Protein AF-A0A976MEJ3-F1 (afdb_monomer_lite)

InterPro domains:
  IPR007511 Protein of unknown function DUF501 [PF04417] (339-378)

Radius of gyration: 24.92 Å; chains: 1; bounding box: 60×86×72 Å

Secondary structure (DSSP, 8-state):
----------------HHHHHHHHHHHHHHHHHHHHHHHHHHHTT------HHHHHHHHHHHHHHT-S-PPPPHHHHHHHHHHHHH--HHHHHHHHHHHHHHHTTPPP--PPPPEEPPHHHHHHHHHHHSS--TTEEEEEEE-SHHHHS--SS---HHHHTTSHHHHTS-------GGGTT-S--EEEEEEE-SEEETTHHHHHHH-TTTTS------SS----HHHHHHHHHH-TTSSSTTHHHH---GGGS----HHHHHHHHHHHHHHHHHHHH--TT----HHHHHHHHHHHHHT--TT---GGGS---TT-SS-HHHHHHHHHHHHHHHHHHTTEEE-S--EEE--HHHHHHHHHHHHTTHHHHHHHHHHHHHHHHHHH-TT-TTHHHHHHHHHHHHHHHHHHHHTS-HHHHHHHHHHHHTSHHHHHHHHS-STTS-STTTS---TT--PPPPHHHHHHHHHHHHHGGGGT--GGG-S-TTS-S-HHHHHHHHHHT--HHHHHHHHT-

Foldseek 3Di:
DDDDDDDDDDDDPPQFLLNVLLLVLLCVLVLLVLLLLQLLCLLVLLFDDPAVLLVVLVLVLLCLLPVDDDPFDPVLLVLLNVLSQQAFPLLLLVLLVVVSCVVVVQPAWDFADWAWDDPVNQVLQCVQVVDRPQQFQTFGWADCVLLVPDDPDADPPVVCLVCQLPPLPDQCLVHDPVCPPPPPTDRFKTFGAQKGQQPVVVVLVVDCVLVPPPPDDPDDDDDCSSVVSSCVQRYPVDQAGRPVPLDDDPRSVNRDDSVSSNVSSVLSSVLSCSSQVSPNDDPDDSSNSSSSVSSCVSPPPDPDDPPVPPPDPPQAFADPRLLVVLCVVCVVVLVSLLSIDRDLFRMFGSDNVVVVLQVVCVVVVVLVVVLVSLVVLSVQCSVVRPPDPSPVVSNQLSSQQSVQLSVNVSRDDSVLSSSLSSSLSRTPLSSCPSPPSDDPPPDVSLVVDRPRDPDDDDPSNVSSSSSNNSSSLSSAAGFPRDNPSSRDPGLRRLLRSSNRTGGSSNSVVSNND

Organism: Theileria orientalis (NCBI:txid68886)

pLDDT: mean 79.25, std 16.53, range [22.94, 96.56]

Structure (mmCIF, N/CA/C/O backbone):
data_AF-A0A976MEJ3-F1
#
_entry.id   AF-A0A976MEJ3-F1
#
loop_
_atom_site.group_PDB
_atom_site.id
_atom_site.type_symbol
_atom_site.label_atom_id
_atom_site.label_alt_id
_atom_site.label_comp_id
_atom_site.label_asym_id
_atom_site.label_entity_id
_atom_site.label_seq_id
_atom_site.pdbx_PDB_ins_code
_atom_site.Cartn_x
_atom_site.Cartn_y
_atom_site.Cartn_z
_atom_site.occupancy
_atom_site.B_iso_or_equiv
_atom_site.auth_seq_id
_atom_site.auth_comp_id
_atom_site.auth_asym_id
_atom_site.auth_atom_id
_atom_site.pdbx_PDB_model_num
ATOM 1 N N . MET A 1 1 ? -11.949 45.938 -35.610 1.00 32.31 1 MET A N 1
ATOM 2 C CA . MET A 1 1 ? -12.388 46.147 -34.211 1.00 32.31 1 MET A CA 1
ATOM 3 C C . MET A 1 1 ? -13.722 45.447 -34.022 1.00 32.31 1 MET A C 1
ATOM 5 O O . MET A 1 1 ? -14.517 45.464 -34.950 1.00 32.31 1 MET A O 1
ATOM 9 N N . ASN A 1 2 ? -13.914 44.843 -32.849 1.00 25.98 2 ASN A N 1
ATOM 10 C CA . ASN A 1 2 ? -15.062 44.045 -32.385 1.00 25.98 2 ASN A CA 1
ATOM 11 C C . ASN A 1 2 ? -15.047 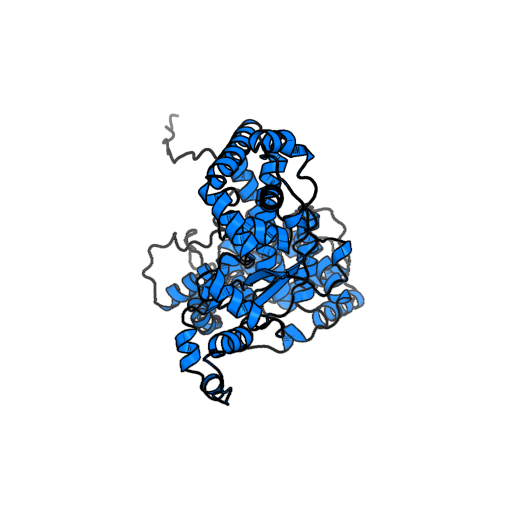42.551 -32.735 1.00 25.98 2 ASN A C 1
ATOM 13 O O . ASN A 1 2 ? -15.852 42.041 -33.507 1.00 25.98 2 ASN A O 1
ATOM 17 N N . SER A 1 3 ? -14.146 41.842 -32.055 1.00 22.94 3 SER A N 1
ATOM 18 C CA . SER A 1 3 ? -14.293 40.432 -31.699 1.00 22.94 3 SER A CA 1
ATOM 19 C C . SER A 1 3 ? -15.062 40.314 -30.376 1.00 22.94 3 SER A C 1
ATOM 21 O O . SER A 1 3 ? -14.566 40.733 -29.329 1.00 22.94 3 SER A O 1
ATOM 23 N N . HIS A 1 4 ? -16.255 39.723 -30.416 1.00 24.62 4 HIS A N 1
ATOM 24 C CA . HIS A 1 4 ? -16.921 39.172 -29.234 1.00 24.62 4 HIS A CA 1
ATOM 25 C C . HIS A 1 4 ? -16.150 37.939 -28.730 1.00 24.62 4 HIS A C 1
ATOM 27 O O . HIS A 1 4 ? -15.885 37.043 -29.534 1.00 24.62 4 HIS A O 1
ATOM 33 N N . PRO A 1 5 ? -15.836 37.815 -27.428 1.00 29.70 5 PRO A N 1
ATOM 34 C CA . PRO A 1 5 ? -15.411 36.544 -26.865 1.00 29.70 5 PRO A CA 1
ATOM 35 C C . PRO A 1 5 ? -16.643 35.693 -26.545 1.00 29.70 5 PRO A C 1
ATOM 37 O O . PRO A 1 5 ? -17.521 36.095 -25.779 1.00 29.70 5 PRO A O 1
ATOM 40 N N . LEU A 1 6 ? -16.687 34.496 -27.131 1.00 26.03 6 LEU A N 1
ATOM 41 C CA . LEU A 1 6 ? -17.592 33.424 -26.741 1.00 26.03 6 LEU A CA 1
ATOM 42 C C . LEU A 1 6 ? -17.323 33.015 -25.288 1.00 26.03 6 LEU A C 1
ATOM 44 O O . LEU A 1 6 ? -16.272 32.468 -24.956 1.00 26.03 6 LEU A O 1
ATOM 48 N N . ASN A 1 7 ? -18.326 33.238 -24.445 1.00 29.19 7 ASN A N 1
ATOM 49 C CA . ASN A 1 7 ? -18.478 32.598 -23.147 1.00 29.19 7 ASN A CA 1
ATOM 50 C C . ASN A 1 7 ? -18.557 31.074 -23.327 1.00 29.19 7 ASN A C 1
ATOM 52 O O . ASN A 1 7 ? -19.555 30.559 -23.830 1.00 29.19 7 ASN A O 1
ATOM 56 N N . ILE A 1 8 ? -17.539 30.348 -22.861 1.00 27.97 8 ILE A N 1
ATOM 57 C CA . ILE A 1 8 ? -17.645 28.915 -22.566 1.00 27.97 8 ILE A CA 1
ATOM 58 C C . ILE A 1 8 ? -17.641 28.763 -21.048 1.00 27.97 8 ILE A C 1
ATOM 60 O O . ILE A 1 8 ? -16.606 28.689 -20.390 1.00 27.97 8 ILE A O 1
ATOM 64 N N . THR A 1 9 ? -18.844 28.713 -20.493 1.00 36.59 9 THR A N 1
ATOM 65 C CA . THR A 1 9 ? -19.136 28.264 -19.138 1.00 36.59 9 THR A CA 1
ATOM 66 C C . THR A 1 9 ? -18.870 26.756 -19.027 1.00 36.59 9 THR A C 1
ATOM 68 O O . THR A 1 9 ? -19.589 25.936 -19.594 1.00 36.59 9 THR A O 1
ATOM 71 N N . LYS A 1 10 ? -17.843 26.360 -18.264 1.00 32.97 10 LYS A N 1
ATOM 72 C CA . LYS A 1 10 ? -17.679 24.988 -17.747 1.00 32.97 10 LYS A CA 1
ATOM 73 C C . LYS A 1 10 ? -17.350 25.031 -16.252 1.00 32.97 10 LYS A C 1
ATOM 75 O O . LYS A 1 10 ? -16.212 25.269 -15.875 1.00 32.97 10 LYS A O 1
ATOM 80 N N . SER A 1 11 ? -18.386 24.821 -15.437 1.00 32.69 11 SER A N 1
ATOM 81 C CA . SER A 1 11 ? -18.373 24.337 -14.043 1.00 32.69 11 SER A CA 1
ATOM 82 C C . SER A 1 11 ? -17.095 24.605 -13.222 1.00 32.69 11 SER A C 1
ATOM 84 O O . SER A 1 11 ? -16.217 23.743 -13.113 1.00 32.69 11 SER A O 1
ATOM 86 N N . ASN A 1 12 ? -17.033 25.769 -12.573 1.00 32.97 12 ASN A N 1
ATOM 87 C CA . ASN A 1 12 ? -16.116 26.012 -11.459 1.00 32.97 12 ASN A CA 1
ATOM 88 C C . ASN A 1 12 ? -16.566 25.180 -10.243 1.00 32.97 12 ASN A C 1
ATOM 90 O O . ASN A 1 12 ? -17.331 25.658 -9.410 1.00 32.97 12 ASN A O 1
ATOM 94 N N . GLU A 1 13 ? -16.105 23.931 -10.124 1.00 43.19 13 GLU A N 1
ATOM 95 C CA . GLU A 1 13 ? -15.992 23.308 -8.799 1.00 43.19 13 GLU A CA 1
ATOM 96 C C . GLU A 1 13 ? -15.009 24.166 -7.991 1.00 43.19 13 GLU A C 1
ATOM 98 O O . GLU A 1 13 ? -13.809 24.154 -8.270 1.00 43.19 13 GLU A O 1
ATOM 103 N N . PHE A 1 14 ? -15.499 24.939 -7.020 1.00 52.91 14 PHE A N 1
ATOM 104 C CA . PHE A 1 14 ? -14.639 25.561 -6.014 1.00 52.91 14 PHE A CA 1
ATOM 105 C C . PHE A 1 14 ? -13.945 24.434 -5.235 1.00 52.91 14 PHE A C 1
ATOM 107 O O . PHE A 1 14 ? -14.583 23.695 -4.487 1.00 52.91 14 PHE A O 1
ATOM 114 N N . TYR A 1 15 ? -12.643 24.248 -5.455 1.00 65.31 15 TYR A N 1
ATOM 115 C CA . TYR A 1 15 ? -11.848 23.287 -4.694 1.00 65.31 15 TYR A CA 1
ATOM 116 C C . TYR A 1 15 ? -11.602 23.843 -3.290 1.00 65.31 15 TYR A C 1
ATOM 118 O O . TYR A 1 15 ? -11.068 24.941 -3.153 1.00 65.31 15 TYR A O 1
ATOM 126 N N . THR A 1 16 ? -11.970 23.087 -2.253 1.00 86.75 16 THR A N 1
ATOM 127 C CA . THR A 1 16 ? -11.698 23.476 -0.864 1.00 86.75 16 THR A CA 1
ATOM 128 C C . THR A 1 16 ? -10.224 23.270 -0.503 1.00 86.75 16 THR A C 1
ATOM 130 O O . THR A 1 16 ? -9.540 22.436 -1.110 1.00 86.75 16 THR A O 1
ATOM 133 N N . HIS A 1 17 ? -9.715 24.005 0.492 1.00 89.19 17 HIS A N 1
ATOM 134 C CA . HIS A 1 17 ? -8.325 23.875 0.945 1.00 89.19 17 HIS A CA 1
ATOM 135 C C . HIS A 1 17 ? -8.005 22.451 1.411 1.00 89.19 17 HIS A C 1
ATOM 137 O O . HIS A 1 17 ? -6.948 21.916 1.083 1.00 89.19 17 HIS A O 1
ATOM 143 N N . THR A 1 18 ? -8.951 21.797 2.078 1.00 90.94 18 THR A N 1
ATOM 144 C CA . THR A 1 18 ? -8.888 20.397 2.508 1.00 90.94 18 THR A CA 1
ATOM 145 C C . THR A 1 18 ? -8.681 19.443 1.341 1.00 90.94 18 THR A C 1
ATOM 147 O O . THR A 1 18 ? -7.787 18.592 1.376 1.00 90.94 18 THR A O 1
ATOM 150 N N . LYS A 1 19 ? -9.476 19.596 0.274 1.00 89.00 19 LYS A N 1
ATOM 151 C CA . LYS A 1 19 ? -9.355 18.768 -0.931 1.00 89.00 19 LYS A CA 1
ATOM 152 C C . LYS A 1 19 ? -7.984 18.963 -1.579 1.00 89.00 19 LYS A C 1
ATOM 154 O O . LYS A 1 19 ? -7.313 17.977 -1.880 1.00 89.00 19 LYS A O 1
ATOM 159 N N . ILE A 1 20 ? -7.537 20.216 -1.706 1.00 88.06 20 ILE A N 1
ATOM 160 C CA . ILE A 1 20 ? -6.217 20.561 -2.254 1.00 88.06 20 ILE A CA 1
ATOM 161 C C . ILE A 1 20 ? -5.096 19.945 -1.408 1.00 88.06 20 ILE A C 1
ATOM 163 O O . ILE A 1 20 ? -4.186 19.332 -1.968 1.00 88.06 20 ILE A O 1
ATOM 167 N N . LEU A 1 21 ? -5.158 20.062 -0.078 1.00 90.19 21 LEU A N 1
ATOM 168 C CA . LEU A 1 21 ? -4.162 19.502 0.837 1.00 90.19 21 LEU A CA 1
ATOM 169 C C . LEU A 1 21 ? -4.076 17.979 0.693 1.00 90.19 21 LEU A C 1
ATOM 171 O O . LEU A 1 21 ? -2.991 17.445 0.452 1.00 90.19 21 LEU A O 1
ATOM 175 N N . LYS A 1 22 ? -5.218 17.284 0.773 1.00 90.62 22 LYS A N 1
ATOM 176 C CA . LYS A 1 22 ? -5.281 15.824 0.640 1.00 90.62 22 LYS A CA 1
ATOM 177 C C . LYS A 1 22 ? -4.731 15.352 -0.693 1.00 90.62 22 LYS A C 1
ATOM 179 O O . LYS A 1 22 ? -3.951 14.403 -0.739 1.00 90.62 22 LYS A O 1
ATOM 184 N N . GLU A 1 23 ? -5.147 15.984 -1.784 1.00 87.44 23 GLU A N 1
ATOM 185 C CA . GLU A 1 23 ? -4.715 15.608 -3.128 1.00 87.44 23 GLU A CA 1
ATOM 186 C C . GLU A 1 23 ? -3.229 15.897 -3.339 1.00 87.44 23 GLU A C 1
ATOM 188 O O . GLU A 1 23 ? -2.531 15.055 -3.897 1.00 87.44 23 GLU A O 1
ATOM 193 N N . THR A 1 24 ? -2.726 17.022 -2.825 1.00 87.12 24 THR A N 1
ATOM 194 C CA . THR A 1 24 ? -1.306 17.389 -2.901 1.00 87.12 24 THR A CA 1
ATOM 195 C C . THR A 1 24 ? -0.431 16.397 -2.147 1.00 87.12 24 THR A C 1
ATOM 197 O O . THR A 1 24 ? 0.542 15.898 -2.710 1.00 87.12 24 THR A O 1
ATOM 200 N N . LEU A 1 25 ? -0.763 16.092 -0.888 1.00 89.56 25 LEU A N 1
ATOM 201 C CA . LEU A 1 25 ? 0.007 15.147 -0.074 1.00 89.56 25 LEU A CA 1
ATOM 202 C C . LEU A 1 25 ? -0.020 13.748 -0.685 1.00 89.56 25 LEU A C 1
ATOM 204 O O . LEU A 1 25 ? 1.023 13.118 -0.829 1.00 89.56 25 LEU A O 1
ATOM 208 N N . HIS A 1 26 ? -1.196 13.296 -1.118 1.00 90.25 26 HIS A N 1
ATOM 209 C CA . HIS A 1 26 ? -1.348 11.983 -1.727 1.00 90.25 26 HIS A CA 1
ATOM 210 C C . HIS A 1 26 ? -0.591 11.860 -3.049 1.00 90.25 26 HIS A C 1
ATOM 212 O O . HIS A 1 26 ? 0.120 10.880 -3.256 1.00 90.25 26 HIS A O 1
ATOM 218 N N . PHE A 1 27 ? -0.698 12.866 -3.922 1.00 88.19 27 PHE A N 1
ATOM 219 C CA . PHE A 1 27 ? 0.042 12.910 -5.178 1.00 88.19 27 PHE A CA 1
ATOM 220 C C . PHE A 1 27 ? 1.548 12.889 -4.935 1.00 88.19 27 PHE A C 1
ATOM 222 O O . PHE A 1 27 ? 2.240 12.085 -5.551 1.00 88.19 27 PHE A O 1
ATOM 229 N N . LYS A 1 28 ? 2.057 13.729 -4.023 1.00 88.25 28 LYS A N 1
ATOM 230 C CA . LYS A 1 28 ? 3.485 13.750 -3.691 1.00 88.25 28 LYS A CA 1
ATOM 231 C C . LYS A 1 28 ? 3.946 12.390 -3.172 1.00 88.25 28 LYS A C 1
ATOM 233 O O . LYS A 1 28 ? 4.888 11.837 -3.723 1.00 88.25 28 LYS A O 1
ATOM 238 N N . PHE A 1 29 ? 3.251 11.831 -2.183 1.00 90.25 29 PHE A N 1
ATOM 239 C CA . PHE A 1 29 ? 3.583 10.533 -1.598 1.00 90.25 29 PHE A CA 1
ATOM 240 C C . PHE A 1 29 ? 3.642 9.418 -2.657 1.00 90.25 29 PHE A C 1
ATOM 242 O O . PHE A 1 29 ? 4.659 8.742 -2.799 1.00 90.25 29 PHE A O 1
ATOM 249 N N . VAL A 1 30 ? 2.580 9.273 -3.457 1.00 90.06 30 VAL A N 1
ATOM 250 C CA . VAL A 1 30 ? 2.497 8.235 -4.495 1.00 90.06 30 VAL A CA 1
ATOM 251 C C . VAL A 1 30 ? 3.534 8.462 -5.596 1.00 90.06 30 VAL A C 1
ATOM 253 O O . VAL A 1 30 ? 4.115 7.502 -6.078 1.00 90.06 30 VAL A O 1
ATOM 256 N N . LYS A 1 31 ? 3.832 9.713 -5.967 1.00 89.94 31 LYS A N 1
ATOM 257 C CA . LYS A 1 31 ? 4.851 10.021 -6.982 1.00 89.94 31 LYS A CA 1
ATOM 258 C C . LYS A 1 31 ? 6.251 9.573 -6.549 1.00 89.94 31 LYS A C 1
ATOM 260 O O . LYS A 1 31 ? 6.962 8.997 -7.365 1.00 89.94 31 LYS A O 1
ATOM 265 N N . TYR A 1 32 ? 6.629 9.793 -5.286 1.00 92.56 32 TYR A N 1
ATOM 266 C CA . TYR A 1 32 ? 7.892 9.278 -4.736 1.00 92.56 32 TYR A CA 1
ATOM 267 C C . TYR A 1 32 ? 7.948 7.752 -4.810 1.00 92.56 32 TYR A C 1
ATOM 269 O O . TYR A 1 32 ? 8.911 7.193 -5.331 1.00 92.56 32 TYR A O 1
ATOM 277 N N . LEU A 1 33 ? 6.891 7.093 -4.328 1.00 92.00 33 LEU A N 1
ATOM 278 C CA . LEU A 1 33 ? 6.792 5.637 -4.311 1.00 92.00 33 LEU A CA 1
ATOM 279 C C . LEU A 1 33 ? 6.848 5.035 -5.720 1.00 92.00 33 LEU A C 1
ATOM 281 O O . LEU A 1 33 ? 7.564 4.067 -5.953 1.00 92.00 33 LEU A O 1
ATOM 285 N N . ASP A 1 34 ? 6.132 5.638 -6.666 1.00 93.00 34 ASP A N 1
ATOM 286 C CA . ASP A 1 34 ? 6.057 5.146 -8.034 1.00 93.00 34 ASP A CA 1
ATOM 287 C C . ASP A 1 34 ? 7.409 5.239 -8.751 1.00 93.00 34 ASP A C 1
ATOM 289 O O . ASP A 1 34 ? 7.832 4.272 -9.382 1.00 93.00 34 ASP A O 1
ATOM 293 N N . ILE A 1 35 ? 8.112 6.374 -8.635 1.00 94.25 35 ILE A N 1
ATOM 294 C CA . ILE A 1 35 ? 9.437 6.538 -9.253 1.00 94.25 35 ILE A CA 1
ATOM 295 C C . ILE A 1 35 ? 10.443 5.591 -8.608 1.00 94.25 35 ILE A C 1
ATOM 297 O O . ILE A 1 35 ? 11.227 4.977 -9.324 1.00 94.25 35 ILE A O 1
ATOM 301 N N . PHE A 1 36 ? 10.393 5.414 -7.288 1.00 95.44 36 PHE A N 1
ATOM 302 C CA . PHE A 1 36 ? 11.231 4.433 -6.607 1.00 95.44 36 PHE A CA 1
ATOM 303 C C . PHE A 1 36 ? 11.012 3.018 -7.122 1.00 95.44 36 PHE A C 1
ATOM 305 O O . PHE A 1 36 ? 11.979 2.360 -7.496 1.00 95.44 36 PHE A O 1
ATOM 312 N N . CYS A 1 37 ? 9.762 2.550 -7.192 1.00 94.88 37 CYS A N 1
ATOM 313 C CA . CYS A 1 37 ? 9.487 1.209 -7.694 1.00 94.88 37 CYS A CA 1
ATOM 314 C C . CYS A 1 37 ? 9.953 1.057 -9.148 1.00 94.88 37 CYS A C 1
ATOM 316 O O . CYS A 1 37 ? 10.510 0.022 -9.499 1.00 94.88 37 CYS A O 1
ATOM 318 N N . ILE A 1 38 ? 9.795 2.089 -9.983 1.00 95.88 38 ILE A N 1
ATOM 319 C CA . ILE A 1 38 ? 10.293 2.088 -11.365 1.00 95.88 38 ILE A CA 1
ATOM 320 C C . ILE A 1 38 ? 11.827 2.007 -11.402 1.00 95.88 38 ILE A C 1
ATOM 322 O O . ILE A 1 38 ? 12.359 1.149 -12.104 1.00 95.88 38 ILE A O 1
ATOM 326 N N . ILE A 1 39 ? 12.542 2.832 -10.627 1.00 95.88 39 ILE A N 1
ATOM 327 C CA . ILE A 1 39 ? 14.011 2.778 -10.516 1.00 95.88 39 ILE A CA 1
ATOM 328 C C . ILE A 1 39 ? 14.456 1.402 -10.028 1.00 95.88 39 ILE A C 1
ATOM 330 O O . ILE A 1 39 ? 15.337 0.801 -10.632 1.00 95.88 39 ILE A O 1
ATOM 334 N N . TRP A 1 40 ? 13.810 0.858 -9.000 1.00 93.56 40 TRP A N 1
ATOM 335 C CA . TRP A 1 40 ? 14.119 -0.473 -8.492 1.00 93.56 40 TRP A CA 1
ATOM 336 C C . TRP A 1 40 ? 13.999 -1.550 -9.578 1.00 93.56 40 TRP A C 1
ATOM 338 O O . TRP A 1 40 ? 14.896 -2.383 -9.735 1.00 93.56 40 TRP A O 1
ATOM 348 N N . LEU A 1 41 ? 12.924 -1.513 -10.375 1.00 93.81 41 LEU A N 1
ATOM 349 C CA . LEU A 1 41 ? 12.749 -2.424 -11.507 1.00 93.81 41 LEU A CA 1
ATOM 350 C C . LEU A 1 41 ? 13.835 -2.237 -12.572 1.00 93.81 41 LEU A C 1
ATOM 352 O O . LEU A 1 41 ? 14.263 -3.222 -13.167 1.00 93.81 41 LEU A O 1
ATOM 356 N N . ILE A 1 42 ? 14.311 -1.014 -12.806 1.00 94.75 42 ILE A N 1
ATOM 357 C CA . ILE A 1 42 ? 15.413 -0.743 -13.740 1.00 94.75 42 ILE A CA 1
ATOM 358 C C . ILE A 1 42 ? 16.729 -1.329 -13.230 1.00 94.75 42 ILE A C 1
ATOM 360 O O . ILE A 1 42 ? 17.427 -2.016 -13.977 1.00 94.75 42 ILE A O 1
ATOM 364 N N . LEU A 1 43 ? 17.073 -1.084 -11.963 1.00 92.75 43 LEU A N 1
ATOM 365 C CA . LEU A 1 43 ? 18.307 -1.592 -11.351 1.00 92.75 43 LEU A CA 1
ATOM 366 C C . LEU A 1 43 ? 18.371 -3.121 -11.424 1.00 92.75 43 LEU A C 1
ATOM 368 O O . LEU A 1 43 ? 19.417 -3.686 -11.727 1.00 92.75 43 LEU A O 1
ATOM 372 N N . ASN A 1 44 ? 17.218 -3.773 -11.274 1.00 89.25 44 ASN A N 1
ATOM 373 C CA . ASN A 1 44 ? 17.073 -5.224 -11.353 1.00 89.25 44 ASN A CA 1
ATOM 374 C C . ASN A 1 44 ? 16.800 -5.759 -12.772 1.00 89.25 44 ASN A C 1
ATOM 376 O O . ASN A 1 44 ? 16.529 -6.950 -12.927 1.00 89.25 44 ASN A O 1
ATOM 380 N N . LYS A 1 45 ? 16.845 -4.911 -13.812 1.00 90.31 45 LYS A N 1
ATOM 381 C CA . LYS A 1 45 ? 16.593 -5.279 -15.224 1.00 90.31 45 LYS A CA 1
ATOM 382 C C . LYS A 1 45 ? 15.224 -5.944 -15.466 1.00 90.31 45 LYS A C 1
ATOM 384 O O . LYS A 1 45 ? 15.080 -6.836 -16.301 1.00 90.31 45 LYS A O 1
ATOM 389 N N . ARG A 1 46 ? 14.210 -5.502 -14.721 1.00 90.31 46 ARG A N 1
ATOM 390 C CA . ARG A 1 46 ? 12.814 -5.981 -14.754 1.00 90.31 46 ARG A CA 1
ATOM 391 C C . ARG A 1 46 ? 11.833 -4.998 -15.386 1.00 90.31 46 ARG A C 1
ATOM 393 O O . ARG A 1 46 ? 10.701 -5.374 -15.679 1.00 90.31 46 ARG A O 1
ATOM 400 N N . LEU A 1 47 ? 12.235 -3.744 -15.589 1.00 93.44 47 LEU A N 1
ATOM 401 C CA . LEU A 1 47 ? 11.415 -2.790 -16.328 1.00 93.44 47 LEU A CA 1
ATOM 402 C C . LEU A 1 47 ? 11.484 -3.101 -17.830 1.00 93.44 47 LEU A C 1
ATOM 404 O O . LEU A 1 47 ? 12.567 -3.180 -18.406 1.00 93.44 47 LEU A O 1
ATOM 408 N N . LYS A 1 48 ? 10.324 -3.239 -18.468 1.00 90.94 48 LYS A N 1
ATOM 409 C CA . LYS A 1 48 ? 10.166 -3.378 -19.916 1.00 90.94 48 LYS A CA 1
ATOM 410 C C . LYS A 1 48 ? 9.690 -2.055 -20.503 1.00 90.94 48 LYS A C 1
ATOM 412 O O . LYS A 1 48 ? 8.723 -1.463 -20.022 1.00 90.94 48 LYS A O 1
ATOM 417 N N . VAL A 1 49 ? 10.350 -1.595 -21.561 1.00 89.94 49 VAL A N 1
ATOM 418 C CA . VAL A 1 49 ? 10.007 -0.339 -22.237 1.00 89.94 49 VAL A CA 1
ATOM 419 C C . VAL A 1 49 ? 9.245 -0.639 -23.523 1.00 89.94 49 VAL A C 1
ATOM 421 O O . VAL A 1 49 ? 9.794 -1.148 -24.492 1.00 89.94 49 VAL A O 1
ATOM 424 N N . PHE A 1 50 ? 7.968 -0.284 -23.534 1.00 88.38 50 PHE A N 1
ATOM 425 C CA . PHE A 1 50 ? 7.069 -0.362 -24.686 1.00 88.38 50 PHE A CA 1
ATOM 426 C C . PHE A 1 50 ? 6.556 1.017 -25.121 1.00 88.38 50 PHE A C 1
ATOM 428 O O . PHE A 1 50 ? 6.009 1.150 -26.212 1.00 88.38 50 PHE A O 1
ATOM 435 N N . ASN A 1 51 ? 6.735 2.046 -24.286 1.00 85.56 51 ASN A N 1
ATOM 436 C CA . ASN A 1 51 ? 6.378 3.432 -24.573 1.00 85.56 51 ASN A CA 1
ATOM 437 C C . ASN A 1 51 ? 7.632 4.320 -24.607 1.00 85.56 51 ASN A C 1
ATOM 439 O O . ASN A 1 51 ? 8.196 4.667 -23.566 1.00 85.56 51 ASN A O 1
ATOM 443 N N . TYR A 1 52 ? 8.041 4.726 -25.812 1.00 84.75 52 TYR A N 1
ATOM 444 C CA . TYR A 1 52 ? 9.217 5.574 -26.020 1.00 84.75 52 TYR A CA 1
ATOM 445 C C . TYR A 1 52 ? 9.103 6.946 -25.336 1.00 84.75 52 TYR A C 1
ATOM 447 O O . TYR A 1 52 ? 10.096 7.462 -24.825 1.00 84.75 52 TYR A O 1
ATOM 455 N N . ARG A 1 53 ? 7.898 7.529 -25.243 1.00 85.69 53 ARG A N 1
ATOM 456 C CA . ARG A 1 53 ? 7.714 8.814 -24.546 1.00 85.69 53 ARG A CA 1
ATOM 457 C C . ARG A 1 53 ? 8.018 8.691 -23.052 1.00 85.69 53 ARG A C 1
ATOM 459 O O . ARG A 1 53 ? 8.612 9.598 -22.483 1.00 85.69 53 ARG A O 1
ATOM 466 N N . SER A 1 54 ? 7.675 7.564 -22.427 1.00 88.62 54 SER A N 1
ATOM 467 C CA . SER A 1 54 ? 7.989 7.299 -21.013 1.00 88.62 54 SER A CA 1
ATOM 468 C C . SER A 1 54 ? 9.478 7.152 -20.775 1.00 88.62 54 SER A C 1
ATOM 470 O O . SER A 1 54 ? 10.009 7.732 -19.830 1.00 88.62 54 SER A O 1
ATOM 472 N N . TYR A 1 55 ? 10.154 6.432 -21.670 1.00 90.00 55 TYR A N 1
ATOM 473 C CA . TYR A 1 55 ? 11.609 6.367 -21.688 1.00 90.00 55 TYR A CA 1
ATOM 474 C C . TYR A 1 55 ? 12.226 7.763 -21.780 1.00 90.00 55 TYR A C 1
ATOM 476 O O . TYR A 1 55 ? 12.996 8.150 -20.903 1.00 90.00 55 TYR A O 1
ATOM 484 N N . LYS A 1 56 ? 11.831 8.544 -22.790 1.00 87.75 56 LYS A N 1
ATOM 485 C CA . LYS A 1 56 ? 12.358 9.890 -23.010 1.00 87.75 56 LYS A CA 1
ATOM 486 C C . LYS A 1 56 ? 12.127 10.793 -21.797 1.00 87.75 56 LYS A C 1
ATOM 488 O O . LYS A 1 56 ? 13.076 11.389 -21.306 1.00 87.75 56 LYS A O 1
ATOM 493 N N . ALA A 1 57 ? 10.912 10.810 -21.249 1.00 88.62 57 ALA A N 1
ATOM 494 C CA . ALA A 1 57 ? 10.581 11.610 -20.073 1.00 88.62 57 ALA A CA 1
ATOM 495 C C . ALA A 1 57 ? 11.434 11.246 -18.842 1.00 88.62 57 ALA A C 1
ATOM 497 O O . ALA A 1 57 ? 11.837 12.132 -18.090 1.00 88.62 57 ALA A O 1
ATOM 498 N N . LEU A 1 58 ? 11.738 9.961 -18.632 1.00 91.44 58 LEU A N 1
ATOM 499 C CA . LEU A 1 58 ? 12.620 9.521 -17.549 1.00 91.44 58 LEU A CA 1
ATOM 500 C C . LEU A 1 58 ? 14.080 9.934 -17.793 1.00 91.44 58 LEU A C 1
ATOM 502 O O . LEU A 1 58 ? 14.725 10.465 -16.889 1.00 91.44 58 LEU A O 1
ATOM 506 N N . ILE A 1 59 ? 14.598 9.705 -19.001 1.00 89.56 59 ILE A N 1
ATOM 507 C CA . ILE A 1 59 ? 15.984 10.035 -19.358 1.00 89.56 59 ILE A CA 1
ATOM 508 C C . ILE A 1 59 ? 16.225 11.541 -19.308 1.00 89.56 59 ILE A C 1
ATOM 510 O O . ILE A 1 59 ? 17.229 11.966 -18.742 1.00 89.56 59 ILE A O 1
ATOM 514 N N . ASP A 1 60 ? 15.296 12.349 -19.816 1.00 87.62 60 ASP A N 1
ATOM 515 C CA . ASP A 1 60 ? 15.375 13.807 -19.744 1.00 87.62 60 ASP A CA 1
ATOM 516 C C . ASP A 1 60 ? 15.442 14.268 -18.281 1.00 87.62 60 ASP A C 1
ATOM 518 O O . ASP A 1 60 ? 16.276 15.103 -17.927 1.00 87.62 60 ASP A O 1
ATOM 522 N N . ARG A 1 61 ? 14.646 13.659 -17.389 1.00 87.88 61 ARG A N 1
ATOM 523 C CA . ARG A 1 61 ? 14.698 13.945 -15.946 1.00 87.88 61 ARG A CA 1
ATOM 524 C C . ARG A 1 61 ? 16.027 13.541 -15.307 1.00 87.88 61 ARG A C 1
ATOM 526 O O . ARG A 1 61 ? 16.564 14.315 -14.521 1.00 87.88 61 ARG A O 1
ATOM 533 N N . LEU A 1 62 ? 16.578 12.380 -15.654 1.00 88.50 62 LEU A N 1
ATOM 534 C CA . LEU A 1 62 ? 17.893 11.947 -15.167 1.00 88.50 62 LEU A CA 1
ATOM 535 C C . LEU A 1 62 ? 19.028 12.829 -15.701 1.00 88.50 62 LEU A C 1
ATOM 537 O O . LEU A 1 62 ? 19.987 13.099 -14.987 1.00 88.50 62 LEU A O 1
ATOM 541 N N . ASN A 1 63 ? 18.939 13.284 -16.950 1.00 86.56 63 ASN A N 1
ATOM 542 C CA . ASN A 1 63 ? 19.921 14.193 -17.535 1.00 86.56 63 ASN A CA 1
ATOM 543 C C . ASN A 1 63 ? 19.922 15.537 -16.811 1.00 86.56 63 ASN A C 1
ATOM 545 O O . ASN A 1 63 ? 20.993 15.996 -16.439 1.00 86.56 63 ASN A O 1
ATOM 549 N N . VAL A 1 64 ? 18.743 16.097 -16.514 1.00 83.88 64 VAL A N 1
ATOM 550 C CA . VAL A 1 64 ? 18.626 17.337 -15.730 1.00 83.88 64 VAL A CA 1
ATOM 551 C C . VAL A 1 64 ? 19.318 17.217 -14.369 1.00 83.88 64 VAL A C 1
ATOM 553 O O . VAL A 1 64 ? 20.016 18.144 -13.966 1.00 83.88 64 VAL A O 1
ATOM 556 N N . VAL A 1 65 ? 19.167 16.082 -13.678 1.00 81.50 65 VAL A N 1
ATOM 557 C CA . VAL A 1 65 ? 19.836 15.837 -12.387 1.00 81.50 65 VAL A CA 1
ATOM 558 C C . VAL A 1 65 ? 21.357 15.721 -12.544 1.00 81.50 65 VAL A C 1
ATOM 560 O O . VAL A 1 65 ? 22.098 16.234 -11.713 1.00 81.50 65 VAL A O 1
ATOM 563 N N . CYS A 1 66 ? 21.834 15.087 -13.615 1.00 78.62 66 CYS A N 1
ATOM 564 C CA . CYS A 1 66 ? 23.259 14.829 -13.854 1.00 78.62 66 CYS A CA 1
ATOM 565 C C . CYS A 1 66 ? 23.943 15.866 -14.766 1.00 78.62 66 CYS A C 1
ATOM 567 O O . CYS A 1 66 ? 24.944 15.542 -15.400 1.00 78.62 66 CYS A O 1
ATOM 569 N N . ASN A 1 67 ? 23.415 17.089 -14.884 1.00 71.81 67 ASN A N 1
ATOM 570 C CA . ASN A 1 67 ? 23.948 18.102 -15.808 1.00 71.81 67 ASN A CA 1
ATOM 571 C C . ASN A 1 67 ? 25.409 18.505 -15.505 1.00 71.81 67 ASN A C 1
ATOM 573 O O . ASN A 1 67 ? 26.133 18.912 -16.416 1.00 71.81 67 ASN A O 1
ATOM 577 N N . ASN A 1 68 ? 25.858 18.357 -14.254 1.00 62.38 68 ASN A N 1
ATOM 578 C CA . ASN A 1 68 ? 27.241 18.604 -13.852 1.00 62.38 68 ASN A CA 1
ATOM 579 C C . ASN A 1 68 ? 28.074 17.330 -14.049 1.00 62.38 68 ASN A C 1
ATOM 581 O O . ASN A 1 68 ? 27.889 16.341 -13.344 1.00 62.38 68 ASN A O 1
ATOM 585 N N . LYS A 1 69 ? 28.986 17.364 -15.028 1.00 56.00 69 LYS A N 1
ATOM 586 C CA . LYS A 1 69 ? 29.920 16.275 -15.336 1.00 56.00 69 LYS A CA 1
ATOM 587 C C . LYS A 1 69 ? 30.893 16.074 -14.174 1.00 56.00 69 LYS A C 1
ATOM 589 O O . LYS A 1 69 ? 31.893 16.780 -14.085 1.00 56.00 69 LYS A O 1
ATOM 594 N N . ILE A 1 70 ? 30.613 15.108 -13.311 1.00 59.41 70 ILE A N 1
ATOM 595 C CA . ILE A 1 70 ? 31.636 14.485 -12.472 1.00 59.41 70 ILE A CA 1
ATOM 596 C C . ILE A 1 70 ? 32.155 13.292 -13.279 1.00 59.41 70 ILE A C 1
ATOM 598 O O . ILE A 1 70 ? 31.362 12.526 -13.833 1.00 59.41 70 ILE A O 1
ATOM 602 N N . GLU A 1 71 ? 33.473 13.172 -13.436 1.00 57.47 71 GLU A N 1
ATOM 603 C CA . GLU A 1 71 ? 34.060 11.968 -14.028 1.00 57.47 71 GLU A CA 1
ATOM 604 C C . GLU A 1 71 ? 33.694 10.775 -13.135 1.00 57.47 71 GLU A C 1
ATOM 606 O O . GLU A 1 71 ? 33.957 10.794 -11.938 1.00 57.47 71 GLU A O 1
ATOM 611 N N . ASN A 1 72 ? 33.026 9.761 -13.696 1.00 59.12 72 ASN A N 1
ATOM 612 C CA . ASN A 1 72 ? 32.735 8.529 -12.960 1.00 59.12 72 ASN A CA 1
ATOM 613 C C . ASN A 1 72 ? 34.063 7.844 -12.613 1.00 59.12 72 ASN A C 1
ATOM 615 O O . ASN A 1 72 ? 34.767 7.453 -13.548 1.00 59.12 72 ASN A O 1
ATOM 619 N N . SER A 1 73 ? 34.380 7.604 -11.335 1.00 66.31 73 SER A N 1
ATOM 620 C CA . SER A 1 73 ? 35.358 6.560 -11.024 1.00 66.31 73 SER A CA 1
ATOM 621 C C . SER A 1 73 ? 34.731 5.182 -11.235 1.00 66.31 73 SER A C 1
ATOM 623 O O . SER A 1 73 ? 33.561 4.935 -10.921 1.00 66.31 73 SER A O 1
ATOM 625 N N . GLU A 1 74 ? 35.521 4.256 -11.776 1.00 75.75 74 GLU A N 1
ATOM 626 C CA . GLU A 1 74 ? 35.140 2.842 -11.861 1.00 75.75 74 GLU A CA 1
ATOM 627 C C . GLU A 1 74 ? 34.857 2.269 -10.460 1.00 75.75 74 GLU A C 1
ATOM 629 O O . GLU A 1 74 ? 33.903 1.515 -10.284 1.00 75.75 74 GLU A O 1
ATOM 634 N N . THR A 1 75 ? 35.583 2.740 -9.440 1.00 83.56 75 THR A N 1
ATOM 635 C CA . THR A 1 75 ? 35.418 2.344 -8.036 1.00 83.56 75 THR A CA 1
ATOM 636 C C . THR A 1 75 ? 34.009 2.604 -7.503 1.00 83.56 75 THR A C 1
ATOM 638 O O . THR A 1 75 ? 33.387 1.699 -6.948 1.00 83.56 75 THR A O 1
ATOM 641 N N . SER A 1 76 ? 33.466 3.816 -7.674 1.00 85.25 76 SER A N 1
ATOM 642 C CA . SER A 1 76 ? 32.105 4.125 -7.214 1.00 85.25 76 SER A CA 1
ATOM 643 C C . SER A 1 76 ? 31.060 3.312 -7.964 1.00 85.25 76 SER A C 1
ATOM 645 O O . SER A 1 76 ? 30.091 2.851 -7.367 1.00 85.25 76 SER A O 1
ATOM 647 N N . ARG A 1 77 ? 31.255 3.077 -9.264 1.00 88.88 77 ARG A N 1
ATOM 648 C CA . ARG A 1 77 ? 30.344 2.238 -10.044 1.00 88.88 77 ARG A CA 1
ATOM 649 C C . ARG A 1 77 ? 30.305 0.801 -9.520 1.00 88.88 77 ARG A C 1
ATOM 651 O O . ARG A 1 77 ? 29.208 0.263 -9.365 1.00 88.88 77 ARG A O 1
ATOM 658 N N . ASP A 1 78 ? 31.459 0.203 -9.245 1.00 91.44 78 ASP A N 1
ATOM 659 C CA . ASP A 1 78 ? 31.554 -1.175 -8.755 1.00 91.44 78 ASP A CA 1
ATOM 660 C C . ASP A 1 78 ? 30.931 -1.332 -7.364 1.00 91.44 78 ASP A C 1
ATOM 662 O O . ASP A 1 78 ? 30.184 -2.283 -7.135 1.00 91.44 78 ASP A O 1
ATOM 666 N N . LEU A 1 79 ? 31.135 -0.355 -6.472 1.00 92.31 79 LEU A N 1
ATOM 667 C CA . LEU A 1 79 ? 30.483 -0.320 -5.157 1.00 92.31 79 LEU A CA 1
ATOM 668 C C . LEU A 1 79 ? 28.953 -0.289 -5.270 1.00 92.31 79 LEU A C 1
ATOM 670 O O . LEU A 1 79 ? 28.259 -1.039 -4.588 1.00 92.31 79 LEU A O 1
ATOM 674 N N . ILE A 1 80 ? 28.405 0.535 -6.167 1.00 92.81 80 ILE A N 1
ATOM 675 C CA . ILE A 1 80 ? 26.951 0.611 -6.369 1.00 92.81 80 ILE A CA 1
ATOM 676 C C . ILE A 1 80 ? 26.406 -0.697 -6.952 1.00 92.81 80 ILE A C 1
ATOM 678 O O . ILE A 1 80 ? 25.311 -1.127 -6.587 1.00 92.81 80 ILE A O 1
ATOM 682 N N . LEU A 1 81 ? 27.148 -1.341 -7.855 1.00 92.06 81 LEU A N 1
ATOM 683 C CA . LEU A 1 81 ? 26.772 -2.652 -8.383 1.00 92.06 81 LEU A CA 1
ATOM 684 C C . LEU A 1 81 ? 26.780 -3.724 -7.288 1.00 92.06 81 LEU A C 1
ATOM 686 O O . LEU A 1 81 ? 25.869 -4.551 -7.272 1.00 92.06 81 LEU A O 1
ATOM 690 N N . ASP A 1 82 ? 27.743 -3.688 -6.363 1.00 91.12 82 ASP A N 1
ATOM 691 C CA . ASP A 1 82 ? 27.752 -4.558 -5.182 1.00 91.12 82 ASP A CA 1
ATOM 692 C C . ASP A 1 82 ? 26.492 -4.339 -4.334 1.00 91.12 82 ASP A C 1
ATOM 694 O O . ASP A 1 82 ? 25.739 -5.287 -4.098 1.00 91.12 82 ASP A O 1
ATOM 698 N N . TYR A 1 83 ? 26.167 -3.080 -4.013 1.00 92.56 83 TYR A N 1
ATOM 699 C CA . TYR A 1 83 ? 24.942 -2.754 -3.277 1.00 92.56 83 TYR A CA 1
ATOM 700 C C . TYR A 1 83 ? 23.691 -3.296 -3.972 1.00 92.56 83 TYR A C 1
ATOM 702 O O . TYR A 1 83 ? 22.837 -3.893 -3.320 1.00 92.56 83 TYR A O 1
ATOM 710 N N . ILE A 1 84 ? 23.568 -3.129 -5.292 1.00 91.19 84 ILE A N 1
ATOM 711 C CA . ILE A 1 84 ? 22.430 -3.648 -6.069 1.00 91.19 84 ILE A CA 1
ATOM 712 C C . ILE A 1 84 ? 22.344 -5.174 -5.975 1.00 91.19 84 ILE A C 1
ATOM 714 O O . ILE A 1 84 ? 21.248 -5.706 -5.796 1.00 91.19 84 ILE A O 1
ATOM 718 N N . ASN A 1 85 ? 23.474 -5.873 -6.080 1.00 88.94 85 ASN A N 1
ATOM 719 C CA . ASN A 1 85 ? 23.510 -7.333 -6.117 1.00 88.94 85 ASN A CA 1
ATOM 720 C C . ASN A 1 85 ? 23.228 -7.982 -4.754 1.00 88.94 85 ASN A C 1
ATOM 722 O O . ASN A 1 85 ? 22.650 -9.068 -4.724 1.00 88.94 85 ASN A O 1
ATOM 726 N N . ASN A 1 86 ? 23.586 -7.336 -3.639 1.00 87.94 86 ASN A N 1
ATOM 727 C CA . ASN A 1 86 ? 23.366 -7.895 -2.296 1.00 87.94 86 ASN A CA 1
ATOM 728 C C . ASN A 1 86 ? 22.156 -7.301 -1.560 1.00 87.94 86 ASN A C 1
ATOM 730 O O . ASN A 1 86 ? 21.883 -7.680 -0.415 1.00 87.94 86 ASN A O 1
ATOM 734 N N . SER A 1 87 ? 21.408 -6.401 -2.199 1.00 87.69 87 SER A N 1
ATOM 735 C CA . SER A 1 87 ? 20.211 -5.803 -1.613 1.00 87.69 87 SER A CA 1
ATOM 736 C C . SER A 1 87 ? 18.959 -6.640 -1.840 1.00 87.69 87 SER A C 1
ATOM 738 O O . SER A 1 87 ? 18.730 -7.207 -2.907 1.00 87.69 87 SER A O 1
ATOM 740 N N . SER A 1 88 ? 18.079 -6.658 -0.841 1.00 84.38 88 SER A N 1
ATOM 741 C CA . SER A 1 88 ? 16.772 -7.305 -0.940 1.00 84.38 88 SER A CA 1
ATOM 742 C C . SER A 1 88 ? 15.672 -6.253 -1.082 1.00 84.38 88 SER A C 1
ATOM 744 O O . SER A 1 88 ? 15.663 -5.253 -0.367 1.00 84.38 88 SER A O 1
ATOM 746 N N . PHE A 1 89 ? 14.701 -6.479 -1.975 1.00 84.75 89 PHE A N 1
ATOM 747 C CA . PHE A 1 89 ? 13.616 -5.511 -2.195 1.00 84.75 89 PHE A CA 1
ATOM 748 C C . PHE A 1 89 ? 12.859 -5.162 -0.911 1.00 84.75 89 PHE A C 1
ATOM 750 O O . PHE A 1 89 ? 12.480 -4.010 -0.745 1.00 84.75 89 PHE A O 1
ATOM 757 N N . HIS A 1 90 ? 12.666 -6.132 -0.007 1.00 84.50 90 HIS A N 1
ATOM 758 C CA . HIS A 1 90 ? 11.961 -5.922 1.259 1.00 84.50 90 HIS A CA 1
ATOM 759 C C . HIS A 1 90 ? 12.661 -4.888 2.143 1.00 84.50 90 HIS A C 1
ATOM 761 O O . HIS A 1 90 ? 12.014 -3.981 2.665 1.00 84.50 90 HIS A O 1
ATOM 767 N N . GLU A 1 91 ? 13.980 -5.011 2.269 1.00 86.06 91 GLU A N 1
ATOM 768 C CA . GLU A 1 91 ? 14.777 -4.117 3.105 1.00 86.06 91 GLU A CA 1
ATOM 769 C C . GLU A 1 91 ? 14.894 -2.740 2.456 1.00 86.06 91 GLU A C 1
ATOM 771 O O . GLU A 1 91 ? 14.636 -1.722 3.097 1.00 86.06 91 GLU A O 1
ATOM 776 N N . VAL A 1 92 ? 15.155 -2.699 1.145 1.00 89.62 92 VAL A N 1
ATOM 777 C CA . VAL A 1 92 ? 15.267 -1.435 0.408 1.00 89.62 92 VAL A CA 1
ATOM 778 C C . VAL A 1 92 ? 13.945 -0.670 0.421 1.00 89.62 92 VAL A C 1
ATOM 780 O O . VAL A 1 92 ? 13.941 0.528 0.687 1.00 89.62 92 VAL A O 1
ATOM 783 N N . ILE A 1 93 ? 12.800 -1.325 0.180 1.00 88.31 93 ILE A N 1
ATOM 784 C CA . ILE A 1 93 ? 11.504 -0.636 0.247 1.00 88.31 93 ILE A CA 1
ATOM 785 C C . ILE A 1 93 ? 11.172 -0.211 1.678 1.00 88.31 93 ILE A C 1
ATOM 787 O O . ILE A 1 93 ? 10.587 0.853 1.861 1.00 88.31 93 ILE A O 1
ATOM 791 N N . ALA A 1 94 ? 11.544 -0.986 2.702 1.00 85.75 94 ALA A N 1
ATOM 792 C CA . ALA A 1 94 ? 11.318 -0.604 4.093 1.00 85.75 94 ALA A CA 1
ATOM 793 C C . ALA A 1 94 ? 12.126 0.643 4.486 1.00 85.75 94 ALA A C 1
ATOM 795 O O . ALA A 1 94 ? 11.548 1.568 5.067 1.00 85.75 94 ALA A O 1
ATOM 796 N N . ALA A 1 95 ? 13.410 0.689 4.127 1.00 90.12 95 ALA A N 1
ATOM 797 C CA . ALA A 1 95 ? 14.280 1.840 4.345 1.00 90.12 95 ALA A CA 1
ATOM 798 C C . ALA A 1 95 ? 13.816 3.062 3.531 1.00 90.12 95 ALA A C 1
ATOM 800 O O . ALA A 1 95 ? 13.641 4.149 4.086 1.00 90.12 95 ALA A O 1
ATOM 801 N N . PHE A 1 96 ? 13.473 2.874 2.254 1.00 92.19 96 PHE A N 1
ATOM 802 C CA . PHE A 1 96 ? 13.030 3.962 1.380 1.00 92.19 96 PHE A CA 1
ATOM 803 C C . PHE A 1 96 ? 11.738 4.598 1.896 1.00 92.19 96 PHE A C 1
ATOM 805 O O . PHE A 1 96 ? 11.562 5.818 1.895 1.00 92.19 96 PHE A O 1
ATOM 812 N N . ILE A 1 97 ? 10.831 3.765 2.395 1.00 86.44 97 ILE A N 1
ATOM 813 C CA . ILE A 1 97 ? 9.603 4.210 3.033 1.00 86.44 97 ILE A CA 1
ATOM 814 C C . ILE A 1 97 ? 9.893 5.027 4.300 1.00 86.44 97 ILE A C 1
ATOM 816 O O . ILE A 1 97 ? 9.286 6.080 4.471 1.00 86.44 97 ILE A O 1
ATOM 820 N N . SER A 1 98 ? 10.834 4.606 5.150 1.00 86.56 98 SER A N 1
ATOM 821 C CA . SER A 1 98 ? 11.256 5.386 6.329 1.00 86.56 98 SER A CA 1
ATOM 822 C C . SER A 1 98 ? 11.801 6.771 5.936 1.00 86.56 98 SER A C 1
ATOM 824 O O . SER A 1 98 ? 11.519 7.781 6.597 1.00 86.56 98 SER A O 1
ATOM 826 N N . ASN A 1 99 ? 12.515 6.849 4.810 1.00 90.81 99 ASN A N 1
ATOM 827 C CA . ASN A 1 99 ? 13.005 8.110 4.251 1.00 90.81 99 ASN A CA 1
ATOM 828 C C . ASN A 1 99 ? 11.862 9.003 3.746 1.00 90.81 99 ASN A C 1
ATOM 830 O O . ASN A 1 99 ? 11.845 10.203 4.036 1.00 90.81 99 ASN A O 1
ATOM 834 N N . ILE A 1 100 ? 10.860 8.431 3.062 1.00 87.50 100 ILE A N 1
ATOM 835 C CA . ILE A 1 100 ? 9.630 9.147 2.683 1.00 87.50 100 ILE A CA 1
ATOM 836 C C . ILE A 1 100 ? 8.936 9.700 3.927 1.00 87.50 100 ILE A C 1
ATOM 838 O O . ILE A 1 100 ? 8.630 10.892 3.968 1.00 87.50 100 ILE A O 1
ATOM 842 N N . GLU A 1 101 ? 8.681 8.859 4.931 1.00 83.56 101 GLU A N 1
ATOM 843 C CA . GLU A 1 101 ? 8.002 9.267 6.165 1.00 83.56 101 GLU A CA 1
ATOM 844 C C . GLU A 1 101 ? 8.733 10.441 6.823 1.00 83.56 101 GLU A C 1
ATOM 846 O O . GLU A 1 101 ? 8.112 11.449 7.160 1.00 83.56 101 GLU A O 1
ATOM 851 N N . SER A 1 102 ? 10.064 10.367 6.897 1.00 86.81 102 SER A N 1
ATOM 852 C CA . SER A 1 102 ? 10.901 11.442 7.432 1.00 86.81 102 SER A CA 1
ATOM 853 C C . SER A 1 102 ? 10.805 12.725 6.595 1.00 86.81 102 SER A C 1
ATOM 855 O O . SER A 1 102 ? 10.588 13.801 7.148 1.00 86.81 102 SER A O 1
ATOM 857 N N . LYS A 1 103 ? 10.881 12.640 5.259 1.00 86.31 103 LYS A N 1
ATOM 858 C CA . LYS A 1 103 ? 10.786 13.812 4.365 1.00 86.31 103 LYS A CA 1
ATOM 859 C C . LYS A 1 103 ? 9.437 14.510 4.440 1.00 86.31 103 LYS A C 1
ATOM 861 O O . LYS A 1 103 ? 9.371 15.739 4.409 1.00 86.31 103 LYS A O 1
ATOM 866 N N . PHE A 1 104 ? 8.355 13.744 4.515 1.00 81.00 104 PHE A N 1
ATOM 867 C CA . PHE A 1 104 ? 7.023 14.311 4.661 1.00 81.00 104 PHE A CA 1
ATOM 868 C C . PHE A 1 104 ? 6.686 14.648 6.113 1.00 81.00 104 PHE A C 1
ATOM 870 O O . PHE A 1 104 ? 5.577 15.102 6.361 1.00 81.00 104 PHE A O 1
ATOM 877 N N . ASN A 1 105 ? 7.619 14.509 7.063 1.00 75.38 105 ASN A N 1
ATOM 878 C CA . ASN A 1 105 ? 7.372 14.702 8.493 1.00 75.38 105 ASN A CA 1
ATOM 879 C C . ASN A 1 105 ? 6.145 13.921 8.981 1.00 75.38 105 ASN A C 1
ATOM 881 O O . ASN A 1 105 ? 5.384 14.420 9.811 1.00 75.38 105 ASN A O 1
ATOM 885 N N . PHE A 1 106 ? 5.934 12.719 8.441 1.00 76.12 106 PHE A N 1
ATOM 886 C CA . PHE A 1 106 ? 4.965 11.804 9.018 1.00 76.12 106 PHE A CA 1
ATOM 887 C C . PHE A 1 106 ? 5.474 11.462 10.409 1.00 76.12 106 PHE A C 1
ATOM 889 O O . PHE A 1 106 ? 6.671 11.246 10.620 1.00 76.12 106 PHE A O 1
ATOM 896 N N . ASN A 1 107 ? 4.574 11.450 11.382 1.00 67.56 107 ASN A N 1
ATOM 897 C CA . ASN A 1 107 ? 4.978 11.113 12.733 1.00 67.56 107 ASN A CA 1
ATOM 898 C C . ASN A 1 107 ? 5.571 9.699 12.741 1.00 67.56 107 ASN A C 1
ATOM 900 O O . ASN A 1 107 ? 4.918 8.754 12.294 1.00 67.56 107 ASN A O 1
ATOM 904 N N . LYS A 1 108 ? 6.800 9.558 13.252 1.00 64.19 108 LYS A N 1
ATOM 905 C CA . LYS A 1 108 ? 7.450 8.251 13.363 1.00 64.19 108 LYS A CA 1
ATOM 906 C C . LYS A 1 108 ? 6.615 7.350 14.262 1.00 64.19 108 LYS A C 1
ATOM 908 O O . LYS A 1 108 ? 6.323 7.689 15.408 1.00 64.19 108 LYS A O 1
ATOM 913 N N . ARG A 1 109 ? 6.243 6.197 13.723 1.00 68.75 109 ARG A N 1
ATOM 914 C CA . ARG A 1 109 ? 5.396 5.209 14.381 1.00 68.75 109 ARG A CA 1
ATOM 915 C C . ARG A 1 109 ? 6.216 4.000 14.778 1.00 68.75 109 ARG A C 1
ATOM 917 O O . ARG A 1 109 ? 7.008 3.489 13.987 1.00 68.75 109 ARG A O 1
ATOM 924 N N . LYS A 1 110 ? 6.010 3.517 16.002 1.00 69.56 110 LYS A N 1
ATOM 925 C CA . LYS A 1 110 ? 6.593 2.246 16.423 1.00 69.56 110 LYS A CA 1
ATOM 926 C C . LYS A 1 110 ? 5.737 1.121 15.848 1.00 69.56 110 LYS A C 1
ATOM 928 O O . LYS A 1 110 ? 4.587 0.944 16.238 1.00 69.56 110 LYS A O 1
ATOM 933 N N . GLN A 1 111 ? 6.296 0.385 14.893 1.00 73.81 111 GLN A N 1
ATOM 934 C CA . GLN A 1 111 ? 5.625 -0.774 14.312 1.00 73.81 111 GLN A CA 1
ATOM 935 C C . GLN A 1 111 ? 5.568 -1.895 15.347 1.00 73.81 111 GLN A C 1
ATOM 937 O O . GLN A 1 111 ? 6.586 -2.264 15.936 1.00 73.81 111 GLN A O 1
ATOM 942 N N . SER A 1 112 ? 4.376 -2.450 15.560 1.00 81.12 112 SER A N 1
ATOM 943 C CA . SER A 1 112 ? 4.239 -3.632 16.405 1.00 81.12 112 SER A CA 1
ATOM 944 C C . SER A 1 112 ? 4.847 -4.845 15.711 1.00 81.12 112 SER A C 1
ATOM 946 O O . SER A 1 112 ? 4.713 -5.019 14.494 1.00 81.12 112 SER A O 1
ATOM 948 N N . ARG A 1 113 ? 5.484 -5.714 16.500 1.00 84.06 113 ARG A N 1
ATOM 949 C CA . ARG A 1 113 ? 5.983 -7.000 16.014 1.00 84.06 113 ARG A CA 1
ATOM 950 C C . ARG A 1 113 ? 4.813 -7.829 15.484 1.00 84.06 113 ARG A C 1
ATOM 952 O O . ARG A 1 113 ? 3.795 -7.968 16.158 1.00 84.06 113 ARG A O 1
ATOM 959 N N . LEU A 1 114 ? 4.978 -8.368 14.279 1.00 88.75 114 LEU A N 1
ATOM 960 C CA . LEU A 1 114 ? 4.067 -9.371 13.743 1.00 88.75 114 LEU A CA 1
ATOM 961 C C . LEU A 1 114 ? 4.446 -10.745 14.273 1.00 88.75 114 LEU A C 1
ATOM 963 O O . LEU A 1 114 ? 5.620 -11.114 14.267 1.00 88.75 114 LEU A O 1
ATOM 967 N N . GLU A 1 115 ? 3.439 -11.498 14.687 1.00 90.62 115 GLU A N 1
ATOM 968 C CA . GLU A 1 115 ? 3.588 -12.869 15.155 1.00 90.62 115 GLU A CA 1
ATOM 969 C C . GLU A 1 115 ? 2.914 -13.834 14.182 1.00 90.62 115 GLU A C 1
ATOM 971 O O . GLU A 1 115 ? 1.918 -13.498 13.532 1.00 90.62 115 GLU A O 1
ATOM 976 N N . SER A 1 116 ? 3.485 -15.033 14.063 1.00 90.38 116 SER A N 1
ATOM 977 C CA . SER A 1 116 ? 2.950 -16.080 13.198 1.00 90.38 116 SER A CA 1
ATOM 978 C C . SER A 1 116 ? 1.527 -16.442 13.599 1.00 90.38 116 SER A C 1
ATOM 980 O O . SER A 1 116 ? 1.223 -16.573 14.783 1.00 90.38 116 SER A O 1
ATOM 982 N N . LEU A 1 117 ? 0.677 -16.653 12.602 1.00 92.19 117 LEU A N 1
ATOM 983 C CA . LEU A 1 117 ? -0.722 -16.987 12.811 1.00 92.19 117 LEU A CA 1
ATOM 984 C C . LEU A 1 117 ? -0.895 -18.432 13.313 1.00 92.19 117 LEU A C 1
ATOM 986 O O . LEU A 1 117 ? -0.528 -19.370 12.602 1.00 92.19 117 LEU A O 1
ATOM 990 N N . SER A 1 118 ? -1.489 -18.627 14.495 1.00 91.62 118 SER A N 1
ATOM 991 C CA . SER A 1 118 ? -1.873 -19.964 14.973 1.00 91.62 118 SER A CA 1
ATOM 992 C C . SER A 1 118 ? -3.246 -20.400 14.436 1.00 91.62 118 SER A C 1
ATOM 994 O O . SER A 1 118 ? -4.003 -19.598 13.879 1.00 91.62 118 SER A O 1
ATOM 996 N N . TYR A 1 119 ? -3.585 -21.683 14.599 1.00 90.88 119 TYR A N 1
ATOM 997 C CA . TYR A 1 119 ? -4.926 -22.166 14.262 1.00 90.88 119 TYR A CA 1
ATOM 998 C C . TYR A 1 119 ? -5.988 -21.535 15.170 1.00 90.88 119 TYR A C 1
ATOM 1000 O O . TYR A 1 119 ? -7.041 -21.133 14.690 1.00 90.88 119 TYR A O 1
ATOM 1008 N N . GLU A 1 120 ? -5.696 -21.398 16.462 1.00 90.31 120 GLU A N 1
ATOM 1009 C CA . GLU A 1 120 ? -6.575 -20.776 17.455 1.00 90.31 120 GLU A CA 1
ATOM 1010 C C . GLU A 1 120 ? -6.820 -19.305 17.117 1.00 90.31 120 GLU A C 1
ATOM 1012 O O . GLU A 1 120 ? -7.955 -18.844 17.197 1.00 90.31 120 GLU A O 1
ATOM 1017 N N . ASP A 1 121 ? -5.787 -18.586 16.669 1.00 91.44 121 ASP A N 1
ATOM 1018 C CA . ASP A 1 121 ? -5.913 -17.209 16.188 1.00 91.44 121 ASP A CA 1
ATOM 1019 C C . ASP A 1 121 ? -6.846 -17.131 14.963 1.00 91.44 121 ASP A C 1
ATOM 1021 O O . ASP A 1 121 ? -7.726 -16.268 14.888 1.00 91.44 121 ASP A O 1
ATOM 1025 N N . PHE A 1 122 ? -6.691 -18.053 14.007 1.00 91.38 122 PHE A N 1
ATOM 1026 C CA . PHE A 1 122 ? -7.534 -18.140 12.812 1.00 91.38 122 PHE A CA 1
ATOM 1027 C C . PHE A 1 122 ? -8.989 -18.512 13.154 1.00 91.38 122 PHE A C 1
ATOM 1029 O O . PHE A 1 122 ? -9.925 -17.878 12.662 1.00 91.38 122 PHE A O 1
ATOM 1036 N N . GLU A 1 123 ? -9.195 -19.499 14.029 1.00 88.19 123 GLU A N 1
ATOM 1037 C CA . GLU A 1 123 ? -10.511 -19.928 14.514 1.00 88.19 123 GLU A CA 1
ATOM 1038 C C . GLU A 1 123 ? -11.200 -18.800 15.293 1.00 88.19 123 GLU A C 1
ATOM 1040 O O . GLU A 1 123 ? -12.372 -18.505 15.046 1.00 88.19 123 GLU A O 1
ATOM 1045 N N . LEU A 1 124 ? -10.464 -18.098 16.159 1.00 87.25 124 LEU A N 1
ATOM 1046 C CA . LEU A 1 124 ? -10.952 -16.928 16.885 1.00 87.25 124 LEU A CA 1
ATOM 1047 C C . LEU A 1 124 ? -11.457 -15.853 15.918 1.00 87.25 124 LEU A C 1
ATOM 1049 O O . LEU A 1 124 ? -12.561 -15.340 16.097 1.00 87.25 124 LEU A O 1
ATOM 1053 N N . CYS A 1 125 ? -10.696 -15.542 14.866 1.00 87.62 125 CYS A N 1
ATOM 1054 C CA . CYS A 1 125 ? -11.124 -14.579 13.851 1.00 87.62 125 CYS A CA 1
ATOM 1055 C C . CYS A 1 125 ? -12.431 -15.004 13.173 1.00 87.62 125 CYS A C 1
ATOM 1057 O O . CYS A 1 125 ? -13.332 -14.177 13.019 1.00 87.62 125 CYS A O 1
ATOM 1059 N N . ASN A 1 126 ? -12.546 -16.281 12.797 1.00 85.81 126 ASN A N 1
ATOM 1060 C CA . ASN A 1 126 ? -13.747 -16.829 12.167 1.00 85.81 126 ASN A CA 1
ATOM 1061 C C . ASN A 1 126 ? -14.977 -16.691 13.082 1.00 85.81 126 ASN A C 1
ATOM 1063 O O . ASN A 1 126 ? -16.028 -16.208 12.658 1.00 85.81 126 ASN A O 1
ATOM 1067 N N . LEU A 1 127 ? -14.824 -17.068 14.355 1.00 85.56 127 LEU A N 1
ATOM 1068 C CA . LEU A 1 127 ? -15.893 -17.034 15.354 1.00 85.56 127 LEU A CA 1
ATOM 1069 C C . LEU A 1 127 ? -16.337 -15.609 15.683 1.00 85.56 127 LEU A C 1
ATOM 1071 O O . LEU A 1 127 ? -17.529 -15.344 15.820 1.00 85.56 127 LEU A O 1
ATOM 1075 N N . VAL A 1 128 ? -15.382 -14.692 15.835 1.00 85.12 128 VAL A N 1
ATOM 1076 C CA . VAL A 1 128 ? -15.661 -13.347 16.340 1.00 85.12 128 VAL A CA 1
ATOM 1077 C C . VAL A 1 128 ? -16.129 -12.403 15.233 1.00 85.12 128 VAL A C 1
ATOM 1079 O O . VAL A 1 128 ? -17.005 -11.574 15.472 1.00 85.12 128 VAL A O 1
ATOM 1082 N N . LEU A 1 129 ? -15.586 -12.520 14.018 1.00 80.38 129 LEU A N 1
ATOM 1083 C CA . LEU A 1 129 ? -15.969 -11.653 12.898 1.00 80.38 129 LEU A CA 1
ATOM 1084 C C . LEU A 1 129 ? -17.163 -12.185 12.099 1.00 80.38 129 LEU A C 1
ATOM 1086 O O . LEU A 1 129 ? -17.686 -11.458 11.252 1.00 80.38 129 LEU A O 1
ATOM 1090 N N . GLY A 1 130 ? -17.568 -13.440 12.321 1.00 76.12 130 GLY A N 1
ATOM 1091 C CA . GLY A 1 130 ? -18.670 -14.076 11.594 1.00 76.12 130 GLY A CA 1
ATOM 1092 C C . GLY A 1 130 ? -18.425 -14.175 10.085 1.00 76.12 130 GLY A C 1
ATOM 1093 O O . GLY A 1 130 ? -19.373 -14.218 9.301 1.00 76.12 130 GLY A O 1
ATOM 1094 N N . ARG A 1 131 ? -17.157 -14.154 9.659 1.00 74.44 131 ARG A N 1
ATOM 1095 C CA . ARG A 1 131 ? -16.746 -14.241 8.256 1.00 74.44 131 ARG A CA 1
ATOM 1096 C C . ARG A 1 131 ? -15.481 -15.069 8.126 1.00 74.44 131 ARG A C 1
ATOM 1098 O O . ARG A 1 131 ? -14.656 -15.088 9.034 1.00 74.44 131 ARG A O 1
ATOM 1105 N N . ASP A 1 132 ? -15.319 -15.649 6.945 1.00 80.06 132 ASP A N 1
ATOM 1106 C CA . ASP A 1 132 ? -14.137 -16.415 6.572 1.00 80.06 132 ASP A CA 1
ATOM 1107 C C . ASP A 1 132 ? -12.861 -15.556 6.723 1.00 80.06 132 ASP A C 1
ATOM 1109 O O . ASP A 1 132 ? -12.756 -14.516 6.056 1.00 80.06 132 ASP A O 1
ATOM 1113 N N . PRO A 1 133 ? -11.910 -15.934 7.600 1.00 86.75 133 PRO A N 1
ATOM 1114 C CA . PRO A 1 133 ? -10.684 -15.178 7.833 1.00 86.75 133 PRO A CA 1
ATOM 1115 C C . PRO A 1 133 ? -9.603 -15.450 6.776 1.00 86.75 133 PRO A C 1
ATOM 1117 O O . PRO A 1 133 ? -8.431 -15.157 6.997 1.00 86.75 133 PRO A O 1
ATOM 1120 N N . PHE A 1 134 ? -9.972 -15.993 5.614 1.00 89.69 134 PHE A N 1
ATOM 1121 C CA . PHE A 1 134 ? -9.053 -16.203 4.503 1.00 89.69 134 PHE A CA 1
ATOM 1122 C C . PHE A 1 134 ? -8.316 -14.918 4.082 1.00 89.69 134 PHE A C 1
ATOM 1124 O O . PHE A 1 134 ? -8.926 -13.865 3.875 1.00 89.69 134 PHE A O 1
ATOM 1131 N N . GLY A 1 135 ? -6.995 -15.017 3.923 1.00 92.06 135 GLY A N 1
ATOM 1132 C CA . GLY A 1 135 ? -6.095 -13.883 3.704 1.00 92.06 135 GLY A CA 1
ATOM 1133 C C . GLY A 1 135 ? -5.425 -13.360 4.976 1.00 92.06 135 GLY A C 1
ATOM 1134 O O . GLY A 1 135 ? -4.632 -12.420 4.896 1.00 92.06 135 GLY A O 1
ATOM 1135 N N . LEU A 1 136 ? -5.730 -13.929 6.144 1.00 93.19 136 LEU A N 1
ATOM 1136 C CA . LEU A 1 136 ? -5.061 -13.592 7.395 1.00 93.19 136 LEU A CA 1
ATOM 1137 C C . LEU A 1 136 ? -3.600 -14.062 7.341 1.00 93.19 136 LEU A C 1
ATOM 1139 O O . LEU A 1 136 ? -3.321 -15.241 7.166 1.00 93.19 136 LEU A O 1
ATOM 1143 N N . TYR A 1 137 ? -2.671 -13.124 7.452 1.00 93.25 137 TYR A N 1
ATOM 1144 C CA . TYR A 1 137 ? -1.230 -13.332 7.311 1.00 93.25 137 TYR A CA 1
ATOM 1145 C C . TYR A 1 137 ? -0.551 -13.556 8.661 1.00 93.25 137 TYR A C 1
ATOM 1147 O O . TYR A 1 137 ? 0.269 -14.454 8.834 1.00 93.25 137 TYR A O 1
ATOM 1155 N N . SER A 1 138 ? -0.889 -12.708 9.627 1.00 94.19 138 SER A N 1
ATOM 1156 C CA . SER A 1 138 ? -0.249 -12.668 10.937 1.00 94.19 138 SER A CA 1
ATOM 1157 C C . SER A 1 138 ? -1.175 -12.035 11.968 1.00 94.19 138 SER A C 1
ATOM 1159 O O . SER A 1 138 ? -2.279 -11.580 11.647 1.00 94.19 138 SER A O 1
ATOM 1161 N N . VAL A 1 139 ? -0.715 -11.986 13.213 1.00 94.00 139 VAL A N 1
ATOM 1162 C CA . VAL A 1 139 ? -1.404 -11.299 14.306 1.00 94.00 139 VAL A CA 1
ATOM 1163 C C . VAL A 1 139 ? -0.478 -10.318 15.012 1.00 94.00 139 VAL A C 1
ATOM 1165 O O . VAL A 1 139 ? 0.745 -10.452 14.993 1.00 94.00 139 VAL A O 1
ATOM 1168 N N . VAL A 1 140 ? -1.080 -9.315 15.640 1.00 92.06 140 VAL A N 1
ATOM 1169 C CA . VAL A 1 140 ? -0.427 -8.431 16.604 1.00 92.06 140 VAL A CA 1
ATOM 1170 C C . VAL A 1 140 ? -0.951 -8.809 17.983 1.00 92.06 140 VAL A C 1
ATOM 1172 O O . VAL A 1 140 ? -2.138 -8.602 18.274 1.00 92.06 140 VAL A O 1
ATOM 1175 N N . LYS A 1 141 ? -0.067 -9.358 18.824 1.00 89.31 141 LYS A N 1
ATOM 1176 C CA . LYS A 1 141 ? -0.394 -9.707 20.207 1.00 89.31 141 LYS A CA 1
ATOM 1177 C C . LYS A 1 141 ? 0.076 -8.623 21.163 1.00 89.31 141 LYS A C 1
ATOM 1179 O O . LYS A 1 141 ? 1.222 -8.173 21.100 1.00 89.31 141 LYS A O 1
ATOM 1184 N N . LYS A 1 142 ? -0.819 -8.186 22.046 1.00 85.88 142 LYS A N 1
ATOM 1185 C CA . LYS A 1 142 ? -0.539 -7.173 23.073 1.00 85.88 142 LYS A CA 1
ATOM 1186 C C . LYS A 1 142 ? -1.315 -7.475 24.344 1.00 85.88 142 LYS A C 1
ATOM 1188 O O . LYS A 1 142 ? -2.312 -8.186 24.329 1.00 85.88 142 LYS A O 1
ATOM 1193 N N . CYS A 1 143 ? -0.860 -6.904 25.451 1.00 82.06 143 CYS A N 1
ATOM 1194 C CA . CYS A 1 143 ? -1.587 -6.974 26.710 1.00 82.06 143 CYS A CA 1
ATOM 1195 C C . CYS A 1 143 ? -2.887 -6.153 26.655 1.00 82.06 143 CYS A C 1
ATOM 1197 O O . CYS A 1 143 ? -2.935 -5.073 26.060 1.00 82.06 143 CYS A O 1
ATOM 1199 N N . MET A 1 144 ? -3.906 -6.599 27.387 1.00 81.62 144 MET A N 1
ATOM 1200 C CA . MET A 1 144 ? -5.168 -5.869 27.549 1.00 81.62 144 MET A CA 1
ATOM 1201 C C . MET A 1 144 ? -5.142 -4.803 28.656 1.00 81.62 144 MET A C 1
ATOM 1203 O O . MET A 1 144 ? -6.101 -4.049 28.813 1.00 81.62 144 MET A O 1
ATOM 1207 N N . CYS A 1 145 ? -4.049 -4.686 29.418 1.00 78.12 145 CYS A N 1
ATOM 1208 C CA . CYS A 1 145 ? -3.949 -3.807 30.591 1.00 78.12 145 CYS A CA 1
ATOM 1209 C C . CYS A 1 145 ? -4.284 -2.342 30.291 1.00 78.12 145 CYS A C 1
ATOM 1211 O O . CYS A 1 145 ? -4.942 -1.684 31.097 1.00 78.12 145 CYS A O 1
ATOM 1213 N N . ALA A 1 146 ? -3.881 -1.848 29.120 1.00 71.44 146 ALA A N 1
ATOM 1214 C CA . ALA A 1 146 ? -4.136 -0.471 28.713 1.00 71.44 146 ALA A CA 1
ATOM 1215 C C . ALA A 1 146 ? -5.616 -0.189 28.383 1.00 71.44 146 ALA A C 1
ATOM 1217 O O . ALA A 1 146 ? -6.029 0.962 28.421 1.00 71.44 146 ALA A O 1
ATOM 1218 N N . PHE A 1 147 ? -6.413 -1.229 28.127 1.00 76.81 147 PHE A N 1
ATOM 1219 C CA . PHE A 1 147 ? -7.864 -1.138 27.937 1.00 76.81 147 PHE A CA 1
ATOM 1220 C C . PHE A 1 147 ? -8.648 -1.493 29.202 1.00 76.81 147 PHE A C 1
ATOM 1222 O O . PHE A 1 147 ? -9.843 -1.246 29.298 1.00 76.81 147 PHE A O 1
ATOM 1229 N N . ASN A 1 148 ? -8.009 -2.116 30.188 1.00 72.44 148 ASN A N 1
ATOM 1230 C CA . ASN A 1 148 ? -8.668 -2.497 31.435 1.00 72.44 148 ASN A CA 1
ATOM 1231 C C . ASN A 1 148 ? -8.608 -1.385 32.497 1.00 72.44 148 ASN A C 1
ATOM 1233 O O . ASN A 1 148 ? -9.324 -1.467 33.490 1.00 72.44 148 ASN A O 1
ATOM 1237 N N . SER A 1 149 ? -7.762 -0.365 32.310 1.00 59.50 149 SER A N 1
ATOM 1238 C CA . SER A 1 149 ? -7.402 0.617 33.346 1.00 59.50 149 SER A CA 1
ATOM 1239 C C . SER A 1 149 ? -8.143 1.970 33.290 1.00 59.50 149 SER A C 1
ATOM 1241 O O . SER A 1 149 ? -7.879 2.833 34.123 1.00 59.50 149 SER A O 1
ATOM 1243 N N . THR A 1 150 ? -9.119 2.171 32.398 1.00 53.22 150 THR A N 1
ATOM 1244 C CA . THR A 1 150 ? -9.889 3.433 32.254 1.00 53.22 150 THR A CA 1
ATOM 1245 C C . THR A 1 150 ? -11.332 3.131 31.803 1.00 53.22 150 THR A C 1
ATOM 1247 O O . THR A 1 150 ? -11.492 2.290 30.937 1.00 53.22 150 THR A O 1
ATOM 1250 N N . ASN A 1 151 ? -12.449 3.723 32.263 1.00 48.59 151 ASN A N 1
ATOM 1251 C CA . ASN A 1 151 ? -12.751 4.712 33.308 1.00 48.59 151 ASN A CA 1
ATOM 1252 C C . ASN A 1 151 ? -14.263 4.656 33.673 1.00 48.59 151 ASN A C 1
ATOM 1254 O O . ASN A 1 151 ? -15.117 4.685 32.794 1.00 48.59 151 ASN A O 1
ATOM 1258 N N . GLN A 1 152 ? -14.606 4.682 34.969 1.00 43.88 152 GLN A N 1
ATOM 1259 C CA . GLN A 1 152 ? -15.982 4.762 35.514 1.00 43.88 152 GLN A CA 1
ATOM 1260 C C . GLN A 1 152 ? -16.611 6.179 35.461 1.00 43.88 152 GLN A C 1
ATOM 1262 O O . GLN A 1 152 ? -17.627 6.437 36.105 1.00 43.88 152 GLN A O 1
ATOM 1267 N N . LYS A 1 153 ? -16.027 7.128 34.719 1.00 48.06 153 LYS A N 1
ATOM 1268 C CA . LYS A 1 153 ? -16.556 8.495 34.568 1.00 48.06 153 LYS A CA 1
ATOM 1269 C C . LYS A 1 153 ? -16.805 8.777 33.092 1.00 48.06 153 LYS A C 1
ATOM 1271 O O . LYS A 1 153 ? -15.879 8.669 32.295 1.00 48.06 153 LYS A O 1
ATOM 1276 N N . GLY A 1 154 ? -18.049 9.119 32.750 1.00 52.19 154 GLY A N 1
ATOM 1277 C CA . GLY A 1 154 ? -18.459 9.438 31.383 1.00 52.19 154 GLY A CA 1
ATOM 1278 C C . GLY A 1 154 ? -17.532 10.479 30.762 1.00 52.19 154 GLY A C 1
ATOM 1279 O O . GLY A 1 154 ? -17.374 11.576 31.295 1.00 52.19 154 GLY A O 1
ATOM 1280 N N . VAL A 1 155 ? -16.883 10.109 29.662 1.00 58.25 155 VAL A N 1
ATOM 1281 C CA . VAL A 1 155 ? -15.994 11.001 28.920 1.00 58.25 155 VAL A CA 1
ATOM 1282 C C . VAL A 1 155 ? -16.861 12.014 28.177 1.00 58.25 155 VAL A C 1
ATOM 1284 O O . VAL A 1 155 ? -17.638 11.639 27.299 1.00 58.25 155 VAL A O 1
ATOM 1287 N N . ASP A 1 156 ? -16.742 13.302 28.513 1.00 64.00 156 ASP A N 1
ATOM 1288 C CA . ASP A 1 156 ? -17.347 14.361 27.703 1.00 64.00 156 ASP A CA 1
ATOM 1289 C C . ASP A 1 156 ? -16.546 14.510 26.407 1.00 64.00 156 ASP A C 1
ATOM 1291 O O . ASP A 1 156 ? -15.529 15.209 26.340 1.00 64.00 156 ASP A O 1
ATOM 1295 N N . VAL A 1 157 ? -17.050 13.837 25.374 1.00 62.72 157 VAL A N 1
ATOM 1296 C CA . VAL A 1 157 ? -16.503 13.801 24.021 1.00 62.72 157 VAL A CA 1
ATOM 1297 C C . VAL A 1 157 ? -16.279 15.209 23.473 1.00 62.72 157 VAL A C 1
ATOM 1299 O O . VAL A 1 157 ? -15.233 15.444 22.883 1.00 62.72 157 VAL A O 1
ATOM 1302 N N . LYS A 1 158 ? -17.173 16.182 23.714 1.00 59.41 158 LYS A N 1
ATOM 1303 C CA . LYS A 1 158 ? -16.990 17.558 23.215 1.00 59.41 158 LYS A CA 1
ATOM 1304 C C . LYS A 1 158 ? -15.845 18.285 23.918 1.00 59.41 158 LYS A C 1
ATOM 1306 O O . LYS A 1 158 ? -15.140 19.054 23.272 1.00 59.41 158 LYS A O 1
ATOM 1311 N N . SER A 1 159 ? -15.634 18.045 25.212 1.00 61.41 159 SER A N 1
ATOM 1312 C CA . SER A 1 159 ? -14.509 18.635 25.954 1.00 61.41 159 SER A CA 1
ATOM 1313 C C . SER A 1 159 ? -13.156 18.008 25.583 1.00 61.41 159 SER A C 1
ATOM 1315 O O . SER A 1 159 ? -12.171 18.730 25.406 1.00 61.41 159 SER A O 1
ATOM 1317 N N . GLU A 1 160 ? -13.106 16.687 25.378 1.00 62.56 160 GLU A N 1
ATOM 1318 C CA . GLU A 1 160 ? -11.938 15.990 24.816 1.00 62.56 160 GLU A CA 1
ATOM 1319 C C . GLU A 1 160 ? -11.674 16.460 23.375 1.00 62.56 160 GLU A C 1
ATOM 1321 O O . GLU A 1 160 ? -10.518 16.680 23.009 1.00 62.56 160 GLU A O 1
ATOM 1326 N N . LEU A 1 161 ? -12.742 16.734 22.608 1.00 58.38 161 LEU A N 1
ATOM 1327 C CA . LEU A 1 161 ? -12.707 17.342 21.273 1.00 58.38 161 LEU A CA 1
ATOM 1328 C C . LEU A 1 161 ? -12.331 18.841 21.264 1.00 58.38 161 LEU A C 1
ATOM 1330 O O . LEU A 1 161 ? -12.002 19.387 20.218 1.00 58.38 161 LEU A O 1
ATOM 1334 N N . LYS A 1 162 ? -12.320 19.546 22.395 1.00 54.72 162 LYS A N 1
ATOM 1335 C CA . LYS A 1 162 ? -11.909 20.965 22.432 1.00 54.72 162 LYS A CA 1
ATOM 1336 C C . LYS A 1 162 ? -10.455 21.137 22.872 1.00 54.72 162 LYS A C 1
ATOM 1338 O O . LYS A 1 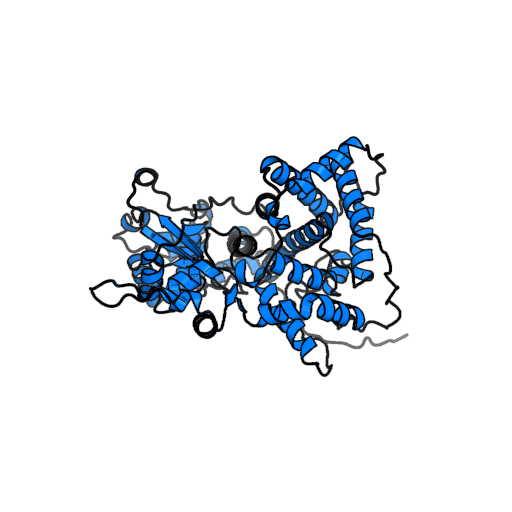162 ? -9.780 22.053 22.417 1.00 54.72 162 LYS A O 1
ATOM 1343 N N . ASN A 1 163 ? -9.954 20.200 23.679 1.00 54.28 163 ASN A N 1
ATOM 1344 C CA . ASN A 1 163 ? -8.562 20.120 24.139 1.00 54.28 163 ASN A CA 1
ATOM 1345 C C . ASN A 1 163 ? -7.654 19.291 23.188 1.00 54.28 163 ASN A C 1
ATOM 1347 O O . ASN A 1 163 ? -6.527 18.936 23.545 1.00 54.28 163 ASN A O 1
ATOM 1351 N N . LEU A 1 164 ? -8.146 18.952 21.984 1.00 52.78 164 LEU A N 1
ATOM 1352 C CA . LEU A 1 164 ? -7.519 18.032 21.016 1.00 52.78 164 LEU A CA 1
ATOM 1353 C C . LEU A 1 164 ? -6.124 18.461 20.547 1.00 52.78 164 LEU A C 1
ATOM 1355 O O . LEU A 1 164 ? -5.242 17.625 20.371 1.00 52.78 164 LEU A O 1
ATOM 1359 N N . SER A 1 165 ? -5.917 19.753 20.279 1.00 49.16 165 SER A N 1
ATOM 1360 C CA . SER A 1 165 ? -4.718 20.236 19.572 1.00 49.16 165 SER A CA 1
ATOM 1361 C C . SER A 1 165 ? -3.424 20.014 20.370 1.00 49.16 165 SER A C 1
ATOM 1363 O O . SER A 1 165 ? -2.338 19.886 19.794 1.00 49.16 165 SER A O 1
ATOM 1365 N N . GLU A 1 166 ? -3.534 19.896 21.695 1.00 43.12 166 GLU A N 1
ATOM 1366 C CA . GLU A 1 166 ? -2.415 19.631 22.602 1.00 43.12 166 GLU A CA 1
ATOM 1367 C C . GLU A 1 166 ? -2.341 18.169 23.066 1.00 43.12 166 GLU A C 1
ATOM 1369 O O . GLU A 1 166 ? -1.238 17.639 23.178 1.00 43.12 166 GLU A O 1
ATOM 1374 N N . LYS A 1 167 ? -3.478 17.475 23.241 1.00 45.94 167 LYS A N 1
ATOM 1375 C CA . LYS A 1 167 ? -3.536 16.097 23.783 1.00 45.94 167 LYS A CA 1
ATOM 1376 C C . LYS A 1 167 ? -3.342 14.958 22.769 1.00 45.94 167 LYS A C 1
ATOM 1378 O O . LYS A 1 167 ? -3.281 13.795 23.174 1.00 45.94 167 LYS A O 1
ATOM 1383 N N . TRP A 1 168 ? -3.283 15.254 21.470 1.00 50.78 168 TRP A N 1
ATOM 1384 C CA . TRP A 1 168 ? -3.124 14.254 20.396 1.00 50.78 168 TRP A CA 1
ATOM 1385 C C . TRP A 1 168 ? -1.675 14.072 19.931 1.00 50.78 168 TRP A C 1
ATOM 1387 O O . TRP A 1 168 ? -1.420 13.531 18.858 1.00 50.78 168 TRP A O 1
ATOM 1397 N N . ARG A 1 169 ? -0.708 14.576 20.701 1.00 47.00 169 ARG A N 1
ATOM 1398 C CA . ARG A 1 169 ? 0.704 14.578 20.295 1.00 47.00 169 ARG A CA 1
ATOM 1399 C C . ARG A 1 169 ? 1.417 13.242 20.501 1.00 47.00 169 ARG A C 1
ATOM 1401 O O . ARG A 1 169 ? 2.539 13.103 20.032 1.00 47.00 169 ARG A O 1
ATOM 1408 N N . GLU A 1 170 ? 0.786 12.271 21.152 1.00 52.62 170 GLU A N 1
ATOM 1409 C CA . GLU A 1 170 ? 1.425 11.000 21.482 1.00 52.62 170 GLU A CA 1
ATOM 1410 C C . GLU A 1 170 ? 0.625 9.840 20.899 1.00 52.62 170 GLU A C 1
ATOM 1412 O O . GLU A 1 170 ? -0.496 9.568 21.330 1.00 52.62 170 GLU A O 1
ATOM 1417 N N . TYR A 1 171 ? 1.217 9.144 19.925 1.00 53.53 171 TYR A N 1
ATOM 1418 C CA . TYR A 1 171 ? 0.769 7.808 19.554 1.00 53.53 171 TYR A CA 1
ATOM 1419 C C . TYR A 1 171 ? 0.909 6.922 20.783 1.00 53.53 171 TYR A C 1
ATOM 1421 O O . TYR A 1 171 ? 2.024 6.656 21.238 1.00 53.53 171 TYR A O 1
ATOM 1429 N N . ARG A 1 172 ? -0.212 6.439 21.317 1.00 55.94 172 ARG A N 1
ATOM 1430 C CA . ARG A 1 172 ? -0.171 5.369 22.304 1.00 55.94 172 ARG A CA 1
ATOM 1431 C C . ARG A 1 172 ? -0.123 4.069 21.536 1.00 55.94 172 ARG A C 1
ATOM 1433 O O . ARG A 1 172 ? -1.106 3.349 21.416 1.00 55.94 172 ARG A O 1
ATOM 1440 N N . VAL A 1 173 ? 1.066 3.718 21.064 1.00 56.16 173 VAL A N 1
ATOM 1441 C CA . VAL A 1 173 ? 1.326 2.303 20.824 1.00 56.16 173 VAL A CA 1
ATOM 1442 C C . VAL A 1 173 ? 1.198 1.661 22.204 1.00 56.16 173 VAL A C 1
ATOM 1444 O O . VAL A 1 173 ? 2.036 1.911 23.062 1.00 56.16 173 VAL A O 1
ATOM 1447 N N . LEU A 1 174 ? 0.074 0.974 22.448 1.00 61.00 174 LEU A N 1
ATOM 1448 C CA . LEU A 1 174 ? -0.362 0.438 23.747 1.00 61.00 174 LEU A CA 1
ATOM 1449 C C . LEU A 1 174 ? 0.589 -0.659 24.247 1.00 61.00 174 LEU A C 1
ATOM 1451 O O . LEU A 1 174 ? 0.248 -1.837 24.312 1.00 61.00 174 LEU A O 1
ATOM 1455 N N . GLU A 1 175 ? 1.822 -0.283 24.538 1.00 60.81 175 GLU A N 1
ATOM 1456 C CA . GLU A 1 175 ? 2.850 -1.138 25.090 1.00 60.81 175 GLU A CA 1
ATOM 1457 C C . GLU A 1 175 ? 2.901 -0.872 26.586 1.00 60.81 175 GLU A C 1
ATOM 1459 O O . GLU A 1 175 ? 3.446 0.125 27.056 1.00 60.81 175 GLU A O 1
ATOM 1464 N N . CYS A 1 176 ? 2.292 -1.773 27.351 1.00 67.88 176 CYS A N 1
ATOM 1465 C CA . CYS A 1 176 ? 2.511 -1.805 28.785 1.00 67.88 176 CYS A CA 1
ATOM 1466 C C . CYS A 1 176 ? 3.944 -2.275 29.031 1.00 67.88 176 CYS A C 1
ATOM 1468 O O . CYS A 1 176 ? 4.251 -3.444 28.794 1.00 67.88 176 CYS A O 1
ATOM 1470 N N . THR A 1 177 ? 4.805 -1.393 29.539 1.00 67.19 177 THR A N 1
ATOM 1471 C CA . THR A 1 177 ? 6.197 -1.723 29.887 1.00 67.19 177 THR A CA 1
ATOM 1472 C C . THR A 1 177 ? 6.290 -2.888 30.871 1.00 67.19 177 THR A C 1
ATOM 1474 O O . THR A 1 177 ? 7.219 -3.684 30.788 1.00 67.19 177 THR A O 1
ATOM 1477 N N . ASN A 1 178 ? 5.288 -3.043 31.743 1.00 67.94 178 ASN A N 1
ATOM 1478 C CA . ASN A 1 178 ? 5.230 -4.118 32.735 1.00 67.94 178 ASN A CA 1
ATOM 1479 C C . ASN A 1 178 ? 4.886 -5.485 32.119 1.00 67.94 178 ASN A C 1
ATOM 1481 O O . ASN A 1 178 ? 5.307 -6.510 32.643 1.00 67.94 178 ASN A O 1
ATOM 1485 N N . CYS A 1 179 ? 4.152 -5.512 31.001 1.00 68.19 179 CYS A N 1
ATOM 1486 C CA . CYS A 1 179 ? 3.729 -6.746 30.325 1.00 68.19 179 CYS A CA 1
ATOM 1487 C C . CYS A 1 179 ? 4.588 -7.078 29.095 1.00 68.19 179 CYS A C 1
ATOM 1489 O O . CYS A 1 179 ? 4.303 -8.032 28.373 1.00 68.19 179 CYS A O 1
ATOM 1491 N N . LEU A 1 180 ? 5.649 -6.306 28.827 1.00 63.44 180 LEU A N 1
ATOM 1492 C CA . LEU A 1 180 ? 6.568 -6.597 27.722 1.00 63.44 180 LEU A CA 1
ATOM 1493 C C . LEU A 1 180 ? 7.251 -7.964 27.893 1.00 63.44 180 LEU A C 1
ATOM 1495 O O . LEU A 1 180 ? 7.509 -8.624 26.889 1.00 63.44 180 LEU A O 1
ATOM 1499 N N . ASN A 1 181 ? 7.467 -8.408 29.135 1.00 59.75 181 ASN A N 1
ATOM 1500 C CA . ASN A 1 181 ? 8.176 -9.651 29.463 1.00 59.75 181 ASN A CA 1
ATOM 1501 C C . ASN A 1 181 ? 7.256 -10.800 29.909 1.00 59.75 181 ASN A C 1
ATOM 1503 O O . ASN A 1 181 ? 7.750 -11.857 30.289 1.00 59.75 181 ASN A O 1
ATOM 1507 N N . THR A 1 182 ? 5.935 -10.607 29.902 1.00 60.94 182 THR A N 1
ATOM 1508 C CA . THR A 1 182 ? 4.976 -11.661 30.254 1.00 60.94 182 THR A CA 1
ATOM 1509 C C . THR A 1 182 ? 4.562 -12.439 29.005 1.00 60.94 182 THR A C 1
ATOM 1511 O O . THR A 1 182 ? 4.328 -11.833 27.958 1.00 60.94 182 THR A O 1
ATOM 1514 N N . GLU A 1 183 ? 4.416 -13.762 29.117 1.00 59.62 183 GLU A N 1
ATOM 1515 C CA . GLU A 1 183 ? 3.856 -14.613 28.047 1.00 59.62 183 GLU A CA 1
ATOM 1516 C C . GLU A 1 183 ? 2.358 -14.350 27.798 1.00 59.62 183 GLU A C 1
ATOM 1518 O O . GLU A 1 183 ? 1.821 -14.724 26.759 1.00 59.62 183 GLU A O 1
ATOM 1523 N N . ASP A 1 184 ? 1.691 -13.658 28.725 1.00 65.19 184 ASP A N 1
ATOM 1524 C CA . ASP A 1 184 ? 0.253 -13.390 28.700 1.00 65.19 184 ASP A CA 1
ATOM 1525 C C . ASP A 1 184 ? -0.083 -12.211 27.761 1.00 65.19 184 ASP A C 1
ATOM 1527 O O . ASP A 1 184 ? -0.252 -11.057 28.175 1.00 65.19 184 ASP A O 1
ATOM 1531 N N . ARG A 1 185 ? -0.075 -12.479 26.449 1.00 78.69 185 ARG A N 1
ATOM 1532 C CA . ARG A 1 185 ? -0.453 -11.523 25.397 1.00 78.69 185 ARG A CA 1
ATOM 1533 C C . ARG A 1 185 ? -1.663 -12.028 24.624 1.00 78.69 185 ARG A C 1
ATOM 1535 O O . ARG A 1 185 ? -1.655 -13.131 24.085 1.00 78.69 185 ARG A O 1
ATOM 1542 N N . ASP A 1 186 ? -2.658 -11.163 24.479 1.00 86.12 186 ASP A N 1
ATOM 1543 C CA . ASP A 1 186 ? -3.863 -11.453 23.715 1.00 86.12 186 ASP A CA 1
ATOM 1544 C C . ASP A 1 186 ? -3.667 -11.123 22.234 1.00 86.12 186 ASP A C 1
ATOM 1546 O O . ASP A 1 186 ? -3.107 -10.082 21.875 1.00 86.12 186 ASP A O 1
ATOM 1550 N N . SER A 1 187 ? -4.214 -11.962 21.358 1.00 91.25 187 SER A N 1
ATOM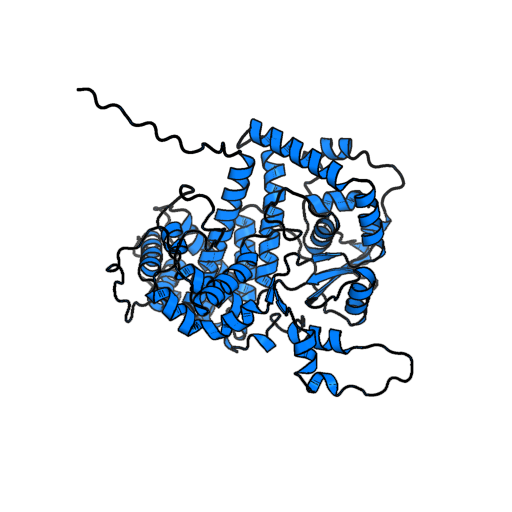 1551 C CA . SER A 1 187 ? -4.354 -11.653 19.934 1.00 91.25 187 SER A CA 1
ATOM 1552 C C . SER A 1 187 ? -5.396 -10.549 19.756 1.00 91.25 187 SER A C 1
ATOM 1554 O O . SER A 1 187 ? -6.605 -10.779 19.847 1.00 91.25 187 SER A O 1
ATOM 1556 N N . LEU A 1 188 ? -4.924 -9.317 19.545 1.00 91.88 188 LEU A N 1
ATOM 1557 C CA . LEU A 1 188 ? -5.795 -8.142 19.463 1.00 91.88 188 LEU A CA 1
ATOM 1558 C C . LEU A 1 188 ? -6.177 -7.798 18.032 1.00 91.88 188 LEU A C 1
ATOM 1560 O O . LEU A 1 188 ? -7.326 -7.422 17.777 1.00 91.88 188 LEU A O 1
ATOM 1564 N N . VAL A 1 189 ? -5.222 -7.918 17.108 1.00 94.19 189 VAL A N 1
ATOM 1565 C CA . VAL A 1 189 ? -5.402 -7.528 15.709 1.00 94.19 189 VAL A CA 1
ATOM 1566 C C . VAL A 1 189 ? -4.910 -8.621 14.772 1.00 94.19 189 VAL A C 1
ATOM 1568 O O . VAL A 1 189 ? -3.781 -9.084 14.887 1.00 94.19 189 VAL A O 1
ATOM 1571 N N . GLY A 1 190 ? -5.754 -8.993 13.815 1.00 94.31 190 GLY A N 1
ATOM 1572 C CA . GLY A 1 190 ? -5.387 -9.794 12.660 1.00 94.31 190 GLY A CA 1
ATOM 1573 C C . GLY A 1 190 ? -4.883 -8.910 11.522 1.00 94.31 190 GLY A C 1
ATOM 1574 O O . GLY A 1 190 ? -5.494 -7.885 11.205 1.00 94.31 190 GLY A O 1
ATOM 1575 N N . VAL A 1 191 ? -3.776 -9.305 10.901 1.00 94.50 191 VAL A N 1
ATOM 1576 C CA . VAL A 1 191 ? -3.191 -8.623 9.745 1.00 94.50 191 VAL A CA 1
ATOM 1577 C C . VAL A 1 191 ? -3.522 -9.409 8.492 1.00 94.50 191 VAL A C 1
ATOM 1579 O O . VAL A 1 191 ? -3.170 -10.575 8.370 1.00 94.50 191 VAL A O 1
ATOM 1582 N N . VAL A 1 192 ? -4.201 -8.765 7.557 1.00 93.38 192 VAL A N 1
ATOM 1583 C CA . VAL A 1 192 ? -4.735 -9.362 6.338 1.00 93.38 192 VAL A CA 1
ATOM 1584 C C . VAL A 1 192 ? -4.000 -8.813 5.132 1.00 93.38 192 VAL A C 1
ATOM 1586 O O . VAL A 1 192 ? -3.735 -7.612 5.026 1.00 93.38 192 VAL A O 1
ATOM 1589 N N . VAL A 1 193 ? -3.673 -9.706 4.205 1.00 94.31 193 VAL A N 1
ATOM 1590 C CA . VAL A 1 193 ? -2.951 -9.352 2.986 1.00 94.31 193 VAL A CA 1
ATOM 1591 C C . VAL A 1 193 ? -3.768 -8.405 2.092 1.00 94.31 193 VAL A C 1
ATOM 1593 O O . VAL A 1 193 ? -5.001 -8.440 2.105 1.00 94.31 193 VAL A O 1
ATOM 1596 N N . PRO A 1 194 ? -3.119 -7.581 1.251 1.00 93.69 194 PRO A N 1
ATOM 1597 C CA . PRO A 1 194 ? -3.815 -6.660 0.349 1.00 93.69 194 PRO A CA 1
ATOM 1598 C C . PRO A 1 194 ? -4.670 -7.348 -0.722 1.00 93.69 194 PRO A C 1
ATOM 1600 O O . PRO A 1 194 ? -5.623 -6.750 -1.221 1.00 93.69 194 PRO A O 1
ATOM 1603 N N . PHE A 1 195 ? -4.341 -8.590 -1.090 1.00 94.19 195 PHE A N 1
ATOM 1604 C CA . PHE A 1 195 ? -5.008 -9.336 -2.157 1.00 94.19 195 PHE A CA 1
ATOM 1605 C C . PHE A 1 195 ? -5.343 -10.753 -1.710 1.00 94.19 195 PHE A C 1
ATOM 1607 O O . PHE A 1 195 ? -4.458 -11.534 -1.371 1.00 94.19 195 PHE A O 1
ATOM 1614 N N . VAL A 1 196 ? -6.629 -11.095 -1.760 1.00 92.88 196 VAL A N 1
ATOM 1615 C CA . VAL A 1 196 ? -7.140 -12.408 -1.355 1.00 92.88 196 VAL A CA 1
ATOM 1616 C C . VAL A 1 196 ? -7.726 -13.126 -2.565 1.00 92.88 196 VAL A C 1
ATOM 1618 O O . VAL A 1 196 ? -8.342 -12.500 -3.425 1.00 92.88 196 VAL A O 1
ATOM 1621 N N . LEU A 1 197 ? -7.553 -14.443 -2.659 1.00 91.06 197 LEU A N 1
ATOM 1622 C CA . LEU A 1 197 ? -8.122 -15.238 -3.745 1.00 91.06 197 LEU A CA 1
ATOM 1623 C C . LEU A 1 197 ? -9.652 -15.321 -3.600 1.00 91.06 197 LEU A C 1
ATOM 1625 O O . LEU A 1 197 ? -10.160 -15.765 -2.570 1.00 91.06 197 LEU A O 1
ATOM 1629 N N . SER A 1 198 ? -10.393 -14.902 -4.633 1.00 85.31 198 SER A N 1
ATOM 1630 C CA . SER A 1 198 ? -11.861 -14.778 -4.551 1.00 85.31 198 SER A CA 1
ATOM 1631 C C . SER A 1 198 ? -12.566 -16.129 -4.389 1.00 85.31 198 SER A C 1
ATOM 1633 O O . SER A 1 198 ? -13.464 -16.244 -3.560 1.00 85.31 198 SER A O 1
ATOM 1635 N N . ASN A 1 199 ? -12.118 -17.156 -5.120 1.00 81.12 199 ASN A N 1
ATOM 1636 C CA . ASN A 1 199 ? -12.701 -18.504 -5.130 1.00 81.12 199 ASN A CA 1
ATOM 1637 C C . ASN A 1 199 ? -11.764 -19.528 -4.468 1.00 81.12 199 ASN A C 1
ATOM 1639 O O . ASN A 1 199 ? -11.411 -20.556 -5.040 1.00 81.12 199 ASN A O 1
ATOM 1643 N N . HIS A 1 200 ? -11.318 -19.240 -3.249 1.00 76.06 200 HIS A N 1
ATOM 1644 C CA . HIS A 1 200 ? -10.402 -20.125 -2.524 1.00 76.06 200 HIS A CA 1
ATOM 1645 C C . HIS A 1 200 ? -11.000 -21.502 -2.196 1.00 76.06 200 HIS A C 1
ATOM 1647 O O . HIS A 1 200 ? -10.254 -22.464 -2.043 1.00 76.06 200 HIS A O 1
ATOM 1653 N N . ARG A 1 201 ? -12.333 -21.621 -2.121 1.00 71.50 201 ARG A N 1
ATOM 1654 C CA . ARG A 1 201 ? -13.009 -22.913 -1.929 1.00 71.50 201 ARG A CA 1
ATOM 1655 C C . ARG A 1 201 ? -12.813 -23.835 -3.128 1.00 71.50 201 ARG A C 1
ATOM 1657 O O . ARG A 1 201 ? -12.479 -24.991 -2.926 1.00 71.50 201 ARG A O 1
ATOM 1664 N N . ASP A 1 202 ? -12.938 -23.322 -4.348 1.00 69.31 202 ASP A N 1
ATOM 1665 C CA . ASP A 1 202 ? -12.703 -24.106 -5.568 1.00 69.31 202 ASP A CA 1
ATOM 1666 C C . ASP A 1 202 ? -11.234 -24.548 -5.632 1.00 69.31 202 ASP A C 1
ATOM 1668 O O . ASP A 1 202 ? -10.934 -25.723 -5.834 1.00 69.31 202 ASP A O 1
ATOM 1672 N N . TYR A 1 203 ? -10.316 -23.636 -5.293 1.00 71.31 203 TYR A N 1
ATOM 1673 C CA . TYR A 1 203 ? -8.887 -23.939 -5.192 1.00 71.31 203 TYR A CA 1
ATOM 1674 C C . TYR A 1 203 ? -8.582 -25.047 -4.163 1.00 71.31 203 TYR A C 1
ATOM 1676 O O . TYR A 1 203 ? -7.716 -25.890 -4.404 1.00 71.31 203 TYR A O 1
ATOM 1684 N N . LEU A 1 204 ? -9.309 -25.077 -3.035 1.00 64.69 204 LEU A N 1
ATOM 1685 C CA . LEU A 1 204 ? -9.226 -26.139 -2.023 1.00 64.69 204 LEU A CA 1
ATOM 1686 C C . LEU A 1 204 ? -9.625 -27.512 -2.593 1.00 64.69 204 LEU A C 1
ATOM 1688 O O . LEU A 1 204 ? -9.011 -28.522 -2.248 1.00 64.69 204 LEU A O 1
ATOM 1692 N N . TYR A 1 205 ? -10.646 -27.561 -3.455 1.00 59.97 205 TYR A N 1
ATOM 1693 C CA . TYR A 1 205 ? -11.127 -28.802 -4.072 1.00 59.97 205 TYR A CA 1
ATOM 1694 C C . TYR A 1 205 ? -10.215 -29.305 -5.198 1.00 59.97 205 TYR A C 1
ATOM 1696 O O . TYR A 1 205 ? -10.095 -30.514 -5.379 1.00 59.97 205 TYR A O 1
ATOM 1704 N N . GLU A 1 206 ? -9.537 -28.407 -5.912 1.00 59.81 206 GLU A N 1
ATOM 1705 C CA . GLU A 1 206 ? -8.653 -28.752 -7.034 1.00 59.81 206 GLU A CA 1
ATOM 1706 C C . GLU A 1 206 ? -7.274 -29.296 -6.601 1.00 59.81 206 GLU A C 1
ATOM 1708 O O . GLU A 1 206 ? -6.598 -29.946 -7.395 1.00 59.81 206 GLU A O 1
ATOM 1713 N N . HIS A 1 207 ? -6.849 -29.086 -5.346 1.00 62.72 207 HIS A N 1
ATOM 1714 C CA . HIS A 1 207 ? -5.517 -29.487 -4.866 1.00 62.72 207 HIS A CA 1
ATOM 1715 C C . HIS A 1 207 ? -5.582 -30.653 -3.863 1.00 62.72 207 HIS A C 1
ATOM 1717 O O . HIS A 1 207 ? -5.792 -30.470 -2.661 1.00 62.72 207 HIS A O 1
ATOM 1723 N N . SER A 1 208 ? -5.332 -31.872 -4.359 1.00 50.44 208 SER A N 1
ATOM 1724 C CA . SER A 1 208 ? -5.444 -33.147 -3.624 1.00 50.44 208 SER A CA 1
ATOM 1725 C C . SER A 1 208 ? -4.568 -33.277 -2.372 1.00 50.44 208 SER A C 1
ATOM 1727 O O . SER A 1 208 ? -4.865 -34.088 -1.494 1.00 50.44 208 SER A O 1
ATOM 1729 N N . ASP A 1 209 ? -3.494 -32.496 -2.260 1.00 58.00 209 ASP A N 1
ATOM 1730 C CA . ASP A 1 209 ? -2.541 -32.589 -1.144 1.00 58.00 209 ASP A CA 1
ATOM 1731 C C . ASP A 1 209 ? -3.135 -32.081 0.177 1.00 58.00 209 ASP A C 1
ATOM 1733 O O . ASP A 1 209 ? -2.771 -32.566 1.246 1.00 58.00 209 ASP A O 1
ATOM 1737 N N . VAL A 1 210 ? -4.117 -31.174 0.101 1.00 52.88 210 VAL A N 1
ATOM 1738 C CA . VAL A 1 210 ? -4.870 -30.662 1.263 1.00 52.88 210 VAL A CA 1
ATOM 1739 C C . VAL A 1 210 ? -5.978 -31.641 1.687 1.00 52.88 210 VAL A C 1
ATOM 1741 O O . VAL A 1 210 ? -6.441 -31.629 2.824 1.00 52.88 210 VAL A O 1
ATOM 1744 N N . GLN A 1 211 ? -6.390 -32.554 0.801 1.00 52.44 211 GLN A N 1
ATOM 1745 C CA . GLN A 1 211 ? -7.459 -33.524 1.075 1.00 52.44 211 GLN A CA 1
ATOM 1746 C C . GLN A 1 211 ? -6.980 -34.750 1.873 1.00 52.44 211 GLN A C 1
ATOM 1748 O O . GLN A 1 211 ? -7.788 -35.425 2.512 1.00 52.44 211 GLN A O 1
ATOM 1753 N N . LYS A 1 212 ? -5.675 -35.061 1.854 1.00 50.38 212 LYS A N 1
ATOM 1754 C CA . LYS A 1 212 ? -5.127 -36.332 2.370 1.00 50.38 212 LYS A CA 1
ATOM 1755 C C . LYS A 1 212 ? -4.941 -36.403 3.894 1.00 50.38 212 LYS A C 1
ATOM 1757 O O . LYS A 1 212 ? -4.734 -37.498 4.418 1.00 50.38 212 LYS A O 1
ATOM 1762 N N . LYS A 1 213 ? -5.059 -35.302 4.647 1.00 49.88 213 LYS A N 1
ATOM 1763 C CA . LYS A 1 213 ? -4.936 -35.315 6.120 1.00 49.88 213 LYS A CA 1
ATOM 1764 C C . LYS A 1 213 ? -6.282 -35.523 6.816 1.00 49.88 213 LYS A C 1
ATOM 1766 O O . LYS A 1 213 ? -6.782 -34.676 7.541 1.00 49.88 213 LYS A O 1
ATOM 1771 N N . ARG A 1 214 ? -6.850 -36.714 6.638 1.00 45.38 214 ARG A N 1
ATOM 1772 C CA . ARG A 1 214 ? -7.962 -37.219 7.464 1.00 45.38 214 ARG A CA 1
ATOM 1773 C C . ARG A 1 214 ? -7.477 -38.010 8.686 1.00 45.38 214 ARG A C 1
ATOM 1775 O O . ARG A 1 214 ? -8.249 -38.768 9.264 1.00 45.38 214 ARG A O 1
ATOM 1782 N N . LYS A 1 215 ? -6.192 -37.908 9.053 1.00 42.38 215 LYS A N 1
ATOM 1783 C CA . LYS A 1 215 ? -5.614 -38.744 10.112 1.00 42.38 215 LYS A CA 1
ATOM 1784 C C . LYS A 1 215 ? -6.037 -38.254 11.500 1.00 42.38 215 LYS A C 1
ATOM 1786 O O . LYS A 1 215 ? -5.340 -37.465 12.116 1.00 42.38 215 LYS A O 1
ATOM 1791 N N . ILE A 1 216 ? -7.187 -38.785 11.919 1.00 48.50 216 ILE A N 1
ATOM 1792 C CA . ILE A 1 216 ? -7.490 -39.306 13.256 1.00 48.50 216 ILE A CA 1
ATOM 1793 C C . ILE A 1 216 ? -7.160 -38.326 14.390 1.00 48.50 216 ILE A C 1
ATOM 1795 O O . ILE A 1 216 ? -6.074 -38.351 14.960 1.00 48.50 216 ILE A O 1
ATOM 1799 N N . SER A 1 217 ? -8.154 -37.531 14.780 1.00 42.34 217 SER A N 1
ATOM 1800 C CA . SER A 1 217 ? -8.324 -37.182 16.188 1.00 42.34 217 SER A CA 1
ATOM 1801 C C . SER A 1 217 ? -9.732 -37.598 16.598 1.00 42.34 217 SER A C 1
ATOM 1803 O O . SER A 1 217 ? -10.720 -36.959 16.224 1.00 42.34 217 SER A O 1
ATOM 1805 N N . ASP A 1 218 ? -9.814 -38.701 17.334 1.00 48.22 218 ASP A N 1
ATOM 1806 C CA . ASP A 1 218 ? -11.020 -39.138 18.026 1.00 48.22 218 ASP A CA 1
ATOM 1807 C C . ASP A 1 218 ? -11.321 -38.148 19.158 1.00 48.22 218 ASP A C 1
ATOM 1809 O O . ASP A 1 218 ? -10.868 -38.311 20.285 1.00 48.22 218 ASP A O 1
ATOM 1813 N N . ASN A 1 219 ? -11.983 -37.046 18.798 1.00 48.75 219 ASN A N 1
ATOM 1814 C CA . ASN A 1 219 ? -12.863 -36.209 19.618 1.00 48.75 219 ASN A CA 1
ATOM 1815 C C . ASN A 1 219 ? -13.270 -34.979 18.781 1.00 48.75 219 ASN A C 1
ATOM 1817 O O . ASN A 1 219 ? -12.476 -34.073 18.566 1.00 48.75 219 ASN A O 1
ATOM 1821 N N . VAL A 1 220 ? -14.507 -34.977 18.275 1.00 50.44 220 VAL A N 1
ATOM 1822 C CA . VAL A 1 220 ? -15.284 -33.811 17.793 1.00 50.44 220 VAL A CA 1
ATOM 1823 C C . VAL A 1 220 ? -14.534 -32.753 16.935 1.00 50.44 220 VAL A C 1
ATOM 1825 O O . VAL A 1 220 ? -14.050 -31.731 17.405 1.00 50.44 220 VAL A O 1
ATOM 1828 N N . SER A 1 221 ? -14.555 -32.996 15.617 1.00 59.88 221 SER A N 1
ATOM 1829 C CA . SER A 1 221 ? -14.963 -32.075 14.527 1.00 59.88 221 SER A CA 1
ATOM 1830 C C . SER A 1 221 ? -14.282 -30.707 14.296 1.00 59.88 221 SER A C 1
ATOM 1832 O O . SER A 1 221 ? -14.975 -29.755 13.925 1.00 59.88 221 SER A O 1
ATOM 1834 N N . LYS A 1 222 ? -12.956 -30.568 14.408 1.00 66.81 222 LYS A N 1
ATOM 1835 C CA . LYS A 1 222 ? -12.262 -29.368 13.888 1.00 66.81 222 LYS A CA 1
ATOM 1836 C C . LYS A 1 222 ? -11.775 -29.563 12.447 1.00 66.81 222 LYS A C 1
ATOM 1838 O O . LYS A 1 222 ? -11.002 -30.474 12.164 1.00 66.81 222 LYS A O 1
ATOM 1843 N N . ASP A 1 223 ? -12.229 -28.709 11.526 1.00 75.38 223 ASP A N 1
ATOM 1844 C CA . ASP A 1 223 ? -11.773 -28.699 10.129 1.00 75.38 223 ASP A CA 1
ATOM 1845 C C . ASP A 1 223 ? -10.580 -27.746 9.952 1.00 75.38 223 ASP A C 1
ATOM 1847 O O . ASP A 1 223 ? -10.735 -26.524 9.943 1.00 75.38 223 ASP A O 1
ATOM 1851 N N . TYR A 1 224 ? -9.381 -28.312 9.811 1.00 82.94 224 TYR A N 1
ATOM 1852 C CA . TYR A 1 224 ? -8.131 -27.560 9.646 1.00 82.94 224 TYR A CA 1
ATOM 1853 C C . TYR A 1 224 ? -7.862 -27.122 8.201 1.00 82.94 224 TYR A C 1
ATOM 1855 O O . TYR A 1 224 ? -6.992 -26.282 7.973 1.00 82.94 224 TYR A O 1
ATOM 1863 N N . ARG A 1 225 ? -8.605 -27.641 7.213 1.00 82.12 225 ARG A N 1
ATOM 1864 C CA . ARG A 1 225 ? -8.317 -27.412 5.786 1.00 82.12 225 ARG A CA 1
ATOM 1865 C C . ARG A 1 225 ? -8.304 -25.927 5.392 1.00 82.12 225 ARG A C 1
ATOM 1867 O O . ARG A 1 225 ? -7.391 -25.538 4.663 1.00 82.12 225 ARG A O 1
ATOM 1874 N N . PRO A 1 226 ? -9.238 -25.069 5.862 1.00 85.69 226 PRO A N 1
ATOM 1875 C CA . PRO A 1 226 ? -9.196 -23.640 5.544 1.00 85.69 226 PRO A CA 1
ATOM 1876 C C . PRO A 1 226 ? -7.945 -22.946 6.094 1.00 85.69 226 PRO A C 1
ATOM 1878 O O . PRO A 1 226 ? -7.351 -22.121 5.401 1.00 85.69 226 PRO A O 1
ATOM 1881 N N . PHE A 1 227 ? -7.512 -23.314 7.304 1.00 89.25 227 PHE A N 1
ATOM 1882 C CA . PHE A 1 227 ? -6.293 -22.784 7.913 1.00 89.25 227 PHE A CA 1
ATOM 1883 C C . PHE A 1 227 ? -5.038 -23.256 7.172 1.00 89.25 227 PHE A C 1
ATOM 1885 O O . PHE A 1 227 ? -4.185 -22.437 6.841 1.00 89.25 227 PHE A O 1
ATOM 1892 N N . GLU A 1 228 ? -4.938 -24.550 6.851 1.00 88.06 228 GLU A N 1
ATOM 1893 C CA . GLU A 1 228 ? -3.806 -25.091 6.088 1.00 88.06 228 GLU A CA 1
ATOM 1894 C C . GLU A 1 228 ? -3.700 -24.441 4.701 1.00 88.06 228 GLU A C 1
ATOM 1896 O O . GLU A 1 228 ? -2.605 -24.075 4.270 1.00 88.06 228 GLU A O 1
ATOM 1901 N N . LEU A 1 229 ? -4.830 -24.230 4.014 1.00 87.69 229 LEU A N 1
ATOM 1902 C CA . LEU A 1 229 ? -4.841 -23.512 2.742 1.00 87.69 229 LEU A CA 1
ATOM 1903 C C . LEU A 1 229 ? -4.421 -22.047 2.913 1.00 87.69 229 LEU A C 1
ATOM 1905 O O . LEU A 1 229 ? -3.635 -21.539 2.111 1.00 87.69 229 LEU A O 1
ATOM 1909 N N . ASN A 1 230 ? -4.924 -21.370 3.947 1.00 91.50 230 ASN A N 1
ATOM 1910 C CA . ASN A 1 230 ? -4.538 -19.998 4.243 1.00 91.50 230 ASN A CA 1
ATOM 1911 C C . ASN A 1 230 ? -3.027 -19.895 4.493 1.00 91.50 230 ASN A C 1
ATOM 1913 O O . ASN A 1 230 ? -2.383 -19.033 3.908 1.00 91.50 230 ASN A O 1
ATOM 1917 N N . GLN A 1 231 ? -2.445 -20.807 5.276 1.00 90.31 231 GLN A N 1
ATOM 1918 C CA . GLN A 1 231 ? -0.999 -20.856 5.499 1.00 90.31 231 GLN A CA 1
ATOM 1919 C C . GLN A 1 231 ? -0.226 -21.156 4.210 1.00 90.31 231 GLN A C 1
ATOM 1921 O O . GLN A 1 231 ? 0.779 -20.513 3.923 1.00 90.31 231 GLN A O 1
ATOM 1926 N N . LYS A 1 232 ? -0.714 -22.063 3.360 1.00 87.88 232 LYS A N 1
ATOM 1927 C CA . LYS A 1 232 ? -0.071 -22.330 2.065 1.00 87.88 232 LYS A CA 1
ATOM 1928 C C . LYS A 1 232 ? 0.024 -21.068 1.199 1.00 87.88 232 LYS A C 1
ATOM 1930 O O . LYS A 1 232 ? 1.044 -20.844 0.550 1.00 87.88 232 LYS A O 1
ATOM 1935 N N . LEU A 1 233 ? -1.024 -20.244 1.174 1.00 89.38 233 LEU A N 1
ATOM 1936 C CA . LEU A 1 233 ? -1.059 -19.047 0.331 1.00 89.38 233 LEU A CA 1
ATOM 1937 C C . LEU A 1 233 ? -0.476 -17.799 1.000 1.00 89.38 233 LEU A C 1
ATOM 1939 O O . LEU A 1 233 ? 0.068 -16.953 0.299 1.00 89.38 233 LEU A O 1
ATOM 1943 N N . TYR A 1 234 ? -0.599 -17.655 2.315 1.00 92.06 234 TYR A N 1
ATOM 1944 C CA . TYR A 1 234 ? -0.366 -16.398 3.032 1.00 92.06 234 TYR A CA 1
ATOM 1945 C C . TYR A 1 234 ? 0.452 -16.576 4.313 1.00 92.06 234 TYR A C 1
ATOM 1947 O O . TYR A 1 234 ? 0.373 -15.724 5.190 1.00 92.06 234 TYR A O 1
ATOM 1955 N N . SER A 1 235 ? 1.206 -17.664 4.471 1.00 85.94 235 SER A N 1
ATOM 1956 C CA . SER A 1 235 ? 2.015 -17.849 5.678 1.00 85.94 235 SER A CA 1
ATOM 1957 C C . SER A 1 235 ? 3.036 -16.729 5.854 1.00 85.94 235 SER A C 1
ATOM 1959 O O . SER A 1 235 ? 3.758 -16.377 4.921 1.00 85.94 235 SER A O 1
ATOM 1961 N N . SER A 1 236 ? 3.166 -16.254 7.092 1.00 78.62 236 SER A N 1
ATOM 1962 C CA . SER A 1 236 ? 4.241 -15.354 7.512 1.00 78.62 236 SER A CA 1
ATOM 1963 C C . SER A 1 236 ? 5.627 -16.003 7.537 1.00 78.62 236 SER A C 1
ATOM 1965 O O . SER A 1 236 ? 6.614 -15.316 7.772 1.00 78.62 236 SER A O 1
ATOM 1967 N N . THR A 1 237 ? 5.714 -17.325 7.360 1.00 78.00 237 THR A N 1
ATOM 1968 C CA . THR A 1 237 ? 6.990 -18.043 7.200 1.00 78.00 237 THR A CA 1
ATOM 1969 C C . THR A 1 237 ? 7.543 -17.925 5.782 1.00 78.00 237 THR A C 1
ATOM 1971 O O . THR A 1 237 ? 8.709 -18.233 5.558 1.00 78.00 237 THR A O 1
ATOM 1974 N N . LEU A 1 238 ? 6.708 -17.538 4.815 1.00 78.25 238 LEU A N 1
ATOM 1975 C CA . LEU A 1 238 ? 7.149 -17.174 3.474 1.00 78.25 238 LEU A CA 1
ATOM 1976 C C . LEU A 1 238 ? 7.548 -15.698 3.485 1.00 78.25 238 LEU A C 1
ATOM 1978 O O . LEU A 1 238 ? 6.975 -14.905 4.230 1.00 78.25 238 LEU A O 1
ATOM 1982 N N . LYS A 1 239 ? 8.508 -15.311 2.638 1.00 77.69 239 LYS A N 1
ATOM 1983 C CA . LYS A 1 239 ? 8.945 -13.907 2.567 1.00 77.69 239 LYS A CA 1
ATOM 1984 C C . LYS A 1 239 ? 7.821 -12.988 2.072 1.00 77.69 239 LYS A C 1
ATOM 1986 O O . LYS A 1 239 ? 7.736 -11.850 2.525 1.00 77.69 239 LYS A O 1
ATOM 1991 N N . TYR A 1 240 ? 6.949 -13.483 1.187 1.00 85.38 240 TYR A N 1
ATOM 1992 C CA . TYR A 1 240 ? 5.786 -12.742 0.706 1.00 85.38 240 TYR A CA 1
ATOM 1993 C C . TYR A 1 240 ? 4.513 -13.597 0.678 1.00 85.38 240 TYR A C 1
ATOM 1995 O O . TYR A 1 240 ? 4.561 -14.791 0.370 1.00 85.38 240 TYR A O 1
ATOM 2003 N N . PRO A 1 241 ? 3.338 -12.994 0.930 1.00 89.44 241 PRO A N 1
ATOM 2004 C CA . PRO A 1 241 ? 2.078 -13.665 0.658 1.00 89.44 241 PRO A CA 1
ATOM 2005 C C . PRO A 1 241 ? 1.877 -13.879 -0.846 1.00 89.44 241 PRO A C 1
ATOM 2007 O O . PRO A 1 241 ? 2.356 -13.096 -1.662 1.00 89.44 241 PRO A O 1
ATOM 2010 N N . LEU A 1 242 ? 1.098 -14.899 -1.206 1.00 90.88 242 LEU A N 1
ATOM 2011 C CA . LEU A 1 242 ? 0.825 -15.365 -2.573 1.00 90.88 242 LEU A CA 1
ATOM 2012 C C . LEU A 1 242 ? 2.019 -15.982 -3.318 1.00 90.88 242 LEU A C 1
ATOM 2014 O O . LEU A 1 242 ? 1.856 -16.309 -4.493 1.00 90.88 242 LEU A O 1
ATOM 2018 N N . GLU A 1 243 ? 3.156 -16.217 -2.654 1.00 87.38 243 GLU A N 1
ATOM 2019 C CA . GLU A 1 243 ? 4.372 -16.804 -3.249 1.00 87.38 243 GLU A CA 1
ATOM 2020 C C . GLU A 1 243 ? 4.075 -18.027 -4.130 1.00 87.38 243 GLU A C 1
ATOM 2022 O O . GLU A 1 243 ? 4.386 -18.060 -5.320 1.00 87.38 243 GLU A O 1
ATOM 2027 N N . HIS A 1 244 ? 3.369 -19.010 -3.562 1.00 84.25 244 HIS A N 1
ATOM 2028 C CA . HIS A 1 244 ? 3.027 -20.262 -4.238 1.00 84.25 244 HIS A CA 1
ATOM 2029 C C . HIS A 1 244 ? 2.141 -20.079 -5.477 1.00 84.25 244 HIS A C 1
ATOM 2031 O O . HIS A 1 244 ? 2.143 -20.938 -6.354 1.00 84.25 244 HIS A O 1
ATOM 2037 N N . LEU A 1 245 ? 1.344 -19.008 -5.533 1.00 86.25 245 LEU A N 1
ATOM 2038 C CA . LEU A 1 245 ? 0.404 -18.772 -6.628 1.00 86.25 245 LEU A CA 1
ATOM 2039 C C . LEU A 1 245 ? 1.015 -17.914 -7.733 1.00 86.25 245 LEU A C 1
ATOM 2041 O O . LEU A 1 245 ? 0.725 -18.129 -8.907 1.00 86.25 245 LEU A O 1
ATOM 2045 N N . MET A 1 246 ? 1.806 -16.911 -7.358 1.00 84.62 246 MET A N 1
ATOM 2046 C CA . MET A 1 246 ? 2.435 -16.014 -8.323 1.00 84.62 246 MET A CA 1
ATOM 2047 C C . MET A 1 246 ? 3.626 -16.669 -9.002 1.00 84.62 246 MET A C 1
ATOM 2049 O O . MET A 1 246 ? 3.838 -16.413 -10.183 1.00 84.62 246 MET A O 1
ATOM 2053 N N . GLY A 1 247 ? 4.324 -17.560 -8.296 1.00 70.81 247 GLY A N 1
ATOM 2054 C CA . GLY A 1 247 ? 5.538 -18.183 -8.790 1.00 70.81 247 GLY A CA 1
ATOM 2055 C C . GLY A 1 247 ? 6.684 -17.174 -8.952 1.00 70.81 247 GLY A C 1
ATOM 2056 O O . GLY A 1 247 ? 6.568 -16.164 -9.639 1.00 70.81 247 GLY A O 1
ATOM 2057 N N . GLY A 1 248 ? 7.829 -17.506 -8.359 1.00 59.28 248 GLY A N 1
ATOM 2058 C CA . GLY A 1 248 ? 9.172 -17.047 -8.732 1.00 59.28 248 GLY A CA 1
ATOM 2059 C C . GLY A 1 248 ? 9.569 -15.571 -8.519 1.00 59.28 248 GLY A C 1
ATOM 2060 O O . GLY A 1 248 ? 8.744 -14.713 -8.207 1.00 59.28 248 GLY A O 1
ATOM 2061 N N . PRO A 1 249 ? 10.860 -15.246 -8.779 1.00 50.00 249 PRO A N 1
ATOM 2062 C CA . PRO A 1 249 ? 12.014 -16.135 -8.924 1.00 50.00 249 PRO A CA 1
ATOM 2063 C C . PRO A 1 249 ? 12.979 -15.999 -7.730 1.00 50.00 249 PRO A C 1
ATOM 2065 O O . PRO A 1 249 ? 12.983 -14.984 -7.036 1.00 50.00 249 PRO A O 1
ATOM 2068 N N . GLU A 1 250 ? 13.855 -16.987 -7.558 1.00 53.34 250 GLU A N 1
ATOM 2069 C CA . GLU A 1 250 ? 14.957 -17.044 -6.574 1.00 53.34 250 GLU A CA 1
ATOM 2070 C C . GLU A 1 250 ? 15.692 -15.688 -6.383 1.00 53.34 250 GLU A C 1
ATOM 2072 O O . GLU A 1 250 ? 16.053 -15.318 -5.274 1.00 53.34 250 GLU A O 1
ATOM 2077 N N . ARG A 1 251 ? 15.724 -14.834 -7.415 1.00 51.03 251 ARG A N 1
ATOM 2078 C CA . ARG A 1 251 ? 16.376 -13.514 -7.412 1.00 51.03 251 ARG A CA 1
ATOM 2079 C C . ARG A 1 251 ? 15.780 -12.395 -6.543 1.00 51.03 251 ARG A C 1
ATOM 2081 O O . ARG A 1 251 ? 16.505 -11.449 -6.267 1.00 51.03 251 ARG A O 1
ATOM 2088 N N . TRP A 1 252 ? 14.511 -12.418 -6.103 1.00 61.69 252 TRP A N 1
ATOM 2089 C CA . TRP A 1 252 ? 14.049 -11.411 -5.103 1.00 61.69 252 TRP A CA 1
ATOM 2090 C C . TRP A 1 252 ? 14.569 -11.726 -3.682 1.00 61.69 252 TRP A C 1
ATOM 2092 O O . TRP A 1 252 ? 14.355 -10.953 -2.734 1.00 61.69 252 TRP A O 1
ATOM 2102 N N . TYR A 1 253 ? 15.216 -12.885 -3.523 1.00 55.19 253 TYR A N 1
ATOM 2103 C CA . TYR A 1 253 ? 15.592 -13.484 -2.248 1.00 55.19 253 TYR A CA 1
ATOM 2104 C C . TYR A 1 253 ? 17.105 -13.474 -1.993 1.00 55.19 253 TYR A C 1
ATOM 2106 O O . TYR A 1 253 ? 17.497 -13.708 -0.853 1.00 55.19 253 TYR A O 1
ATOM 2114 N N . ASP A 1 254 ? 17.919 -13.152 -3.004 1.00 56.03 254 ASP A N 1
ATOM 2115 C CA . ASP A 1 254 ? 19.370 -13.392 -2.983 1.00 56.03 254 ASP A CA 1
ATOM 2116 C C . ASP A 1 254 ? 20.176 -12.364 -2.165 1.00 56.03 254 ASP A C 1
ATOM 2118 O O . ASP A 1 254 ? 21.251 -12.687 -1.659 1.00 56.03 254 ASP A O 1
ATOM 2122 N N . GLY A 1 255 ? 19.648 -11.154 -1.957 1.00 57.88 255 GLY A N 1
ATOM 2123 C CA . GLY A 1 255 ? 20.305 -10.127 -1.146 1.00 57.88 255 GLY A CA 1
ATOM 2124 C C . GLY A 1 255 ? 20.121 -10.344 0.360 1.00 57.88 255 GLY A C 1
ATOM 2125 O O . GLY A 1 255 ? 18.982 -10.402 0.837 1.00 57.88 255 GLY A O 1
ATOM 2126 N N . ARG A 1 256 ? 21.229 -10.467 1.106 1.00 64.38 256 ARG A N 1
ATOM 2127 C CA . ARG A 1 256 ? 21.252 -10.755 2.558 1.00 64.38 256 ARG A CA 1
ATOM 2128 C C . ARG A 1 256 ? 21.912 -9.674 3.418 1.00 64.38 256 ARG A C 1
ATOM 2130 O O . ARG A 1 256 ? 22.067 -9.900 4.615 1.00 64.38 256 ARG A O 1
ATOM 2137 N N . ASP A 1 257 ? 22.298 -8.534 2.847 1.00 78.00 257 ASP A N 1
ATOM 2138 C CA . ASP A 1 257 ? 22.951 -7.469 3.614 1.00 78.00 257 ASP A CA 1
ATOM 2139 C C . ASP A 1 257 ? 21.985 -6.297 3.874 1.00 78.00 257 ASP A C 1
ATOM 2141 O O . ASP A 1 257 ? 21.610 -5.540 2.971 1.00 78.00 257 ASP A O 1
ATOM 2145 N N . GLU A 1 258 ? 21.551 -6.174 5.133 1.00 80.69 258 GLU A N 1
ATOM 2146 C CA . GLU A 1 258 ? 20.677 -5.094 5.608 1.00 80.69 258 GLU A CA 1
ATOM 2147 C C . GLU A 1 258 ? 21.343 -3.716 5.477 1.00 80.69 258 GLU A C 1
ATOM 2149 O O . GLU A 1 258 ? 20.677 -2.748 5.107 1.00 80.69 258 GLU A O 1
ATOM 2154 N N . ASN A 1 259 ? 22.658 -3.621 5.707 1.00 86.12 259 ASN A N 1
ATOM 2155 C CA . ASN A 1 259 ? 23.385 -2.356 5.611 1.00 86.12 259 ASN A CA 1
ATOM 2156 C C . ASN A 1 259 ? 23.472 -1.899 4.155 1.00 86.12 259 ASN A C 1
ATOM 2158 O O . ASN A 1 259 ? 23.155 -0.749 3.852 1.00 86.12 259 ASN A O 1
ATOM 2162 N N . GLN A 1 260 ? 23.828 -2.803 3.238 1.00 87.75 260 GLN A N 1
ATOM 2163 C CA . GLN A 1 260 ? 23.852 -2.473 1.809 1.00 87.75 260 GLN A CA 1
ATOM 2164 C C . GLN A 1 260 ? 22.457 -2.105 1.286 1.00 87.75 260 GLN A C 1
ATOM 2166 O O . GLN A 1 260 ? 22.319 -1.159 0.510 1.00 87.75 260 GLN A O 1
ATOM 2171 N N . SER A 1 261 ? 21.414 -2.787 1.773 1.00 89.81 261 SER A N 1
ATOM 2172 C CA . SER A 1 261 ? 20.023 -2.445 1.453 1.00 89.81 261 SER A CA 1
ATOM 2173 C C . SER A 1 261 ? 19.652 -1.034 1.929 1.00 89.81 261 SER A C 1
ATOM 2175 O O . SER A 1 261 ? 18.992 -0.288 1.201 1.00 89.81 261 SER A O 1
ATOM 2177 N N . GLY A 1 262 ? 20.103 -0.644 3.126 1.00 91.81 262 GLY A N 1
ATOM 2178 C CA . GLY A 1 262 ? 19.955 0.715 3.649 1.00 91.81 262 GLY A CA 1
ATOM 2179 C C . GLY A 1 262 ? 20.658 1.755 2.775 1.00 91.81 262 GLY A C 1
ATOM 2180 O O . GLY A 1 262 ? 20.019 2.700 2.315 1.00 91.81 262 GLY A O 1
ATOM 2181 N N . HIS A 1 263 ? 21.936 1.536 2.455 1.00 93.38 263 HIS A N 1
ATOM 2182 C CA . HIS A 1 263 ? 22.718 2.449 1.615 1.00 93.38 263 HIS A CA 1
ATOM 2183 C C . HIS A 1 263 ? 22.127 2.620 0.212 1.00 93.38 263 HIS A C 1
ATOM 2185 O O . HIS A 1 263 ? 21.966 3.745 -0.264 1.00 93.38 263 HIS A O 1
ATOM 2191 N N . LEU A 1 264 ? 21.736 1.522 -0.444 1.00 94.69 264 LEU A N 1
ATOM 2192 C CA . LEU A 1 264 ? 21.086 1.593 -1.751 1.00 94.69 264 LEU A CA 1
ATOM 2193 C C . LEU A 1 264 ? 19.760 2.356 -1.681 1.00 94.69 264 LEU A C 1
ATOM 2195 O O . LEU A 1 264 ? 19.460 3.161 -2.563 1.00 94.69 264 LEU A O 1
ATOM 2199 N N . SER A 1 265 ? 18.967 2.120 -0.633 1.00 94.94 265 SER A N 1
ATOM 2200 C CA . SER A 1 265 ? 17.728 2.858 -0.389 1.00 94.94 265 SER A CA 1
ATOM 2201 C C . SER A 1 265 ? 17.973 4.363 -0.270 1.00 94.94 265 SER A C 1
ATOM 2203 O O . SER A 1 265 ? 17.239 5.142 -0.881 1.00 94.94 265 SER A O 1
ATOM 2205 N N . ASP A 1 266 ? 18.987 4.775 0.490 1.00 95.75 266 ASP A N 1
ATOM 2206 C CA . ASP A 1 266 ? 19.316 6.186 0.704 1.00 95.75 266 ASP A CA 1
ATOM 2207 C C . ASP A 1 266 ? 19.716 6.870 -0.607 1.00 95.75 266 ASP A C 1
ATOM 2209 O O . ASP A 1 266 ? 19.171 7.923 -0.948 1.00 95.75 266 ASP A O 1
ATOM 2213 N N . LEU A 1 267 ? 20.564 6.216 -1.404 1.00 95.56 267 LEU A N 1
ATOM 2214 C CA . LEU A 1 267 ? 20.985 6.712 -2.715 1.00 95.56 267 LEU A CA 1
ATOM 2215 C C . LEU A 1 267 ? 19.816 6.824 -3.701 1.00 95.56 267 LEU A C 1
ATOM 2217 O O . LEU A 1 267 ? 19.661 7.836 -4.390 1.00 95.56 267 LEU A O 1
ATOM 2221 N N . VAL A 1 268 ? 18.946 5.809 -3.762 1.00 96.56 268 VAL A N 1
ATOM 2222 C CA . VAL A 1 268 ? 17.742 5.871 -4.605 1.00 96.56 268 VAL A CA 1
ATOM 2223 C C . VAL A 1 268 ? 16.803 6.973 -4.111 1.00 96.56 268 VAL A C 1
ATOM 2225 O O . VAL A 1 268 ? 16.237 7.704 -4.923 1.00 96.56 268 VAL A O 1
ATOM 2228 N N . PHE A 1 269 ? 16.639 7.135 -2.798 1.00 95.56 269 PHE A N 1
ATOM 2229 C CA . PHE A 1 269 ? 15.804 8.184 -2.218 1.00 95.56 269 PHE A CA 1
ATOM 2230 C C . PHE A 1 269 ? 16.299 9.593 -2.544 1.00 95.56 269 PHE A C 1
ATOM 2232 O O . PHE A 1 269 ? 15.498 10.473 -2.894 1.00 95.56 269 PHE A O 1
ATOM 2239 N N . GLU A 1 270 ? 17.608 9.807 -2.459 1.00 93.75 270 GLU A N 1
ATOM 2240 C CA . GLU A 1 270 ? 18.246 11.056 -2.846 1.00 93.75 270 GLU A CA 1
ATOM 2241 C C . GLU A 1 270 ? 18.042 11.333 -4.340 1.00 93.75 270 GLU A C 1
ATOM 2243 O O . GLU A 1 270 ? 17.536 12.401 -4.695 1.00 93.75 270 GLU A O 1
ATOM 2248 N N . LEU A 1 271 ? 18.309 10.354 -5.213 1.00 93.69 271 LEU A N 1
ATOM 2249 C CA . LEU A 1 271 ? 18.094 10.493 -6.655 1.00 93.69 271 LEU A CA 1
ATOM 2250 C C . LEU A 1 271 ? 16.633 10.835 -6.990 1.00 93.69 271 LEU A C 1
ATOM 2252 O O . LEU A 1 271 ? 16.374 11.773 -7.747 1.00 93.69 271 LEU A O 1
ATOM 2256 N N . VAL A 1 272 ? 15.663 10.126 -6.400 1.00 94.00 272 VAL A N 1
ATOM 2257 C CA . VAL A 1 272 ? 14.228 10.418 -6.579 1.00 94.00 272 VAL A CA 1
ATOM 2258 C C . VAL A 1 272 ? 13.903 11.836 -6.107 1.00 94.00 272 VAL A C 1
ATOM 2260 O O . VAL A 1 272 ? 13.151 12.551 -6.772 1.00 94.00 272 VAL A O 1
ATOM 2263 N N . SER A 1 273 ? 14.473 12.273 -4.980 1.00 92.00 273 SER A N 1
ATOM 2264 C CA . SER A 1 273 ? 14.290 13.640 -4.489 1.00 92.00 273 SER A CA 1
ATOM 2265 C C . SER A 1 273 ? 14.820 14.677 -5.474 1.00 92.00 273 SER A C 1
ATOM 2267 O O . SER A 1 273 ? 14.099 15.625 -5.780 1.00 92.00 273 SER A O 1
ATOM 2269 N N . LEU A 1 274 ? 16.018 14.476 -6.027 1.00 89.56 274 LEU A N 1
ATOM 2270 C CA . LEU A 1 274 ? 16.609 15.368 -7.028 1.00 89.56 274 LEU A CA 1
ATOM 2271 C C . LEU A 1 274 ? 15.765 15.432 -8.310 1.00 89.56 274 LEU A C 1
ATOM 2273 O O . LEU A 1 274 ? 15.494 16.521 -8.818 1.00 89.56 274 LEU A O 1
ATOM 2277 N N . MET A 1 275 ? 15.271 14.285 -8.791 1.00 88.75 275 MET A N 1
ATOM 2278 C CA . MET A 1 275 ? 14.394 14.215 -9.968 1.00 88.75 275 MET A CA 1
ATOM 2279 C C . MET A 1 275 ? 13.080 14.988 -9.781 1.00 88.75 275 MET A C 1
ATOM 2281 O O . MET A 1 275 ? 12.513 15.498 -10.753 1.00 88.75 275 MET A O 1
ATOM 2285 N N . LEU A 1 276 ? 12.573 15.053 -8.547 1.00 87.31 276 LEU A N 1
ATOM 2286 C CA . LEU A 1 276 ? 11.281 15.656 -8.226 1.00 87.31 276 LEU A CA 1
ATOM 2287 C C . LEU A 1 276 ? 11.357 17.126 -7.811 1.00 87.31 276 LEU A C 1
ATOM 2289 O O . LEU A 1 276 ? 10.474 17.893 -8.198 1.00 87.31 276 LEU A O 1
ATOM 2293 N N . ASP A 1 277 ? 12.377 17.521 -7.050 1.00 79.62 277 ASP A N 1
ATOM 2294 C CA . ASP A 1 277 ? 12.460 18.845 -6.423 1.00 79.62 277 ASP A CA 1
ATOM 2295 C C . ASP A 1 277 ? 13.048 19.933 -7.351 1.00 79.62 277 ASP A C 1
ATOM 2297 O O . ASP A 1 277 ? 12.990 21.111 -7.005 1.00 79.62 277 ASP A O 1
ATOM 2301 N N . GLN A 1 278 ? 13.562 19.572 -8.540 1.00 65.44 278 GLN A N 1
ATOM 2302 C CA . GLN A 1 278 ? 14.029 20.492 -9.603 1.00 65.44 278 GLN A CA 1
ATOM 2303 C C . GLN A 1 278 ? 15.029 21.579 -9.148 1.00 65.44 278 GLN A C 1
ATOM 2305 O O . GLN A 1 278 ? 15.115 22.643 -9.762 1.00 65.44 278 GLN A O 1
ATOM 2310 N N . LYS A 1 279 ? 15.798 21.346 -8.078 1.00 57.84 279 LYS A N 1
ATOM 2311 C CA . LYS A 1 279 ? 16.835 22.288 -7.633 1.00 57.84 279 LYS A CA 1
ATOM 2312 C C . LYS A 1 279 ? 18.086 22.107 -8.493 1.00 57.84 279 LYS A C 1
ATOM 2314 O O . LYS A 1 279 ? 18.815 21.138 -8.322 1.00 57.84 279 LYS A O 1
ATOM 2319 N N . GLY A 1 280 ? 18.284 23.032 -9.432 1.00 50.03 280 GLY A N 1
ATOM 2320 C CA . GLY A 1 280 ? 19.290 22.959 -10.498 1.00 50.03 280 GLY A CA 1
ATOM 2321 C C . GLY A 1 280 ? 20.750 23.194 -10.099 1.00 50.03 280 GLY A C 1
ATOM 2322 O O . GLY A 1 280 ? 21.604 23.038 -10.960 1.00 50.03 280 GLY A O 1
ATOM 2323 N N . ASP A 1 281 ? 21.051 23.504 -8.833 1.00 55.38 281 ASP A N 1
ATOM 2324 C CA . ASP A 1 281 ? 22.405 23.916 -8.411 1.00 55.38 281 ASP A CA 1
ATOM 2325 C C . ASP A 1 281 ? 23.043 22.999 -7.352 1.00 55.38 281 ASP A C 1
ATOM 2327 O O . ASP A 1 281 ? 24.040 23.359 -6.725 1.00 55.38 281 ASP A O 1
ATOM 2331 N N . ASN A 1 282 ? 22.490 21.807 -7.114 1.00 62.25 282 ASN A N 1
ATOM 2332 C CA . ASN A 1 282 ? 23.086 20.890 -6.145 1.00 62.25 282 ASN A CA 1
ATOM 2333 C C . ASN A 1 282 ? 24.325 20.205 -6.745 1.00 62.25 282 ASN A C 1
ATOM 2335 O O . ASN A 1 282 ? 24.243 19.543 -7.781 1.00 62.25 282 ASN A O 1
ATOM 2339 N N . VAL A 1 283 ? 25.466 20.320 -6.060 1.00 68.62 283 VAL A N 1
ATOM 2340 C CA . VAL A 1 283 ? 26.604 19.416 -6.264 1.00 68.62 283 VAL A CA 1
ATOM 2341 C C . VAL A 1 283 ? 26.134 18.022 -5.854 1.00 68.62 283 VAL A C 1
ATOM 2343 O O . VAL A 1 283 ? 25.834 17.795 -4.683 1.00 68.62 283 VAL A O 1
ATOM 2346 N N . ILE A 1 284 ? 25.995 17.122 -6.824 1.00 79.19 284 ILE A N 1
ATOM 2347 C CA . ILE A 1 284 ? 25.610 15.729 -6.574 1.00 79.19 284 ILE A CA 1
ATOM 2348 C C . ILE A 1 284 ? 26.844 14.909 -6.205 1.00 79.19 284 ILE A C 1
ATOM 2350 O O . ILE A 1 284 ? 27.948 15.216 -6.654 1.00 79.19 284 ILE A O 1
ATOM 2354 N N . SER A 1 285 ? 26.668 13.871 -5.390 1.00 86.19 285 SER A N 1
ATOM 2355 C CA . SER A 1 285 ? 27.764 12.957 -5.075 1.00 86.19 285 SER A CA 1
ATOM 2356 C C . SER A 1 285 ? 28.139 12.100 -6.289 1.00 86.19 285 SER A C 1
ATOM 2358 O O . SER A 1 285 ? 27.341 11.868 -7.206 1.00 86.19 285 SER A O 1
ATOM 2360 N N . GLU A 1 286 ? 29.366 11.592 -6.276 1.00 86.94 286 GLU A N 1
ATOM 2361 C CA . GLU A 1 286 ? 29.853 10.639 -7.272 1.00 86.94 286 GLU A CA 1
ATOM 2362 C C . GLU A 1 286 ? 29.010 9.349 -7.310 1.00 86.94 286 GLU A C 1
ATOM 2364 O O . GLU A 1 286 ? 28.754 8.787 -8.379 1.00 86.94 286 GLU A O 1
ATOM 2369 N N . GLU A 1 287 ? 28.506 8.912 -6.154 1.00 90.25 287 GLU A N 1
ATOM 2370 C CA . GLU A 1 287 ? 27.627 7.746 -6.015 1.00 90.25 287 GLU A CA 1
ATOM 2371 C C . GLU A 1 287 ? 26.288 7.953 -6.734 1.00 90.25 287 GLU A C 1
ATOM 2373 O O . GLU A 1 287 ? 25.828 7.064 -7.453 1.00 90.25 287 GLU A O 1
ATOM 2378 N N . ILE A 1 288 ? 25.684 9.142 -6.620 1.00 90.69 288 ILE A N 1
ATOM 2379 C CA . ILE A 1 288 ? 24.435 9.481 -7.320 1.00 90.69 288 ILE A CA 1
ATOM 2380 C C . ILE A 1 288 ? 24.653 9.541 -8.832 1.00 90.69 288 ILE A C 1
ATOM 2382 O O . ILE A 1 288 ? 23.818 9.052 -9.600 1.00 90.69 288 ILE A O 1
ATOM 2386 N N . HIS A 1 289 ? 25.785 10.092 -9.276 1.00 88.62 289 HIS A N 1
ATOM 2387 C CA . HIS A 1 289 ? 26.134 10.114 -10.695 1.00 88.62 289 HIS A CA 1
ATOM 2388 C C . HIS A 1 289 ? 26.365 8.689 -11.241 1.00 88.62 289 HIS A C 1
ATOM 2390 O O . HIS A 1 289 ? 25.841 8.335 -12.304 1.00 88.62 289 HIS A O 1
ATOM 2396 N N . SER A 1 290 ? 27.049 7.834 -10.474 1.00 91.00 290 SER A N 1
ATOM 2397 C CA . SER A 1 290 ? 27.261 6.415 -10.792 1.00 91.00 290 SER A CA 1
ATOM 2398 C C . SER A 1 290 ? 25.943 5.639 -10.863 1.00 91.00 290 SER A C 1
ATOM 2400 O O . SER A 1 290 ? 25.697 4.924 -11.839 1.00 91.00 290 SER A O 1
ATOM 2402 N N . LEU A 1 291 ? 25.050 5.834 -9.888 1.00 93.69 291 LEU A N 1
ATOM 2403 C CA . LEU A 1 291 ? 23.717 5.234 -9.863 1.00 93.69 291 LEU A CA 1
ATOM 2404 C C . LEU A 1 291 ? 22.895 5.649 -11.090 1.00 93.69 291 LEU A C 1
ATOM 2406 O O . LEU A 1 291 ? 22.333 4.798 -11.780 1.00 93.69 291 LEU A O 1
ATOM 2410 N N . ALA A 1 292 ? 22.860 6.943 -11.415 1.00 91.25 292 ALA A N 1
ATOM 2411 C CA . ALA A 1 292 ? 22.156 7.439 -12.593 1.00 91.25 292 ALA A CA 1
ATOM 2412 C C . ALA A 1 292 ? 22.743 6.882 -13.902 1.00 91.25 292 ALA A C 1
ATOM 2414 O O . ALA A 1 292 ? 21.993 6.559 -14.825 1.00 91.25 292 ALA A O 1
ATOM 2415 N N . SER A 1 293 ? 24.067 6.721 -13.982 1.00 88.94 293 SER A N 1
ATOM 2416 C CA . SER A 1 293 ? 24.749 6.078 -15.112 1.00 88.94 293 SER A CA 1
ATOM 2417 C C . SER A 1 293 ? 24.354 4.601 -15.260 1.00 88.94 293 SER A C 1
ATOM 2419 O O . SER A 1 293 ? 24.026 4.155 -16.362 1.00 88.94 293 SER A O 1
ATOM 2421 N N . ILE A 1 294 ? 24.300 3.844 -14.156 1.00 92.06 294 ILE A N 1
ATOM 2422 C CA . ILE A 1 294 ? 23.815 2.452 -14.140 1.00 92.06 294 ILE A CA 1
ATOM 2423 C C . ILE A 1 294 ? 22.361 2.380 -14.616 1.00 92.06 294 ILE A C 1
ATOM 2425 O O . ILE A 1 294 ? 22.041 1.559 -15.475 1.00 92.06 294 ILE A O 1
ATOM 2429 N N . ILE A 1 295 ? 21.497 3.269 -14.118 1.00 92.94 295 ILE A N 1
ATOM 2430 C CA . ILE A 1 295 ? 20.092 3.359 -14.536 1.00 92.94 295 ILE A CA 1
ATOM 2431 C C . ILE A 1 295 ? 20.004 3.600 -16.045 1.00 92.94 295 ILE A C 1
ATOM 2433 O O . ILE A 1 295 ? 19.330 2.840 -16.730 1.00 92.94 295 ILE A O 1
ATOM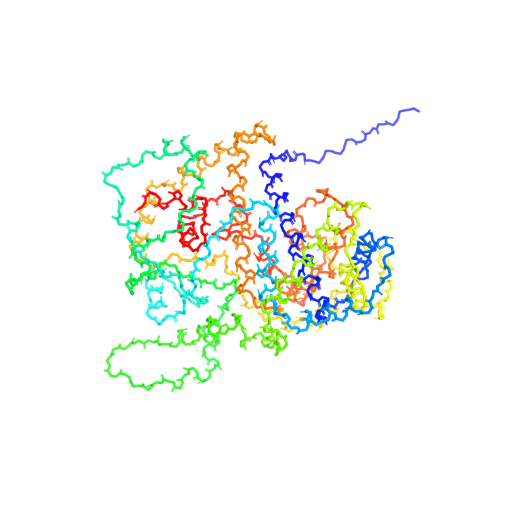 2437 N N . LYS A 1 296 ? 20.717 4.593 -16.592 1.00 89.38 296 LYS A N 1
ATOM 2438 C CA . LYS A 1 296 ? 20.722 4.866 -18.042 1.00 89.38 296 LYS A CA 1
ATOM 2439 C C . LYS A 1 296 ? 21.187 3.651 -18.849 1.00 89.38 296 LYS A C 1
ATOM 2441 O O . LYS A 1 296 ? 20.537 3.297 -19.828 1.00 89.38 296 LYS A O 1
ATOM 2446 N N . GLY A 1 297 ? 22.255 2.981 -18.409 1.00 87.44 297 GLY A N 1
ATOM 2447 C CA . GLY A 1 297 ? 22.773 1.775 -19.061 1.00 87.44 297 GLY A CA 1
ATOM 2448 C C . GLY A 1 297 ? 21.788 0.599 -19.047 1.00 87.44 297 GLY A C 1
ATOM 2449 O O . GLY A 1 297 ? 21.668 -0.119 -20.040 1.00 87.44 297 GLY A O 1
ATOM 2450 N N . ASN A 1 298 ? 21.024 0.425 -17.966 1.00 89.81 298 ASN A N 1
ATOM 2451 C CA . ASN A 1 298 ? 20.035 -0.651 -17.856 1.00 89.81 298 ASN A CA 1
ATOM 2452 C C . ASN A 1 298 ? 18.762 -0.419 -18.693 1.00 89.81 298 ASN A C 1
ATOM 2454 O O . ASN A 1 298 ? 18.025 -1.375 -18.922 1.00 89.81 298 ASN A O 1
ATOM 2458 N N . ILE A 1 299 ? 18.498 0.810 -19.158 1.00 81.62 299 ILE A N 1
ATOM 2459 C CA . ILE A 1 299 ? 17.332 1.154 -20.001 1.00 81.62 299 ILE A CA 1
ATOM 2460 C C . ILE A 1 299 ? 17.748 1.386 -21.470 1.00 81.62 299 ILE A C 1
ATOM 2462 O O . ILE A 1 299 ? 17.051 2.066 -22.218 1.00 81.62 299 ILE A O 1
ATOM 2466 N N . SER A 1 300 ? 18.891 0.857 -21.914 1.00 61.78 300 SER A N 1
ATOM 2467 C CA . SER A 1 300 ? 19.411 1.115 -23.266 1.00 61.78 300 SER A CA 1
ATOM 2468 C C . SER A 1 300 ? 18.394 0.750 -24.359 1.00 61.78 300 SER A C 1
ATOM 2470 O O . SER A 1 300 ? 17.866 -0.360 -24.387 1.00 61.78 300 SER A O 1
ATOM 2472 N N . GLY A 1 301 ? 18.103 1.719 -25.236 1.00 54.06 301 GLY A N 1
ATOM 2473 C CA . GLY A 1 301 ? 17.001 1.722 -26.206 1.00 54.06 301 GLY A CA 1
ATOM 2474 C C . GLY A 1 301 ? 17.166 0.799 -27.414 1.00 54.06 301 GLY A C 1
ATOM 2475 O O . GLY A 1 301 ? 16.968 1.239 -28.546 1.00 54.06 301 GLY A O 1
ATOM 2476 N N . GLU A 1 302 ? 17.518 -0.466 -27.206 1.00 47.62 302 GLU A N 1
ATOM 2477 C CA . GLU A 1 302 ? 17.531 -1.438 -28.296 1.00 47.62 302 GLU A CA 1
ATOM 2478 C C . GLU A 1 302 ? 16.094 -1.670 -28.797 1.00 47.62 302 GLU A C 1
ATOM 2480 O O . GLU A 1 302 ? 15.222 -2.152 -28.074 1.00 47.62 302 GLU A O 1
ATOM 2485 N N . ASN A 1 303 ? 15.855 -1.296 -30.059 1.00 52.50 303 ASN A N 1
ATOM 2486 C CA . ASN A 1 303 ? 14.602 -1.469 -30.806 1.00 52.50 303 ASN A CA 1
ATOM 2487 C C . ASN A 1 303 ? 13.390 -0.644 -30.327 1.00 52.50 303 ASN A C 1
ATOM 2489 O O . ASN A 1 303 ? 12.246 -1.094 -30.429 1.00 52.50 303 ASN A O 1
ATOM 2493 N N . LEU A 1 304 ? 13.603 0.584 -29.843 1.00 59.22 304 LEU A N 1
ATOM 2494 C CA . LEU A 1 304 ? 12.506 1.544 -29.670 1.00 59.22 304 LEU A CA 1
ATOM 2495 C C . LEU A 1 304 ? 12.289 2.325 -30.971 1.00 59.22 304 LEU A C 1
ATOM 2497 O O . LEU A 1 304 ? 12.922 3.351 -31.204 1.00 59.22 304 LEU A O 1
ATOM 2501 N N . GLU A 1 305 ? 11.388 1.842 -31.827 1.00 56.25 305 GLU A N 1
ATOM 2502 C CA . GLU A 1 305 ? 10.865 2.667 -32.919 1.00 56.25 305 GLU A CA 1
ATOM 2503 C C . GLU A 1 305 ? 10.086 3.854 -32.326 1.00 56.25 305 GLU A C 1
ATOM 2505 O O . GLU A 1 305 ? 9.349 3.712 -31.345 1.00 56.25 305 GLU A O 1
ATOM 2510 N N . ASP A 1 306 ? 10.256 5.048 -32.896 1.00 54.53 306 ASP A N 1
ATOM 2511 C CA . ASP A 1 306 ? 9.486 6.221 -32.489 1.00 54.53 306 ASP A CA 1
ATOM 2512 C C . ASP A 1 306 ? 8.032 6.061 -32.964 1.00 54.53 306 ASP A C 1
ATOM 2514 O O . ASP A 1 306 ? 7.651 6.471 -34.062 1.00 54.53 306 ASP A O 1
ATOM 2518 N N . TYR A 1 307 ? 7.206 5.432 -32.126 1.00 53.31 307 TYR A N 1
ATOM 2519 C CA . TYR A 1 307 ? 5.771 5.228 -32.360 1.00 53.31 307 TYR A CA 1
ATOM 2520 C C . TYR A 1 307 ? 4.959 6.541 -32.284 1.00 53.31 307 TYR A C 1
ATOM 2522 O O . TYR A 1 307 ? 3.731 6.518 -32.223 1.00 53.31 307 TYR A O 1
ATOM 2530 N N . SER A 1 308 ? 5.616 7.709 -32.320 1.00 50.75 308 SER A N 1
ATOM 2531 C CA . SER A 1 308 ? 4.991 9.035 -32.397 1.00 50.75 308 SER A CA 1
ATOM 2532 C C . SER A 1 308 ? 4.181 9.280 -33.680 1.00 50.75 308 SER A C 1
ATOM 2534 O O . SER A 1 308 ? 3.497 10.301 -33.769 1.00 50.75 308 SER A O 1
ATOM 2536 N N . LYS A 1 309 ? 4.228 8.360 -34.656 1.00 47.38 309 LYS A N 1
ATOM 2537 C CA . LYS A 1 309 ? 3.563 8.496 -35.963 1.00 47.38 309 LYS A CA 1
ATOM 2538 C C . LYS A 1 309 ? 2.046 8.314 -35.932 1.00 47.38 309 LYS A C 1
ATOM 2540 O O . LYS A 1 309 ? 1.375 8.867 -36.801 1.00 47.38 309 LYS A O 1
ATOM 2545 N N . ASP A 1 310 ? 1.498 7.632 -34.929 1.00 47.09 310 ASP A N 1
ATOM 2546 C CA . ASP A 1 310 ? 0.052 7.602 -34.728 1.00 47.09 310 ASP A CA 1
ATOM 2547 C C . ASP A 1 310 ? -0.347 8.764 -33.824 1.00 47.09 310 ASP A C 1
ATOM 2549 O O . ASP A 1 310 ? -0.037 8.784 -32.631 1.00 47.09 310 ASP A O 1
ATOM 2553 N N . GLY A 1 311 ? -1.037 9.751 -34.405 1.00 46.66 311 GLY A N 1
ATOM 2554 C CA . GLY A 1 311 ? -1.570 10.905 -33.687 1.00 46.66 311 GLY A CA 1
ATOM 2555 C C . GLY A 1 311 ? -2.306 10.461 -32.424 1.00 46.66 311 GLY A C 1
ATOM 2556 O O . GLY A 1 311 ? -3.420 9.930 -32.484 1.00 46.66 311 GLY A O 1
ATOM 2557 N N . SER A 1 312 ? -1.670 10.652 -31.266 1.00 46.75 312 SER A N 1
ATOM 2558 C CA . SER A 1 312 ? -2.264 10.299 -29.988 1.00 46.75 312 SER A CA 1
ATOM 2559 C C . SER A 1 312 ? -3.492 11.166 -29.789 1.00 46.75 312 SER A C 1
ATOM 2561 O O . SER A 1 312 ? -3.396 12.383 -29.653 1.00 46.75 312 SER A O 1
ATOM 2563 N N . SER A 1 313 ? -4.662 10.547 -29.708 1.00 52.62 313 SER A N 1
ATOM 2564 C CA . SER A 1 313 ? -5.736 11.176 -28.957 1.00 52.62 313 SER A CA 1
ATOM 2565 C C . SER A 1 313 ? -5.238 11.305 -27.517 1.00 52.62 313 SER A C 1
ATOM 2567 O O . SER A 1 313 ? -5.061 10.284 -26.848 1.00 52.62 313 SER A O 1
ATOM 2569 N N . ASP A 1 314 ? -5.033 12.538 -27.039 1.00 52.72 314 ASP A N 1
ATOM 2570 C CA . ASP A 1 314 ? -4.626 12.894 -25.661 1.00 52.72 314 ASP A CA 1
ATOM 2571 C C . ASP A 1 314 ? -5.527 12.290 -24.559 1.00 52.72 314 ASP A C 1
ATOM 2573 O O . ASP A 1 314 ? -5.304 12.470 -23.362 1.00 52.72 314 ASP A O 1
ATOM 2577 N N . TYR A 1 315 ? -6.575 11.564 -24.950 1.00 56.53 315 TYR A N 1
ATOM 2578 C CA . TYR A 1 315 ? -7.592 10.981 -24.094 1.00 56.53 315 TYR A CA 1
ATOM 2579 C C . TYR A 1 315 ? -7.414 9.473 -23.835 1.00 56.53 315 TYR A C 1
ATOM 2581 O O . TYR A 1 315 ? -8.162 8.926 -23.026 1.00 56.53 315 TYR A O 1
ATOM 2589 N N . CYS A 1 316 ? -6.462 8.777 -24.475 1.00 67.31 316 CYS A N 1
ATOM 2590 C CA . CYS A 1 316 ? -6.238 7.341 -24.242 1.00 67.31 316 CYS A CA 1
ATOM 2591 C C . CYS A 1 316 ? -5.109 7.074 -23.232 1.00 67.31 316 CYS A C 1
ATOM 2593 O O . CYS A 1 316 ? -4.060 7.711 -23.283 1.00 67.31 316 CYS A O 1
ATOM 2595 N N . MET A 1 317 ? -5.298 6.092 -22.341 1.00 75.94 317 MET A N 1
ATOM 2596 C CA . MET A 1 317 ? -4.294 5.708 -21.337 1.00 75.94 317 MET A CA 1
ATOM 2597 C C . MET A 1 317 ? -3.071 5.000 -21.944 1.00 75.94 317 MET A C 1
ATOM 2599 O O . MET A 1 317 ? -1.964 5.156 -21.431 1.00 75.94 317 MET A O 1
ATOM 2603 N N . PHE A 1 318 ? -3.265 4.251 -23.032 1.00 80.31 318 PHE A N 1
ATOM 2604 C CA . PHE A 1 318 ? -2.213 3.498 -23.717 1.00 80.31 318 PHE A CA 1
ATOM 2605 C C . PHE A 1 318 ? -2.245 3.752 -25.223 1.00 80.31 318 PHE A C 1
ATOM 2607 O O . PHE A 1 318 ? -3.319 3.910 -25.811 1.00 80.31 318 PHE A O 1
ATOM 2614 N N . TYR A 1 319 ? -1.072 3.714 -25.850 1.00 76.62 319 TYR A N 1
ATOM 2615 C CA . TYR A 1 319 ? -0.951 3.478 -27.288 1.00 76.62 319 TYR A CA 1
ATOM 2616 C C . TYR A 1 319 ? -1.323 2.030 -27.616 1.00 76.62 319 TYR A C 1
ATOM 2618 O O . TYR A 1 319 ? -1.106 1.141 -26.790 1.00 76.62 319 TYR A O 1
ATOM 2626 N N . THR A 1 320 ? -1.872 1.786 -28.809 1.00 74.31 320 THR A N 1
ATOM 2627 C CA . THR A 1 320 ? -2.325 0.446 -29.225 1.00 74.31 320 THR A CA 1
ATOM 2628 C C . THR A 1 320 ? -1.187 -0.580 -29.154 1.00 74.31 320 THR A C 1
ATOM 2630 O O . THR A 1 320 ? -1.372 -1.646 -28.571 1.00 74.31 320 THR A O 1
ATOM 2633 N N . ASP A 1 321 ? 0.005 -0.227 -29.636 1.00 79.94 321 ASP A N 1
ATOM 2634 C CA . ASP A 1 321 ? 1.152 -1.144 -29.683 1.00 79.94 321 ASP A CA 1
ATOM 2635 C C . ASP A 1 321 ? 1.709 -1.450 -28.291 1.00 79.94 321 ASP A C 1
ATOM 2637 O O . ASP A 1 321 ? 1.947 -2.608 -27.950 1.00 79.94 321 ASP A O 1
ATOM 2641 N N . ALA A 1 322 ? 1.846 -0.424 -27.444 1.00 83.81 322 ALA A N 1
ATOM 2642 C CA . ALA A 1 322 ? 2.268 -0.600 -26.055 1.00 83.81 322 ALA A CA 1
ATOM 2643 C C . ALA A 1 322 ? 1.277 -1.480 -25.278 1.00 83.81 322 ALA A C 1
ATOM 2645 O O . ALA A 1 322 ? 1.681 -2.338 -24.497 1.00 83.81 322 ALA A O 1
ATOM 2646 N N . MET A 1 323 ? -0.024 -1.299 -25.521 1.00 86.38 323 MET A N 1
ATOM 2647 C CA . MET A 1 323 ? -1.070 -2.122 -24.922 1.00 86.38 323 MET A CA 1
ATOM 2648 C C . MET A 1 323 ? -0.973 -3.587 -25.362 1.00 86.38 323 MET A C 1
ATOM 2650 O O . MET A 1 323 ? -1.092 -4.469 -24.515 1.00 86.38 323 MET A O 1
ATOM 2654 N N . SER A 1 324 ? -0.739 -3.848 -26.653 1.00 86.69 324 SER A N 1
ATOM 2655 C CA . SER A 1 324 ? -0.560 -5.211 -27.171 1.00 86.69 324 SER A CA 1
ATOM 2656 C C . SER A 1 324 ? 0.659 -5.887 -26.545 1.00 86.69 324 SER A C 1
ATOM 2658 O O . SER A 1 324 ? 0.535 -6.986 -26.019 1.00 86.69 324 SER A O 1
ATOM 2660 N N . LYS A 1 325 ? 1.810 -5.201 -26.497 1.00 90.31 325 LYS A N 1
ATOM 2661 C CA . LYS A 1 325 ? 3.039 -5.734 -25.882 1.00 90.31 325 LYS A CA 1
ATOM 2662 C C . LYS A 1 325 ? 2.865 -6.027 -24.386 1.00 90.31 325 LYS A C 1
ATOM 2664 O O . LYS A 1 325 ? 3.320 -7.058 -23.906 1.00 90.31 325 LYS A O 1
ATOM 2669 N N . LEU A 1 326 ? 2.159 -5.161 -23.650 1.00 90.94 326 LEU A N 1
ATOM 2670 C CA . LEU A 1 326 ? 1.827 -5.406 -22.239 1.00 90.94 326 LEU A CA 1
ATOM 2671 C C . LEU A 1 326 ? 0.939 -6.641 -22.053 1.00 90.94 326 LEU A C 1
ATOM 2673 O O . LEU A 1 326 ? 1.099 -7.363 -21.072 1.00 90.94 326 LEU A O 1
ATOM 2677 N N . LEU A 1 327 ? -0.020 -6.861 -22.953 1.00 91.25 327 LEU A N 1
ATOM 2678 C CA . LEU A 1 327 ? -0.900 -8.026 -22.911 1.00 91.25 327 LEU A CA 1
ATOM 2679 C C . LEU A 1 327 ? -0.160 -9.317 -23.265 1.00 91.25 327 LEU A C 1
ATOM 2681 O O . LEU A 1 327 ? -0.400 -10.328 -22.608 1.00 91.25 327 LEU A O 1
ATOM 2685 N N . ASP A 1 328 ? 0.748 -9.274 -24.235 1.00 91.50 328 ASP A N 1
ATOM 2686 C CA . ASP A 1 328 ? 1.586 -10.421 -24.588 1.00 91.50 328 ASP A CA 1
ATOM 2687 C C . ASP A 1 328 ? 2.519 -10.802 -23.429 1.00 91.50 328 ASP A C 1
ATOM 2689 O O . ASP A 1 328 ? 2.606 -11.976 -23.069 1.00 91.50 328 ASP A O 1
ATOM 2693 N N . GLU A 1 329 ? 3.146 -9.812 -22.786 1.00 91.81 329 GLU A N 1
ATOM 2694 C CA . GLU A 1 329 ? 4.086 -10.038 -21.681 1.00 91.81 329 GLU A CA 1
ATOM 2695 C C . GLU A 1 329 ? 3.372 -10.457 -20.382 1.00 91.81 329 GLU A C 1
ATOM 2697 O O . GLU A 1 329 ? 3.758 -11.421 -19.720 1.00 91.81 329 GLU A O 1
ATOM 2702 N N . TYR A 1 330 ? 2.307 -9.745 -19.998 1.00 93.12 330 TYR A N 1
ATOM 2703 C CA . TYR A 1 330 ? 1.697 -9.865 -18.667 1.00 93.12 330 TYR A CA 1
ATOM 2704 C C . TYR A 1 330 ? 0.286 -10.461 -18.665 1.00 93.12 330 TYR A C 1
ATOM 2706 O O . TYR A 1 330 ? -0.300 -10.616 -17.592 1.00 93.12 330 TYR A O 1
ATOM 2714 N N . GLY A 1 331 ? -0.276 -10.834 -19.817 1.00 92.50 331 GLY A N 1
ATOM 2715 C CA . GLY A 1 331 ? -1.657 -11.314 -19.945 1.00 92.50 331 GLY A CA 1
ATOM 2716 C C . GLY A 1 331 ? -1.990 -12.485 -19.020 1.00 92.50 331 GLY A C 1
ATOM 2717 O O . GLY A 1 331 ? -2.949 -12.406 -18.253 1.00 92.50 331 GLY A O 1
ATOM 2718 N N . LYS A 1 332 ? -1.145 -13.526 -18.998 1.00 90.94 332 LYS A N 1
ATOM 2719 C CA . LYS A 1 332 ? -1.319 -14.700 -18.115 1.00 90.94 332 LYS A CA 1
ATOM 2720 C C . LYS A 1 332 ? -1.308 -14.333 -16.632 1.00 90.94 332 LYS A C 1
ATOM 2722 O O . LYS A 1 332 ? -2.060 -14.887 -15.835 1.00 90.94 332 LYS A O 1
ATOM 2727 N N . MET A 1 333 ? -0.449 -13.397 -16.241 1.00 91.94 333 MET A N 1
ATOM 2728 C CA . MET A 1 333 ? -0.388 -12.948 -14.855 1.00 91.94 333 MET A CA 1
ATOM 2729 C C . MET A 1 333 ? -1.597 -12.081 -14.503 1.00 91.94 333 MET A C 1
ATOM 2731 O O . MET A 1 333 ? -2.183 -12.247 -13.436 1.00 91.94 333 MET A O 1
ATOM 2735 N N . LEU A 1 334 ? -2.036 -11.215 -15.415 1.00 93.56 334 LEU A N 1
ATOM 2736 C CA . LEU A 1 334 ? -3.254 -10.429 -15.247 1.00 93.56 334 LEU A CA 1
ATOM 2737 C C . LEU A 1 334 ? -4.493 -11.325 -15.116 1.00 93.56 334 LEU A C 1
ATOM 2739 O O . LEU A 1 334 ? -5.368 -11.018 -14.311 1.00 93.56 334 LEU A O 1
ATOM 2743 N N . GLU A 1 335 ? -4.547 -12.460 -15.815 1.00 92.12 335 GLU A N 1
ATOM 2744 C CA . GLU A 1 335 ? -5.583 -13.485 -15.623 1.00 92.12 335 GLU A CA 1
ATOM 2745 C C . GLU A 1 335 ? -5.606 -14.062 -14.199 1.00 92.12 335 GLU A C 1
ATOM 2747 O O . GLU A 1 335 ? -6.678 -14.413 -13.702 1.00 92.12 335 GLU A O 1
ATOM 2752 N N . GLN A 1 336 ? -4.464 -14.124 -13.508 1.00 91.06 336 GLN A N 1
ATOM 2753 C CA . GLN A 1 336 ? -4.430 -14.465 -12.082 1.00 91.06 336 GLN A CA 1
ATOM 2754 C C . GLN A 1 336 ? -4.859 -13.280 -11.215 1.00 91.06 336 GLN A C 1
ATOM 2756 O O . GLN A 1 336 ? -5.707 -13.438 -10.338 1.00 91.06 336 GLN A O 1
ATOM 2761 N N . VAL A 1 337 ? -4.356 -12.075 -11.501 1.00 93.75 337 VAL A N 1
ATOM 2762 C CA . VAL A 1 337 ? -4.704 -10.851 -10.760 1.00 93.75 337 VAL A CA 1
ATOM 2763 C C . VAL A 1 337 ? -6.212 -10.606 -10.751 1.00 93.75 337 VAL A C 1
ATOM 2765 O O . VAL A 1 337 ? -6.770 -10.242 -9.719 1.00 93.75 337 VAL A O 1
AT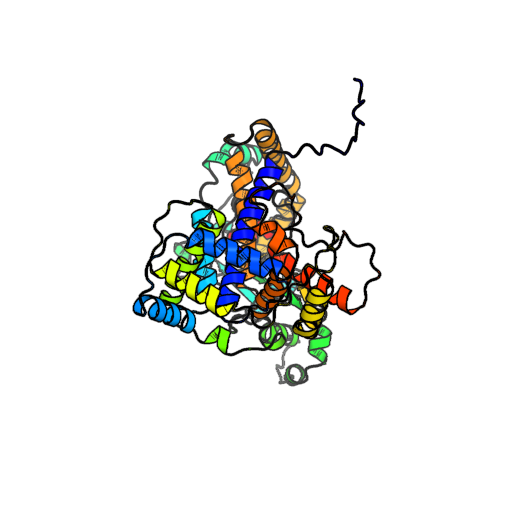OM 2768 N N . VAL A 1 338 ? -6.916 -10.850 -11.862 1.00 93.50 338 VAL A N 1
ATOM 2769 C CA . VAL A 1 338 ? -8.376 -10.651 -11.930 1.00 93.50 338 VAL A CA 1
ATOM 2770 C C . VAL A 1 338 ? -9.191 -11.641 -11.091 1.00 93.50 338 VAL A C 1
ATOM 2772 O O . VAL A 1 338 ? -10.394 -11.411 -10.922 1.00 93.50 338 VAL A O 1
ATOM 2775 N N . LYS A 1 339 ? -8.566 -12.710 -10.573 1.00 92.56 339 LYS A N 1
ATOM 2776 C CA . LYS A 1 339 ? -9.155 -13.639 -9.593 1.00 92.56 339 LYS A CA 1
ATOM 2777 C C . LYS A 1 339 ? -8.990 -13.139 -8.158 1.00 92.56 339 LYS A C 1
ATOM 2779 O O . LYS A 1 339 ? -9.613 -13.686 -7.244 1.00 92.56 339 LYS A O 1
ATOM 2784 N N . PHE A 1 340 ? -8.183 -12.106 -7.932 1.00 93.56 340 PHE A N 1
ATOM 2785 C CA . PHE A 1 340 ? -8.028 -11.507 -6.617 1.00 93.56 340 PHE A CA 1
ATOM 2786 C C . PHE A 1 340 ? -9.151 -10.540 -6.287 1.00 93.56 340 PHE A C 1
ATOM 2788 O O . PHE A 1 340 ? -9.606 -9.740 -7.105 1.00 93.56 340 PHE A O 1
ATOM 2795 N N . LYS A 1 341 ? -9.547 -10.591 -5.023 1.00 91.75 341 LYS A N 1
ATOM 2796 C CA . LYS A 1 341 ? -10.331 -9.573 -4.360 1.00 91.75 341 LYS A CA 1
ATOM 2797 C C . LYS A 1 341 ? -9.351 -8.654 -3.630 1.00 91.75 341 LYS A C 1
ATOM 2799 O O . LYS A 1 341 ? -8.667 -9.124 -2.714 1.00 91.75 341 LYS A O 1
ATOM 2804 N N . PRO A 1 342 ? -9.263 -7.365 -4.000 1.00 89.81 342 PRO A N 1
ATOM 2805 C CA . PRO A 1 342 ? -8.499 -6.419 -3.205 1.00 89.81 342 PRO A CA 1
ATOM 2806 C C . PRO A 1 342 ? -9.157 -6.322 -1.831 1.00 89.81 342 PRO A C 1
ATOM 2808 O O . PRO A 1 342 ? -10.359 -6.054 -1.731 1.00 89.81 342 PRO A O 1
ATOM 2811 N N . PHE A 1 343 ? -8.384 -6.576 -0.781 1.00 84.00 343 PHE A N 1
ATOM 2812 C CA . PHE A 1 343 ? -8.847 -6.428 0.584 1.00 84.00 343 PHE A CA 1
ATOM 2813 C C . PHE A 1 343 ? -8.505 -5.018 1.054 1.00 84.00 343 PHE A C 1
ATOM 2815 O O . PHE A 1 343 ? -7.341 -4.690 1.284 1.00 84.00 343 PHE A O 1
ATOM 2822 N N . PRO A 1 344 ? -9.502 -4.130 1.177 1.00 72.19 344 PRO A N 1
ATOM 2823 C CA . PRO A 1 344 ? -9.212 -2.718 1.330 1.00 72.19 344 PRO A CA 1
ATOM 2824 C C . PRO A 1 344 ? -8.857 -2.378 2.791 1.00 72.19 344 PRO A C 1
ATOM 2826 O O . PRO A 1 344 ? -8.483 -1.251 3.087 1.00 72.19 344 PRO A O 1
ATOM 2829 N N . THR A 1 345 ? -8.904 -3.347 3.708 1.00 87.50 345 THR A N 1
ATOM 2830 C CA . THR A 1 345 ? -8.523 -3.172 5.112 1.00 87.50 345 THR A CA 1
ATOM 2831 C C . THR A 1 345 ? -7.566 -4.281 5.550 1.00 87.50 345 THR A C 1
ATOM 2833 O O . THR A 1 345 ? -7.983 -5.422 5.725 1.00 87.50 345 THR A O 1
ATOM 2836 N N . THR A 1 346 ? -6.308 -3.916 5.776 1.00 92.12 346 THR A N 1
ATOM 2837 C CA . THR A 1 346 ? -5.198 -4.747 6.260 1.00 92.12 346 THR A CA 1
ATOM 2838 C C . THR A 1 346 ? -5.292 -5.103 7.743 1.00 92.12 346 THR A C 1
ATOM 2840 O O . THR A 1 346 ? -4.803 -6.147 8.135 1.00 92.12 346 THR A O 1
ATOM 2843 N N . TYR A 1 347 ? -5.917 -4.278 8.583 1.00 93.75 347 TYR A N 1
ATOM 2844 C CA . TYR A 1 347 ? -5.948 -4.487 10.037 1.00 93.75 347 TYR A CA 1
ATOM 2845 C C . TYR A 1 347 ? -7.361 -4.749 10.540 1.00 93.75 347 TYR A C 1
ATOM 2847 O O . TYR A 1 347 ? -8.248 -3.910 10.357 1.00 93.75 347 TYR A O 1
ATOM 2855 N N . TRP A 1 348 ? -7.577 -5.908 11.160 1.00 93.62 348 TRP A N 1
ATOM 2856 C CA . TRP A 1 348 ? -8.859 -6.306 11.737 1.00 93.62 348 TRP A CA 1
ATOM 2857 C C . TRP A 1 348 ? -8.733 -6.443 13.243 1.00 93.62 348 TRP A C 1
ATOM 2859 O O . TRP A 1 348 ? -7.896 -7.193 13.724 1.00 93.62 348 TRP A O 1
ATOM 2869 N N . LEU A 1 349 ? -9.595 -5.766 13.991 1.00 93.25 349 LEU A N 1
ATOM 2870 C CA . LEU A 1 349 ? -9.747 -6.043 15.414 1.00 93.25 349 LEU A CA 1
ATOM 2871 C C . LEU A 1 349 ? -10.324 -7.458 15.559 1.00 93.25 349 LEU A C 1
ATOM 2873 O O . LEU A 1 349 ? -11.307 -7.754 14.886 1.00 93.25 349 LEU A O 1
ATOM 2877 N N . ILE A 1 350 ? -9.710 -8.320 16.375 1.00 92.75 350 ILE A N 1
ATOM 2878 C CA . ILE A 1 350 ? -10.110 -9.740 16.521 1.00 92.75 350 ILE A CA 1
ATOM 2879 C C . ILE A 1 350 ? -10.377 -10.146 17.976 1.00 92.75 350 ILE A C 1
ATOM 2881 O O . ILE A 1 350 ? -10.986 -11.182 18.228 1.00 92.75 350 ILE A O 1
ATOM 2885 N N . ASN A 1 351 ? -10.004 -9.308 18.947 1.00 92.00 351 ASN A N 1
ATOM 2886 C CA . ASN A 1 351 ? -10.339 -9.550 20.347 1.00 92.00 351 ASN A CA 1
ATOM 2887 C C . ASN A 1 351 ? -11.838 -9.307 20.609 1.00 92.00 351 ASN A C 1
ATOM 2889 O O . ASN A 1 351 ? -12.351 -8.202 20.410 1.00 92.00 351 ASN A O 1
ATOM 2893 N N . LYS A 1 352 ? -12.531 -10.333 21.118 1.00 90.75 352 LYS A N 1
ATOM 2894 C CA . LYS A 1 352 ? -13.981 -10.312 21.380 1.00 90.75 352 LYS A CA 1
ATOM 2895 C C . LYS A 1 352 ? -14.413 -9.180 22.318 1.00 90.75 352 LYS A C 1
ATOM 2897 O O . LYS A 1 352 ? -15.451 -8.559 22.082 1.00 90.75 352 LYS A O 1
ATOM 2902 N N . ASN A 1 353 ? -13.643 -8.909 23.373 1.00 89.81 353 ASN A N 1
ATOM 2903 C CA . ASN A 1 353 ? -13.972 -7.868 24.346 1.00 89.81 353 ASN A CA 1
ATOM 2904 C C . ASN A 1 353 ? -13.894 -6.483 23.688 1.00 89.81 353 ASN A C 1
ATOM 2906 O O . ASN A 1 353 ? -14.871 -5.737 23.708 1.00 89.81 353 ASN A O 1
ATOM 2910 N N . LEU A 1 354 ? -12.785 -6.191 23.000 1.00 91.56 354 LEU A N 1
ATOM 2911 C CA . LEU A 1 354 ? -12.605 -4.921 22.292 1.00 91.56 354 LEU A CA 1
ATOM 2912 C C . LEU A 1 354 ? -13.652 -4.707 21.197 1.00 91.56 354 LEU A C 1
ATOM 2914 O O . LEU A 1 354 ? -14.189 -3.609 21.079 1.00 91.56 354 LEU A O 1
ATOM 2918 N N . ILE A 1 355 ? -13.994 -5.744 20.429 1.00 92.81 355 ILE A N 1
ATOM 2919 C CA . ILE A 1 355 ? -15.051 -5.654 19.410 1.00 92.81 355 ILE A CA 1
ATOM 2920 C C . ILE A 1 355 ? -16.396 -5.342 20.049 1.00 92.81 355 ILE A C 1
ATOM 2922 O O . ILE A 1 355 ? -17.100 -4.470 19.553 1.00 92.81 355 ILE A O 1
ATOM 2926 N N . THR A 1 356 ? -16.733 -5.998 21.162 1.00 92.06 356 THR A N 1
ATOM 2927 C CA . THR A 1 356 ? -17.995 -5.753 21.874 1.00 92.06 356 THR A CA 1
ATOM 2928 C C . THR A 1 356 ? -18.076 -4.306 22.361 1.00 92.06 356 THR A C 1
ATOM 2930 O O . THR A 1 356 ? -19.081 -3.636 22.121 1.00 92.06 356 THR A O 1
ATOM 2933 N N . ARG A 1 357 ? -17.003 -3.792 22.982 1.00 91.50 357 ARG A N 1
ATOM 2934 C CA . ARG A 1 357 ? -16.922 -2.383 23.407 1.00 91.50 357 ARG A CA 1
ATOM 2935 C C . ARG A 1 357 ? -17.045 -1.432 22.220 1.00 91.50 357 ARG A C 1
ATOM 2937 O O . ARG A 1 357 ? -17.801 -0.469 22.289 1.00 91.50 357 ARG A O 1
ATOM 2944 N N . MET A 1 358 ? -16.364 -1.736 21.116 1.00 92.50 358 MET A N 1
ATOM 2945 C CA . MET A 1 358 ? -16.396 -0.905 19.916 1.00 92.50 358 MET A CA 1
ATOM 2946 C C . MET A 1 358 ? -17.777 -0.876 19.267 1.00 92.50 358 MET A C 1
ATOM 2948 O O . MET A 1 358 ? -18.290 0.190 18.951 1.00 92.50 358 MET A O 1
ATOM 2952 N N . SER A 1 359 ? -18.415 -2.034 19.115 1.00 92.62 359 SER A N 1
ATOM 2953 C CA . SER A 1 359 ? -19.767 -2.139 18.570 1.00 92.62 359 SER A CA 1
ATOM 2954 C C . SER A 1 359 ? -20.787 -1.420 19.451 1.00 92.62 359 SER A C 1
ATOM 2956 O O . SER A 1 359 ? -21.692 -0.779 18.920 1.00 92.62 359 SER A O 1
ATOM 2958 N N . LYS A 1 360 ? -20.624 -1.457 20.782 1.00 92.62 360 LYS A N 1
ATOM 2959 C CA . LYS A 1 360 ? -21.449 -0.661 21.697 1.00 92.62 360 LYS A CA 1
ATOM 2960 C C . LYS A 1 360 ? -21.252 0.838 21.453 1.00 92.62 360 LYS A C 1
ATOM 2962 O O . LYS A 1 360 ? -22.235 1.541 21.228 1.00 92.62 360 LYS A O 1
ATOM 2967 N N . LEU A 1 361 ? -20.001 1.295 21.392 1.00 90.88 361 LEU A N 1
ATOM 2968 C CA . LEU A 1 361 ? -19.648 2.690 21.120 1.00 90.88 361 LEU A CA 1
ATOM 2969 C C . LEU A 1 361 ? -20.226 3.185 19.780 1.00 90.88 361 LEU A C 1
ATOM 2971 O O . LEU A 1 361 ? -20.784 4.280 19.699 1.00 90.88 361 LEU A O 1
ATOM 2975 N N . GLU A 1 362 ? -20.145 2.366 18.729 1.00 93.75 362 GLU A N 1
ATOM 2976 C CA . GLU A 1 362 ? -20.749 2.660 17.426 1.00 93.75 362 GLU A CA 1
ATOM 2977 C C . GLU A 1 362 ? -22.281 2.707 17.488 1.00 93.75 362 GLU A C 1
ATOM 2979 O O . GLU A 1 362 ? -22.878 3.632 16.934 1.00 93.75 362 GLU A O 1
ATOM 2984 N N . SER A 1 363 ? -22.915 1.762 18.196 1.00 93.25 363 SER A N 1
ATOM 2985 C CA . SER A 1 363 ? -24.376 1.723 18.373 1.00 93.25 363 SER A CA 1
ATOM 2986 C C . SER A 1 363 ? -24.919 2.929 19.145 1.00 93.25 363 SER A C 1
ATOM 2988 O O . SER A 1 363 ? -26.032 3.375 18.879 1.00 93.25 363 SER A O 1
ATOM 2990 N N . ASP A 1 364 ? -24.099 3.514 20.022 1.00 91.00 364 ASP A N 1
ATOM 2991 C CA . ASP A 1 364 ? -24.411 4.741 20.761 1.00 91.00 364 ASP A CA 1
ATOM 2992 C C . ASP A 1 364 ? -24.220 6.012 19.900 1.00 91.00 364 ASP A C 1
ATOM 2994 O O . ASP A 1 364 ? -24.344 7.139 20.380 1.00 91.00 364 ASP A O 1
ATOM 2998 N N . GLY A 1 365 ? -23.934 5.855 18.601 1.00 91.25 365 GLY A N 1
ATOM 2999 C CA . GLY A 1 365 ? -23.866 6.944 17.628 1.00 91.25 365 GLY A CA 1
ATOM 3000 C C . GLY A 1 365 ? -22.519 7.666 17.570 1.00 91.25 365 GLY A C 1
ATOM 3001 O O . GLY A 1 365 ? -22.433 8.729 16.944 1.00 91.25 365 GLY A O 1
ATOM 3002 N N . MET A 1 366 ? -21.453 7.115 18.168 1.00 89.38 366 MET A N 1
ATOM 3003 C CA . MET A 1 366 ? -20.166 7.820 18.250 1.00 89.38 366 MET A CA 1
ATOM 3004 C C . MET A 1 366 ? -19.505 8.092 16.904 1.00 89.38 366 MET A C 1
ATOM 3006 O O . MET A 1 366 ? -18.841 9.117 16.781 1.00 89.38 366 MET A O 1
ATOM 3010 N N . ILE A 1 367 ? -19.728 7.272 15.870 1.00 92.44 367 ILE A N 1
ATOM 3011 C CA . ILE A 1 367 ? -19.225 7.582 14.518 1.00 92.44 367 ILE A CA 1
ATOM 3012 C C . ILE A 1 367 ? -19.712 8.967 14.082 1.00 92.44 367 ILE A C 1
ATOM 3014 O O . ILE A 1 367 ? -18.917 9.789 13.635 1.00 92.44 367 ILE A O 1
ATOM 3018 N N . LYS A 1 368 ? -21.006 9.254 14.267 1.00 92.75 368 LYS A N 1
ATOM 3019 C CA . LYS A 1 368 ? -21.603 10.538 13.886 1.00 92.75 368 LYS A CA 1
ATOM 3020 C C . LYS A 1 368 ? -21.046 11.685 14.726 1.00 92.75 368 LYS A C 1
ATOM 3022 O O . LYS A 1 368 ? -20.775 12.751 14.188 1.00 92.75 368 LYS A O 1
ATOM 3027 N N . VAL A 1 369 ? -20.863 11.472 16.030 1.00 89.50 369 VAL A N 1
ATOM 3028 C CA . VAL A 1 369 ? -20.298 12.488 16.933 1.00 89.50 369 VAL A CA 1
ATOM 3029 C C . VAL A 1 369 ? -18.868 12.849 16.524 1.00 89.50 369 VAL A C 1
ATOM 3031 O O . VAL A 1 369 ? -18.553 14.031 16.390 1.00 89.50 369 VAL A O 1
ATOM 3034 N N . ILE A 1 370 ? -18.025 11.845 16.271 1.00 89.25 370 ILE A N 1
ATOM 3035 C CA . ILE A 1 370 ? -16.628 12.042 15.869 1.00 89.25 370 ILE A CA 1
ATOM 3036 C C . ILE A 1 370 ? -16.557 12.672 14.475 1.00 89.25 370 ILE A C 1
ATOM 3038 O O . ILE A 1 370 ? -15.836 13.651 14.291 1.00 89.25 370 ILE A O 1
ATOM 3042 N N . GLN A 1 371 ? -17.336 12.167 13.511 1.00 93.75 371 GLN A N 1
ATOM 3043 C CA . GLN A 1 371 ? -17.365 12.710 12.152 1.00 93.75 371 GLN A CA 1
ATOM 3044 C C . GLN A 1 371 ? -17.795 14.178 12.141 1.00 93.75 371 GLN A C 1
ATOM 3046 O O . GLN A 1 371 ? -17.131 14.987 11.508 1.00 93.75 371 GLN A O 1
ATOM 3051 N N . ASN A 1 372 ? -18.840 14.551 12.889 1.00 91.56 372 ASN A N 1
ATOM 3052 C CA . ASN A 1 372 ? -19.278 15.946 12.970 1.00 91.56 372 ASN A CA 1
ATOM 3053 C C . ASN A 1 372 ? -18.160 16.868 13.472 1.00 91.56 372 ASN A C 1
ATOM 3055 O O . ASN A 1 372 ? -18.007 17.978 12.970 1.00 91.56 372 ASN A O 1
ATOM 3059 N N . SER A 1 373 ? -17.363 16.408 14.438 1.00 87.12 373 SER A N 1
ATOM 3060 C CA . SER A 1 373 ? -16.235 17.190 14.938 1.00 87.12 373 SER A CA 1
ATOM 3061 C C . SER A 1 373 ? -15.109 17.308 13.911 1.00 87.12 373 SER A C 1
ATOM 3063 O O . SER A 1 373 ? -14.568 18.395 13.727 1.00 87.12 373 SER A O 1
ATOM 3065 N N . ILE A 1 374 ? -14.796 16.228 13.188 1.00 90.31 374 ILE A N 1
ATOM 3066 C CA . ILE A 1 374 ? -13.855 16.273 12.058 1.00 90.31 374 ILE A CA 1
ATOM 3067 C C . ILE A 1 374 ? -14.345 17.272 11.003 1.00 90.31 374 ILE A C 1
ATOM 3069 O O . ILE A 1 374 ? -13.572 18.117 10.556 1.00 90.31 374 ILE A O 1
ATOM 3073 N N . ASP A 1 375 ? -15.629 17.227 10.653 1.00 92.81 375 ASP A N 1
ATOM 3074 C CA . ASP A 1 375 ? -16.238 18.111 9.658 1.00 92.81 375 ASP A CA 1
ATOM 3075 C C . ASP A 1 375 ? -16.207 19.583 10.097 1.00 92.81 375 ASP A C 1
ATOM 3077 O O . ASP A 1 375 ? -16.023 20.470 9.264 1.00 92.81 375 ASP A O 1
ATOM 3081 N N . GLU A 1 376 ? -16.365 19.873 11.392 1.00 90.50 376 GLU A N 1
ATOM 3082 C CA . GLU A 1 376 ? -16.187 21.221 11.953 1.00 90.50 376 GLU A CA 1
ATOM 3083 C C . GLU A 1 376 ? -14.741 21.711 11.796 1.00 90.50 376 GLU A C 1
ATOM 3085 O O . GLU A 1 376 ? -14.524 22.821 11.308 1.00 90.50 376 GLU A O 1
ATOM 3090 N N . GLN A 1 377 ? -13.750 20.876 12.126 1.00 88.12 377 GLN A N 1
ATOM 3091 C CA . GLN A 1 377 ? -12.331 21.212 11.952 1.00 88.12 377 GLN A CA 1
ATOM 3092 C C . GLN A 1 377 ? -11.968 21.434 10.476 1.00 88.12 377 GLN A C 1
ATOM 3094 O O . GLN A 1 377 ? -11.243 22.374 10.149 1.00 88.12 377 GLN A O 1
ATOM 3099 N N . ILE A 1 378 ? -12.515 20.607 9.579 1.00 91.56 378 ILE A N 1
ATOM 3100 C CA . ILE A 1 378 ? -12.372 20.742 8.123 1.00 91.56 378 ILE A CA 1
ATOM 3101 C C . ILE A 1 378 ? -12.970 22.060 7.640 1.00 91.56 378 ILE A C 1
ATOM 3103 O O . ILE A 1 378 ? -12.303 22.797 6.921 1.00 91.56 378 ILE A O 1
ATOM 3107 N N . LYS A 1 379 ? -14.197 22.396 8.062 1.00 92.25 379 LYS A N 1
ATOM 3108 C CA . LYS A 1 379 ? -14.849 23.663 7.695 1.00 92.25 379 LYS A CA 1
ATOM 3109 C C . LYS A 1 379 ? -14.040 24.867 8.155 1.00 92.25 379 LYS A C 1
ATOM 3111 O O . LYS A 1 379 ? -13.928 25.838 7.414 1.00 92.25 379 LYS A O 1
ATOM 3116 N N . GLU A 1 380 ? -13.483 24.822 9.361 1.00 90.00 380 GLU A N 1
ATOM 3117 C CA . GLU A 1 380 ? -12.631 25.900 9.858 1.00 90.00 380 GLU A CA 1
ATOM 3118 C C . GLU A 1 380 ? -11.301 25.980 9.096 1.00 90.00 380 GLU A C 1
ATOM 3120 O O . GLU A 1 380 ? -10.874 27.077 8.745 1.00 90.00 380 GLU A O 1
ATOM 3125 N N . TYR A 1 381 ? -10.671 24.850 8.756 1.00 91.44 381 TYR A N 1
ATOM 3126 C CA . TYR A 1 381 ? -9.491 24.852 7.883 1.00 91.44 381 TYR A CA 1
ATOM 3127 C C . TYR A 1 381 ? -9.811 25.397 6.482 1.00 91.44 381 TYR A C 1
ATOM 3129 O O . TYR A 1 381 ? -9.060 26.214 5.954 1.00 91.44 381 TYR A O 1
ATOM 3137 N N . ASP A 1 382 ? -10.955 25.029 5.906 1.00 92.94 382 ASP A N 1
ATOM 3138 C CA . ASP A 1 382 ? -11.416 25.531 4.610 1.00 92.94 382 ASP A CA 1
ATOM 3139 C C . ASP A 1 382 ? -11.722 27.038 4.619 1.00 92.94 382 ASP A C 1
ATOM 3141 O O . ASP A 1 382 ? -11.696 27.661 3.560 1.00 92.94 382 ASP A O 1
ATOM 3145 N N . LYS A 1 383 ? -11.965 27.647 5.788 1.00 90.25 383 LYS A N 1
ATOM 3146 C CA . LYS A 1 383 ? -12.050 29.111 5.945 1.00 90.25 383 LYS A CA 1
ATOM 3147 C C . LYS A 1 383 ? -10.681 29.765 6.141 1.00 90.25 383 LYS A C 1
ATOM 3149 O O . LYS A 1 383 ? -10.453 30.854 5.628 1.00 90.25 383 LYS A O 1
ATOM 3154 N N . GLN A 1 384 ? -9.800 29.138 6.924 1.00 88.56 384 GLN A N 1
ATOM 3155 C CA . GLN A 1 384 ? -8.494 29.693 7.306 1.00 88.56 384 GLN A CA 1
ATOM 3156 C C . GLN A 1 384 ? -7.448 29.575 6.190 1.00 88.56 384 GLN A C 1
ATOM 3158 O O . GLN A 1 384 ? -6.602 30.451 6.035 1.00 88.56 384 GLN A O 1
ATOM 3163 N N . GLY A 1 385 ? -7.489 28.485 5.425 1.00 84.19 385 GLY A N 1
ATOM 3164 C CA . GLY A 1 385 ? -6.485 28.154 4.425 1.00 84.19 385 GLY A CA 1
ATOM 3165 C C . GLY A 1 385 ? -5.155 27.678 5.017 1.00 84.19 385 GLY A C 1
ATOM 3166 O O . GLY A 1 385 ? -5.033 27.325 6.193 1.00 84.19 385 GLY A O 1
ATOM 3167 N N . LYS A 1 386 ? -4.137 27.618 4.152 1.00 81.94 386 LYS A N 1
ATOM 3168 C CA . LYS A 1 386 ? -2.787 27.145 4.491 1.00 81.94 386 LYS A CA 1
ATOM 3169 C C . LYS A 1 386 ? -2.142 28.037 5.562 1.00 81.94 386 LYS A C 1
ATOM 3171 O O . LYS A 1 386 ? -2.163 29.255 5.442 1.00 81.94 386 LYS A O 1
ATOM 3176 N N . GLY A 1 387 ? -1.522 27.424 6.565 1.00 78.25 387 GLY A N 1
ATOM 3177 C CA . GLY A 1 387 ? -0.969 28.067 7.757 1.00 78.25 387 GLY A CA 1
ATOM 3178 C C . GLY A 1 387 ? -1.980 28.232 8.896 1.00 78.25 387 GLY A C 1
ATOM 3179 O O . GLY A 1 387 ? -1.598 28.687 9.970 1.00 78.25 387 GLY A O 1
ATOM 3180 N N . GLY A 1 388 ? -3.248 27.862 8.684 1.00 78.88 388 GLY A N 1
ATOM 3181 C CA . GLY A 1 388 ? -4.291 27.924 9.704 1.00 78.88 388 GLY A CA 1
ATOM 3182 C C . GLY A 1 388 ? -4.094 26.919 10.843 1.00 78.88 388 GLY A C 1
ATOM 3183 O O . GLY A 1 388 ? -3.471 25.867 10.681 1.00 78.88 388 GLY A O 1
ATOM 3184 N N . ASN A 1 389 ? -4.701 27.211 11.994 1.00 78.56 389 ASN A N 1
ATOM 3185 C CA . ASN A 1 389 ? -4.592 26.405 13.216 1.00 78.56 389 ASN A CA 1
ATOM 3186 C C . ASN A 1 389 ? -5.044 24.947 13.017 1.00 78.56 389 ASN A C 1
ATOM 3188 O O . ASN A 1 389 ? -4.507 24.038 13.650 1.00 78.56 389 ASN A O 1
ATOM 3192 N N . ASN A 1 390 ? -5.999 24.720 12.109 1.00 85.88 390 ASN A N 1
ATOM 3193 C CA . ASN A 1 390 ? -6.595 23.402 11.875 1.00 85.88 390 ASN A CA 1
ATOM 3194 C C . ASN A 1 390 ? -5.931 22.610 10.738 1.00 85.88 390 ASN A C 1
ATOM 3196 O O . ASN A 1 390 ? -6.254 21.436 10.549 1.00 85.88 390 ASN A O 1
ATOM 3200 N N . GLU A 1 391 ? -4.958 23.190 10.022 1.00 88.12 391 GLU A N 1
ATOM 3201 C CA . GLU A 1 391 ? -4.225 22.471 8.970 1.00 88.12 391 GLU A CA 1
ATOM 3202 C C . GLU A 1 391 ? -3.554 21.218 9.532 1.00 88.12 391 GLU A C 1
ATOM 3204 O O . GLU A 1 391 ? -3.665 20.139 8.954 1.00 88.12 391 GLU A O 1
ATOM 3209 N N . LYS A 1 392 ? -2.891 21.346 10.689 1.00 86.06 392 LYS A N 1
ATOM 3210 C CA . LYS A 1 392 ? -2.164 20.240 11.323 1.00 86.06 392 LYS A CA 1
ATOM 3211 C C . LYS A 1 392 ? -3.084 19.060 11.643 1.00 86.06 392 LYS A C 1
ATOM 3213 O O . LYS A 1 392 ? -2.690 17.915 11.447 1.00 86.06 392 LYS A O 1
ATOM 3218 N N . PHE A 1 393 ? -4.307 19.335 12.094 1.00 85.62 393 PHE A N 1
ATOM 3219 C CA . PHE A 1 393 ? -5.306 18.308 12.387 1.00 85.62 393 PHE A CA 1
ATOM 3220 C C . PHE A 1 393 ? -5.693 17.531 11.122 1.00 85.62 393 PHE A C 1
ATOM 3222 O O . PHE A 1 393 ? -5.558 16.309 11.075 1.00 85.62 393 PHE A O 1
ATOM 3229 N N . VAL A 1 394 ? -6.110 18.246 10.072 1.00 90.38 394 VAL A N 1
ATOM 3230 C CA . VAL A 1 394 ? -6.527 17.643 8.795 1.00 90.38 394 VAL A CA 1
ATOM 3231 C C . VAL A 1 394 ? -5.367 16.872 8.162 1.00 90.38 394 VAL A C 1
ATOM 3233 O O . VAL A 1 394 ? -5.537 15.746 7.689 1.00 90.38 394 VAL A O 1
ATOM 3236 N N . ARG A 1 395 ? -4.166 17.456 8.206 1.00 90.69 395 ARG A N 1
ATOM 3237 C CA . ARG A 1 395 ? -2.930 16.853 7.716 1.00 90.69 395 ARG A CA 1
ATOM 3238 C C . ARG A 1 395 ? -2.629 15.524 8.406 1.00 90.69 395 ARG A C 1
ATOM 3240 O O . ARG A 1 395 ? -2.427 14.545 7.700 1.00 90.69 395 ARG A O 1
ATOM 3247 N N . ASN A 1 396 ? -2.676 15.454 9.736 1.00 88.12 396 ASN A N 1
ATOM 3248 C CA . ASN A 1 396 ? -2.386 14.218 10.472 1.00 88.12 396 ASN A CA 1
ATOM 3249 C C . ASN A 1 396 ? -3.301 13.052 10.050 1.00 88.12 396 ASN A C 1
ATOM 3251 O O . ASN A 1 396 ? -2.822 11.940 9.840 1.00 88.12 396 ASN A O 1
ATOM 3255 N N . ILE A 1 397 ? -4.602 13.303 9.854 1.00 91.12 397 ILE A N 1
ATOM 3256 C CA . ILE A 1 397 ? -5.551 12.265 9.406 1.00 91.12 397 ILE A CA 1
ATOM 3257 C C . ILE A 1 397 ? -5.207 11.782 7.987 1.00 91.12 397 ILE A C 1
ATOM 3259 O O . ILE A 1 397 ? -5.265 10.585 7.688 1.00 91.12 397 ILE A O 1
ATOM 3263 N N . ILE A 1 398 ? -4.830 12.702 7.093 1.00 93.06 398 ILE A N 1
ATOM 3264 C CA . ILE A 1 398 ? -4.385 12.355 5.737 1.00 93.06 398 ILE A CA 1
ATOM 3265 C C . ILE A 1 398 ? -3.117 11.496 5.803 1.00 93.06 398 ILE A C 1
ATOM 3267 O O . ILE A 1 398 ? -3.044 10.470 5.129 1.00 93.06 398 ILE A O 1
ATOM 3271 N N . GLU A 1 399 ? -2.143 11.885 6.621 1.00 90.06 399 GLU A N 1
ATOM 3272 C CA . GLU A 1 399 ? -0.861 11.190 6.771 1.00 90.06 399 GLU A CA 1
ATOM 3273 C C . GLU A 1 399 ? -1.013 9.791 7.378 1.00 90.06 399 GLU A C 1
ATOM 3275 O O . GLU A 1 399 ? -0.336 8.861 6.944 1.00 90.06 399 GLU A O 1
ATOM 3280 N N . ASP A 1 400 ? -1.957 9.580 8.298 1.00 88.88 400 ASP A N 1
ATOM 3281 C CA . ASP A 1 400 ? -2.325 8.238 8.764 1.00 88.88 400 ASP A CA 1
ATOM 3282 C C . ASP A 1 400 ? -2.793 7.328 7.638 1.00 88.88 400 ASP A C 1
ATOM 3284 O O . ASP A 1 400 ? -2.357 6.182 7.543 1.00 88.88 400 ASP A O 1
ATOM 3288 N N . ASN A 1 401 ? -3.637 7.844 6.750 1.00 92.75 401 ASN A N 1
ATOM 3289 C CA . ASN A 1 401 ? -4.123 7.075 5.615 1.00 92.75 401 ASN A CA 1
ATOM 3290 C C . ASN A 1 401 ? -3.030 6.818 4.569 1.00 92.75 401 ASN A C 1
ATOM 3292 O O . ASN A 1 401 ? -3.041 5.757 3.952 1.00 92.75 401 ASN A O 1
ATOM 3296 N N . LEU A 1 402 ? -2.090 7.749 4.373 1.00 91.44 402 LEU A N 1
ATOM 3297 C CA . LEU A 1 402 ? -0.932 7.543 3.493 1.00 91.44 402 LEU A CA 1
ATOM 3298 C C . LEU A 1 402 ? 0.033 6.509 4.072 1.00 91.44 402 LEU A C 1
ATOM 3300 O O . LEU A 1 402 ? 0.463 5.605 3.359 1.00 91.44 402 LEU A O 1
ATOM 3304 N N . SER A 1 403 ? 0.300 6.580 5.375 1.00 87.06 403 SER A N 1
ATOM 3305 C CA . SER A 1 403 ? 1.117 5.583 6.064 1.00 87.06 403 SER A CA 1
ATOM 3306 C C . SER A 1 403 ? 0.420 4.215 6.145 1.00 87.06 403 SER A C 1
ATOM 3308 O O . SER A 1 403 ? 1.059 3.173 6.092 1.00 87.06 403 SER A O 1
ATOM 3310 N N . TYR A 1 404 ? -0.909 4.159 6.073 1.00 89.50 404 TYR A N 1
ATOM 3311 C CA . TYR A 1 404 ? -1.603 2.888 5.866 1.00 89.50 404 TYR A CA 1
ATOM 3312 C C . TYR A 1 404 ? -1.281 2.235 4.506 1.00 89.50 404 TYR A C 1
ATOM 3314 O O . TYR A 1 404 ? -1.218 1.006 4.402 1.00 89.50 404 TYR A O 1
ATOM 3322 N N . LEU A 1 405 ? -1.073 3.031 3.445 1.00 89.50 405 LEU A N 1
ATOM 3323 C CA . LEU A 1 405 ? -0.723 2.507 2.115 1.00 89.50 405 LEU A CA 1
ATOM 3324 C C . LEU A 1 405 ? 0.644 1.817 2.132 1.00 89.50 405 LEU A C 1
ATOM 3326 O O . LEU A 1 405 ? 0.785 0.748 1.539 1.00 89.50 405 LEU A O 1
ATOM 3330 N N . ILE A 1 406 ? 1.613 2.383 2.861 1.00 84.94 406 ILE A N 1
ATOM 3331 C CA . ILE A 1 406 ? 2.960 1.821 3.075 1.00 84.94 406 ILE A CA 1
ATOM 3332 C C . ILE A 1 406 ? 2.873 0.351 3.472 1.00 84.94 406 ILE A C 1
ATOM 3334 O O . ILE A 1 406 ? 3.543 -0.508 2.891 1.00 84.94 406 ILE A O 1
ATOM 3338 N N . ARG A 1 407 ? 2.008 0.044 4.443 1.00 85.50 407 ARG A N 1
ATOM 3339 C CA . ARG A 1 407 ? 1.887 -1.316 4.950 1.00 85.50 407 ARG A CA 1
ATOM 3340 C C . ARG A 1 407 ? 1.423 -2.293 3.880 1.00 85.50 407 ARG A C 1
ATOM 3342 O O . ARG A 1 407 ? 1.896 -3.427 3.845 1.00 85.50 407 ARG A O 1
ATOM 3349 N N . ARG A 1 408 ? 0.537 -1.863 2.980 1.00 88.69 408 ARG A N 1
ATOM 3350 C CA . ARG A 1 408 ? 0.085 -2.727 1.887 1.00 88.69 408 ARG A CA 1
ATOM 3351 C C . ARG A 1 408 ? 1.213 -3.075 0.935 1.00 88.69 408 ARG A C 1
ATOM 3353 O O . ARG A 1 408 ? 1.307 -4.230 0.541 1.00 88.69 408 ARG A O 1
ATOM 3360 N N . TYR A 1 409 ? 2.082 -2.125 0.605 1.00 87.31 409 TYR A N 1
ATOM 3361 C CA . TYR A 1 409 ? 3.236 -2.401 -0.251 1.00 87.31 409 TYR A CA 1
ATOM 3362 C C . TYR A 1 409 ? 4.166 -3.444 0.375 1.00 87.31 409 TYR A C 1
ATOM 3364 O O . TYR A 1 409 ? 4.537 -4.396 -0.304 1.00 87.31 409 TYR A O 1
ATOM 3372 N N . LYS A 1 410 ? 4.439 -3.345 1.684 1.00 85.19 410 LYS A N 1
ATOM 3373 C CA . LYS A 1 410 ? 5.247 -4.342 2.416 1.00 85.19 410 LYS A CA 1
ATOM 3374 C C . LYS A 1 410 ? 4.643 -5.753 2.411 1.00 85.19 410 LYS A C 1
ATOM 3376 O O . LYS A 1 410 ? 5.380 -6.725 2.499 1.00 85.19 410 LYS A O 1
ATOM 3381 N N . LEU A 1 411 ? 3.316 -5.864 2.322 1.00 89.31 411 LEU A N 1
ATOM 3382 C CA . LEU A 1 411 ? 2.578 -7.135 2.292 1.00 89.31 411 LEU A CA 1
ATOM 3383 C C . LEU A 1 411 ? 2.174 -7.566 0.870 1.00 89.31 411 LEU A C 1
ATOM 3385 O O . LEU A 1 411 ? 1.372 -8.485 0.710 1.00 89.31 411 LEU A O 1
ATOM 3389 N N . THR A 1 412 ? 2.673 -6.889 -0.167 1.00 91.44 412 THR A N 1
ATOM 3390 C CA . THR A 1 412 ? 2.367 -7.212 -1.564 1.00 91.44 412 THR A CA 1
ATOM 3391 C C . THR A 1 412 ? 3.514 -7.998 -2.182 1.00 91.44 412 THR A C 1
ATOM 3393 O O . THR A 1 412 ? 4.671 -7.605 -2.074 1.00 91.44 412 THR A O 1
ATOM 3396 N N . HIS A 1 413 ? 3.182 -9.083 -2.880 1.00 91.06 413 HIS A N 1
ATOM 3397 C CA . HIS A 1 413 ? 4.161 -9.871 -3.623 1.00 91.06 413 HIS A CA 1
ATOM 3398 C C . HIS A 1 413 ? 4.900 -9.011 -4.674 1.00 91.06 413 HIS A C 1
ATOM 3400 O O . HIS A 1 413 ? 4.227 -8.323 -5.453 1.00 91.06 413 HIS A O 1
ATOM 3406 N N . PRO A 1 414 ? 6.243 -9.069 -4.779 1.00 89.62 414 PRO A N 1
ATOM 3407 C CA . PRO A 1 414 ? 7.018 -8.230 -5.697 1.00 89.62 414 PRO A CA 1
ATOM 3408 C C . PRO A 1 414 ? 6.602 -8.353 -7.162 1.00 89.62 414 PRO A C 1
ATOM 3410 O O . PRO A 1 414 ? 6.557 -7.356 -7.873 1.00 89.62 414 PRO A O 1
ATOM 3413 N N . THR A 1 415 ? 6.202 -9.542 -7.616 1.00 91.12 415 THR A N 1
ATOM 3414 C CA . THR A 1 415 ? 5.689 -9.723 -8.985 1.00 91.12 415 THR A CA 1
ATOM 3415 C C . THR A 1 415 ? 4.448 -8.865 -9.269 1.00 91.12 415 THR A C 1
ATOM 3417 O O . THR A 1 415 ? 4.315 -8.325 -10.361 1.00 91.12 415 THR A O 1
ATOM 3420 N N . LEU A 1 416 ? 3.564 -8.641 -8.288 1.00 94.12 416 LEU A N 1
ATOM 3421 C CA . LEU A 1 416 ? 2.406 -7.750 -8.458 1.00 94.12 416 LEU A CA 1
ATOM 3422 C C . LEU A 1 416 ? 2.822 -6.277 -8.561 1.00 94.12 416 LEU A C 1
ATOM 3424 O O . LEU A 1 416 ? 2.216 -5.518 -9.320 1.00 94.12 416 LEU A O 1
ATOM 3428 N N . ILE A 1 417 ? 3.869 -5.888 -7.827 1.00 93.19 417 ILE A N 1
ATOM 3429 C CA . ILE A 1 417 ? 4.512 -4.573 -7.945 1.00 93.19 417 ILE A CA 1
ATOM 3430 C C . ILE A 1 417 ? 5.135 -4.427 -9.342 1.00 93.19 417 ILE A C 1
ATOM 3432 O O . ILE A 1 417 ? 4.898 -3.423 -10.010 1.00 93.19 417 ILE A O 1
ATOM 3436 N N . GLU A 1 418 ? 5.846 -5.449 -9.825 1.00 93.69 418 GLU A N 1
ATOM 3437 C CA . GLU A 1 418 ? 6.427 -5.489 -11.170 1.00 93.69 418 GLU A CA 1
ATOM 3438 C C . GLU A 1 418 ? 5.362 -5.278 -12.256 1.00 93.69 418 GLU A C 1
ATOM 3440 O O . GLU A 1 418 ? 5.542 -4.410 -13.112 1.00 93.69 418 GLU A O 1
ATOM 3445 N N . VAL A 1 419 ? 4.228 -5.990 -12.193 1.00 95.06 419 VAL A N 1
ATOM 3446 C CA . VAL A 1 419 ? 3.112 -5.800 -13.142 1.00 95.06 419 VAL A CA 1
ATOM 3447 C C . VAL A 1 419 ? 2.579 -4.379 -13.092 1.00 95.06 419 VAL A C 1
ATOM 3449 O O . VAL A 1 419 ? 2.450 -3.726 -14.128 1.00 95.06 419 VAL A O 1
ATOM 3452 N N . L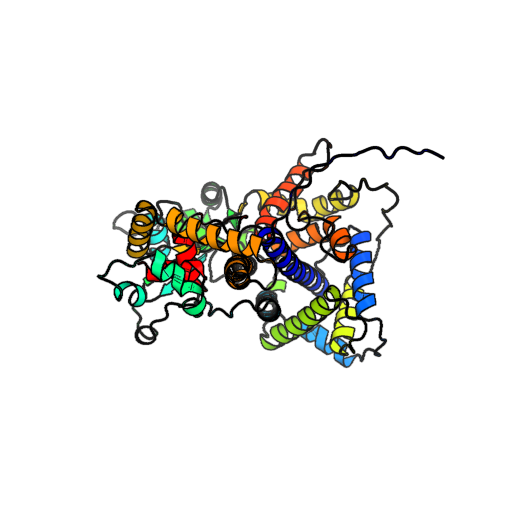EU A 1 420 ? 2.253 -3.894 -11.890 1.00 95.44 420 LEU A N 1
ATOM 3453 C CA . LEU A 1 420 ? 1.660 -2.574 -11.707 1.00 95.44 420 LEU A CA 1
ATOM 3454 C C . LEU A 1 420 ? 2.548 -1.491 -12.325 1.00 95.44 420 LEU A C 1
ATOM 3456 O O . LEU A 1 420 ? 2.057 -0.650 -13.079 1.00 95.44 420 LEU A O 1
ATOM 3460 N N . TYR A 1 421 ? 3.849 -1.527 -12.041 1.00 95.69 421 TYR A N 1
ATOM 3461 C CA . TYR A 1 421 ? 4.764 -0.475 -12.466 1.00 95.69 421 TYR A CA 1
ATOM 3462 C C . TYR A 1 421 ? 5.233 -0.599 -13.910 1.00 95.69 421 TYR A C 1
ATOM 3464 O O . TYR A 1 421 ? 5.422 0.436 -14.546 1.00 95.69 421 TYR A O 1
ATOM 3472 N N . ASN A 1 422 ? 5.299 -1.804 -14.481 1.00 94.94 422 ASN A N 1
ATOM 3473 C CA . ASN A 1 422 ? 5.458 -1.953 -15.928 1.00 94.94 422 ASN A CA 1
ATOM 3474 C C . ASN A 1 422 ? 4.254 -1.378 -16.689 1.00 94.94 422 ASN A C 1
ATOM 3476 O O . ASN A 1 422 ? 4.432 -0.699 -17.701 1.00 94.94 422 ASN A O 1
ATOM 3480 N N . ILE A 1 423 ? 3.029 -1.574 -16.189 1.00 93.88 423 ILE A N 1
ATOM 3481 C CA . ILE A 1 423 ? 1.829 -0.981 -16.795 1.00 93.88 423 ILE A CA 1
ATOM 3482 C C . ILE A 1 423 ? 1.818 0.545 -16.622 1.00 93.88 423 ILE A C 1
ATOM 3484 O O . ILE A 1 423 ? 1.564 1.262 -17.590 1.00 93.88 423 ILE A O 1
ATOM 3488 N N . ILE A 1 424 ? 2.102 1.063 -15.419 1.00 92.75 424 ILE A N 1
ATOM 3489 C CA . ILE A 1 424 ? 2.130 2.513 -15.160 1.00 92.75 424 ILE A CA 1
ATOM 3490 C C . ILE A 1 424 ? 3.186 3.193 -16.031 1.00 92.75 424 ILE A C 1
ATOM 3492 O O . ILE A 1 424 ? 2.848 4.159 -16.717 1.00 92.75 424 ILE A O 1
ATOM 3496 N N . PHE A 1 425 ? 4.423 2.686 -16.043 1.00 93.06 425 PHE A N 1
ATOM 3497 C CA . PHE A 1 425 ? 5.513 3.267 -16.824 1.00 93.06 425 PHE A CA 1
ATOM 3498 C C . PHE A 1 425 ? 5.154 3.333 -18.307 1.00 93.06 425 PHE A C 1
ATOM 3500 O O . PHE A 1 425 ? 5.335 4.368 -18.934 1.00 93.06 425 PHE A O 1
ATOM 3507 N N . ASN A 1 426 ? 4.551 2.281 -18.862 1.00 90.81 426 ASN A N 1
ATOM 3508 C CA . ASN A 1 426 ? 4.167 2.245 -20.274 1.00 90.81 426 ASN A CA 1
ATOM 3509 C C . ASN A 1 426 ? 2.856 2.984 -20.604 1.00 90.81 426 ASN A C 1
ATOM 3511 O O . ASN A 1 426 ? 2.436 3.011 -21.762 1.00 90.81 426 ASN A O 1
ATOM 3515 N N . SER A 1 427 ? 2.222 3.628 -19.623 1.00 87.06 427 SER A N 1
ATOM 3516 C CA . SER A 1 427 ? 1.021 4.442 -19.824 1.00 87.06 427 SER A CA 1
ATOM 3517 C C . SER A 1 427 ? 1.341 5.918 -20.084 1.00 87.06 427 SER A C 1
ATOM 3519 O O . SER A 1 427 ? 2.333 6.461 -19.598 1.00 87.06 427 SER A O 1
ATOM 3521 N N . ASN A 1 428 ? 0.423 6.614 -20.756 1.00 81.56 428 ASN A N 1
ATOM 3522 C CA . ASN A 1 428 ? 0.484 8.069 -20.959 1.00 81.56 428 ASN A CA 1
ATOM 3523 C C . ASN A 1 428 ? 0.389 8.868 -19.651 1.00 81.56 428 ASN A C 1
ATOM 3525 O O . ASN A 1 428 ? 0.668 10.067 -19.619 1.00 81.56 428 ASN A O 1
ATOM 3529 N N . LEU A 1 429 ? -0.020 8.223 -18.556 1.00 81.50 429 LEU A N 1
ATOM 3530 C CA . LEU A 1 429 ? -0.099 8.863 -17.249 1.00 81.50 429 LEU A CA 1
ATOM 3531 C C . LEU A 1 429 ? 1.292 9.124 -16.673 1.00 81.50 429 LEU A C 1
ATOM 3533 O O . LEU A 1 429 ? 1.487 10.160 -16.037 1.00 81.50 429 LEU A O 1
ATOM 3537 N N . PHE A 1 430 ? 2.253 8.225 -16.909 1.00 87.00 430 PHE A N 1
ATOM 3538 C CA . PHE A 1 430 ? 3.626 8.413 -16.450 1.00 87.00 430 PHE A CA 1
ATOM 3539 C C . PHE A 1 430 ? 4.291 9.594 -17.165 1.00 87.00 430 PHE A C 1
ATOM 3541 O O . PHE A 1 430 ? 4.770 10.505 -16.491 1.00 87.00 430 PHE A O 1
ATOM 3548 N N . THR A 1 431 ? 4.231 9.634 -18.504 1.00 82.62 431 THR A N 1
ATOM 3549 C CA . THR A 1 431 ? 4.816 10.722 -19.317 1.00 82.62 431 THR A CA 1
ATOM 3550 C C . THR A 1 431 ? 4.282 12.077 -18.887 1.00 82.62 431 THR A C 1
ATOM 3552 O O . THR A 1 431 ? 5.041 12.956 -18.497 1.00 82.62 431 THR A O 1
ATOM 3555 N N . THR A 1 432 ? 2.955 12.195 -18.826 1.00 77.94 432 THR A N 1
ATOM 3556 C CA . THR A 1 432 ? 2.257 13.416 -18.424 1.00 77.94 432 THR A CA 1
ATOM 3557 C C . THR A 1 432 ? 2.708 13.890 -17.040 1.00 77.94 432 THR A C 1
ATOM 3559 O O . THR A 1 432 ? 2.925 15.076 -16.821 1.00 77.94 432 THR A O 1
ATOM 3562 N N . THR A 1 433 ? 2.883 12.962 -16.097 1.00 78.38 433 THR A N 1
ATOM 3563 C CA . THR A 1 433 ? 3.267 13.270 -14.709 1.00 78.38 433 THR A CA 1
ATOM 3564 C C . THR A 1 433 ? 4.740 13.660 -14.565 1.00 78.38 433 THR A C 1
ATOM 3566 O O . THR A 1 433 ? 5.114 14.360 -13.614 1.00 78.38 433 THR A O 1
ATOM 3569 N N . MET A 1 434 ? 5.585 13.189 -15.483 1.00 79.75 434 MET A N 1
ATOM 3570 C CA . MET A 1 434 ? 6.993 13.563 -15.574 1.00 79.75 434 MET A CA 1
ATOM 3571 C C . MET A 1 434 ? 7.192 14.883 -16.320 1.00 79.75 434 MET A C 1
ATOM 3573 O O . MET A 1 434 ? 8.065 15.651 -15.930 1.00 79.75 434 MET A O 1
ATOM 3577 N N . GLU A 1 435 ? 6.400 15.177 -17.348 1.00 74.00 435 GLU A N 1
ATOM 3578 C CA . GLU A 1 435 ? 6.523 16.381 -18.182 1.00 74.00 435 GLU A CA 1
ATOM 3579 C C . GLU A 1 435 ? 5.867 17.610 -17.527 1.00 74.00 435 GLU A C 1
ATOM 3581 O O . GLU A 1 435 ? 6.482 18.673 -17.441 1.00 74.00 435 GLU A O 1
ATOM 3586 N N . GLU A 1 436 ? 4.657 17.474 -16.977 1.00 65.75 436 GLU A N 1
ATOM 3587 C CA . GLU A 1 436 ? 3.943 18.582 -16.336 1.00 65.75 436 GLU A CA 1
ATOM 3588 C C . GLU A 1 436 ? 4.387 18.731 -14.869 1.00 65.75 436 GLU A C 1
ATOM 3590 O O . GLU A 1 436 ? 3.946 18.024 -13.963 1.00 65.75 436 GLU A O 1
ATOM 3595 N N . GLY A 1 437 ? 5.307 19.667 -14.623 1.00 57.34 437 GLY A N 1
ATOM 3596 C CA . GLY A 1 437 ? 5.987 19.871 -13.338 1.00 57.34 437 GLY A CA 1
ATOM 3597 C C . GLY A 1 437 ? 5.140 20.315 -12.132 1.00 57.34 437 GLY A C 1
ATOM 3598 O O . GLY A 1 437 ? 5.723 20.635 -11.102 1.00 57.34 437 GLY A O 1
ATOM 3599 N N . SER A 1 438 ? 3.804 20.360 -12.189 1.00 55.19 438 SER A N 1
ATOM 3600 C CA . SER A 1 438 ? 2.948 20.674 -11.026 1.00 55.19 438 SER A CA 1
ATOM 3601 C C . SER A 1 438 ? 1.461 20.364 -11.284 1.00 55.19 438 SER A C 1
ATOM 3603 O O . SER A 1 438 ? 1.094 19.965 -12.384 1.00 55.19 438 SER A O 1
ATOM 3605 N N . LEU A 1 439 ? 0.626 20.541 -10.243 1.00 52.84 439 LEU A N 1
ATOM 3606 C CA . LEU A 1 439 ? -0.802 20.204 -10.027 1.00 52.84 439 LEU A CA 1
ATOM 3607 C C . LEU A 1 439 ? -1.841 20.440 -11.161 1.00 52.84 439 LEU A C 1
ATOM 3609 O O . LEU A 1 439 ? -3.034 20.236 -10.929 1.00 52.84 439 LEU A O 1
ATOM 3613 N N . ASN A 1 440 ? -1.451 20.854 -12.367 1.00 52.22 440 ASN A N 1
ATOM 3614 C CA . ASN A 1 440 ? -2.372 21.306 -13.414 1.00 52.22 440 ASN A CA 1
ATOM 3615 C C . ASN A 1 440 ? -3.249 20.196 -14.028 1.00 52.22 440 ASN A C 1
ATOM 3617 O O . ASN A 1 440 ? -4.388 20.473 -14.411 1.00 52.22 440 ASN A O 1
ATOM 3621 N N . ARG A 1 441 ? -2.823 18.923 -14.030 1.00 53.84 441 ARG A N 1
ATOM 3622 C CA . ARG A 1 441 ? -3.708 17.781 -14.339 1.00 53.84 441 ARG A CA 1
ATOM 3623 C C . ARG A 1 441 ? -4.214 17.103 -13.066 1.00 53.84 441 ARG A C 1
ATOM 3625 O O . ARG A 1 441 ? -3.646 16.147 -12.544 1.00 53.84 441 ARG A O 1
ATOM 3632 N N . ARG A 1 442 ? -5.351 17.626 -12.598 1.00 52.69 442 ARG A N 1
ATOM 3633 C CA . ARG A 1 442 ? -6.242 17.109 -11.543 1.00 52.69 442 ARG A CA 1
ATOM 3634 C C . ARG A 1 442 ? -6.253 15.575 -11.452 1.00 52.69 442 ARG A C 1
ATOM 3636 O O . ARG A 1 442 ? -6.926 14.947 -12.260 1.00 52.69 442 ARG A O 1
ATOM 3643 N N . ILE A 1 443 ? -5.622 14.997 -10.421 1.00 54.28 443 ILE A N 1
ATOM 3644 C CA . ILE A 1 443 ? -6.024 13.760 -9.694 1.00 54.28 443 ILE A CA 1
ATOM 3645 C C . ILE A 1 443 ? -6.072 12.438 -10.504 1.00 54.28 443 ILE A C 1
ATOM 3647 O O . ILE A 1 443 ? -6.090 11.354 -9.918 1.00 54.28 443 ILE A O 1
ATOM 3651 N N . GLN A 1 444 ? -6.044 12.484 -11.835 1.00 62.50 444 GLN A N 1
ATOM 3652 C CA . GLN A 1 444 ? -6.159 11.330 -12.730 1.00 62.50 444 GLN A CA 1
ATOM 3653 C C . GLN A 1 444 ? -4.946 10.411 -12.632 1.00 62.50 444 GLN A C 1
ATOM 3655 O O . GLN A 1 444 ? -5.082 9.208 -12.762 1.00 62.50 444 GLN A O 1
ATOM 3660 N N . TYR A 1 445 ? -3.764 10.931 -12.312 1.00 71.44 445 TYR A N 1
ATOM 3661 C CA . TYR A 1 445 ? -2.594 10.075 -12.108 1.00 71.44 445 TYR A CA 1
ATOM 3662 C C . TYR A 1 445 ? -2.774 9.066 -10.953 1.00 71.44 445 TYR A C 1
ATOM 3664 O O . TYR A 1 445 ? -2.327 7.918 -11.011 1.00 71.44 445 TYR A O 1
ATOM 3672 N N . VAL A 1 446 ? -3.467 9.491 -9.893 1.00 71.12 446 VAL A N 1
ATOM 3673 C CA . VAL A 1 446 ? -3.793 8.633 -8.744 1.00 71.12 446 VAL A CA 1
ATOM 3674 C C . VAL A 1 446 ? -4.962 7.701 -9.092 1.00 71.12 446 VAL A C 1
ATOM 3676 O O . VAL A 1 446 ? -4.999 6.540 -8.678 1.00 71.12 446 VAL A O 1
ATOM 3679 N N . ARG A 1 447 ? -5.926 8.189 -9.879 1.00 73.25 447 ARG A N 1
ATOM 3680 C CA . ARG A 1 447 ? -7.097 7.424 -10.323 1.00 73.25 447 ARG A CA 1
ATOM 3681 C C . ARG A 1 447 ? -6.878 6.857 -11.722 1.00 73.25 447 ARG A C 1
ATOM 3683 O O . ARG A 1 447 ? -7.173 7.514 -12.714 1.00 73.25 447 ARG A O 1
ATOM 3690 N N . LEU A 1 448 ? -6.409 5.614 -11.788 1.00 75.00 448 LEU A N 1
ATOM 3691 C CA . LEU A 1 448 ? -6.274 4.877 -13.044 1.00 75.00 448 LEU A CA 1
ATOM 3692 C C . LEU A 1 448 ? -7.671 4.470 -13.557 1.00 75.00 448 LEU A C 1
ATOM 3694 O O . LEU A 1 448 ? -8.103 3.332 -13.382 1.00 75.00 448 LEU A O 1
ATOM 3698 N N . ASP A 1 449 ? -8.408 5.435 -14.111 1.00 63.12 449 ASP A N 1
ATOM 3699 C CA . ASP A 1 449 ? -9.767 5.252 -14.621 1.00 63.12 449 ASP A CA 1
ATOM 3700 C C . ASP A 1 449 ? -9.748 4.955 -16.132 1.00 63.12 449 ASP A C 1
ATOM 3702 O O . ASP A 1 449 ? -9.074 5.622 -16.914 1.00 63.12 449 ASP A O 1
ATOM 3706 N N . GLU A 1 450 ? -10.567 3.996 -16.574 1.00 58.97 450 GLU A N 1
ATOM 3707 C CA . GLU A 1 450 ? -10.721 3.622 -17.994 1.00 58.97 450 GLU A CA 1
ATOM 3708 C C . GLU A 1 450 ? -11.419 4.695 -18.867 1.00 58.97 450 GLU A C 1
ATOM 3710 O O . GLU A 1 450 ? -11.639 4.497 -20.064 1.00 58.97 450 GLU A O 1
ATOM 3715 N N . SER A 1 451 ? -11.879 5.798 -18.274 1.00 50.78 451 SER A N 1
ATOM 3716 C CA . SER A 1 451 ? -13.136 6.467 -18.647 1.00 50.78 451 SER A CA 1
ATOM 3717 C C . SER A 1 451 ? -13.088 7.436 -19.837 1.00 50.78 451 SER A C 1
ATOM 3719 O O . SER A 1 451 ? -14.035 8.196 -20.036 1.00 50.78 451 SER A O 1
ATOM 3721 N N . ARG A 1 452 ? -12.046 7.420 -20.678 1.00 48.75 452 ARG A N 1
ATOM 3722 C CA . ARG A 1 452 ? -11.893 8.418 -21.761 1.00 48.75 452 ARG A CA 1
ATOM 3723 C C . ARG A 1 452 ? -11.810 7.877 -23.194 1.00 48.75 452 ARG A C 1
ATOM 3725 O O . ARG A 1 452 ? -11.524 8.640 -24.111 1.00 48.75 452 ARG A O 1
ATOM 3732 N N . GLY A 1 453 ? -12.169 6.612 -23.438 1.00 50.16 453 GLY A N 1
ATOM 3733 C CA . GLY A 1 453 ? -12.205 6.041 -24.794 1.00 50.16 453 GLY A CA 1
ATOM 3734 C C . GLY A 1 453 ? -13.523 5.350 -25.157 1.00 50.16 453 GLY A C 1
ATOM 3735 O O . GLY A 1 453 ? -13.828 4.286 -24.629 1.00 50.16 453 GLY A O 1
ATOM 3736 N N . LYS A 1 454 ? -14.271 5.888 -26.133 1.00 45.22 454 LYS A N 1
ATOM 3737 C CA . LYS A 1 454 ? -15.434 5.229 -26.773 1.00 45.22 454 LYS A CA 1
ATOM 3738 C C . LYS A 1 454 ? -15.013 4.102 -27.746 1.00 45.22 454 LYS A C 1
ATOM 3740 O O . LYS A 1 454 ? -15.497 4.052 -28.872 1.00 45.22 454 LYS A O 1
ATOM 3745 N N . ARG A 1 455 ? -14.077 3.219 -27.378 1.00 55.53 455 ARG A N 1
ATOM 3746 C CA . ARG A 1 455 ? -13.679 2.078 -28.234 1.00 55.53 455 ARG A CA 1
ATOM 3747 C C . ARG A 1 455 ? -14.349 0.785 -27.761 1.00 55.53 455 ARG A C 1
ATOM 3749 O O . ARG A 1 455 ? -14.409 0.522 -26.561 1.00 55.53 455 ARG A O 1
ATOM 3756 N N . LYS A 1 456 ? -14.834 -0.040 -28.702 1.00 54.62 456 LYS A N 1
ATOM 3757 C CA . LYS A 1 456 ? -15.272 -1.420 -28.417 1.00 54.62 456 LYS A CA 1
ATOM 3758 C C . LYS A 1 456 ? -14.068 -2.199 -27.871 1.00 54.62 456 LYS A C 1
ATOM 3760 O O . LYS A 1 456 ? -13.036 -2.272 -28.530 1.00 54.62 456 LYS A O 1
ATOM 3765 N N . LYS A 1 457 ? -14.180 -2.733 -26.652 1.00 61.91 457 LYS A N 1
ATOM 3766 C CA . LYS A 1 457 ? -13.083 -3.433 -25.963 1.00 61.91 457 LYS A CA 1
ATOM 3767 C C . LYS A 1 457 ? -13.070 -4.916 -26.332 1.00 61.91 457 LYS A C 1
ATOM 3769 O O . LYS A 1 457 ? -14.104 -5.575 -26.216 1.00 61.91 457 LYS A O 1
ATOM 3774 N N . THR A 1 458 ? -11.902 -5.441 -26.695 1.00 70.88 458 THR A N 1
ATOM 3775 C CA . THR A 1 458 ? -11.655 -6.891 -26.736 1.00 70.88 458 THR A CA 1
ATOM 3776 C C . THR A 1 458 ? -11.650 -7.463 -25.312 1.00 70.88 458 THR A C 1
ATOM 3778 O O . THR A 1 458 ? -11.573 -6.721 -24.326 1.00 70.88 458 THR A O 1
ATOM 3781 N N . GLN A 1 459 ? -11.744 -8.786 -25.177 1.00 71.19 459 GLN A N 1
ATOM 3782 C CA . GLN A 1 459 ? -11.704 -9.442 -23.867 1.00 71.19 459 GLN A CA 1
ATOM 3783 C C . GLN A 1 459 ? -10.365 -9.218 -23.142 1.00 71.19 459 GLN A C 1
ATOM 3785 O O . GLN A 1 459 ? -10.362 -8.930 -21.947 1.00 71.19 459 GLN A O 1
ATOM 3790 N N . GLN A 1 460 ? -9.243 -9.262 -23.865 1.00 71.75 460 GLN A N 1
ATOM 3791 C CA . GLN A 1 460 ? -7.908 -9.011 -23.311 1.00 71.75 460 GLN A CA 1
ATOM 3792 C C . GLN A 1 460 ? -7.768 -7.578 -22.777 1.00 71.75 460 GLN A C 1
ATOM 3794 O O . GLN A 1 460 ? -7.284 -7.377 -21.665 1.00 71.75 460 GLN A O 1
ATOM 3799 N N . ASN A 1 461 ? -8.323 -6.582 -23.478 1.00 82.69 461 ASN A N 1
ATOM 3800 C CA . ASN A 1 461 ? -8.335 -5.198 -22.998 1.00 82.69 461 ASN A CA 1
ATOM 3801 C C . ASN A 1 461 ? -9.032 -5.074 -21.637 1.00 82.69 461 ASN A C 1
ATOM 3803 O O . ASN A 1 461 ? -8.556 -4.360 -20.757 1.00 82.69 461 ASN A O 1
ATOM 3807 N N . LYS A 1 462 ? -10.145 -5.795 -21.441 1.00 85.06 462 LYS A N 1
ATOM 3808 C CA . LYS A 1 462 ? -10.853 -5.812 -20.153 1.00 85.06 462 LYS A CA 1
ATOM 3809 C C . LYS A 1 462 ? -9.997 -6.423 -19.042 1.00 85.06 462 LYS A C 1
ATOM 3811 O O . LYS A 1 462 ? -10.061 -5.936 -17.918 1.00 85.06 462 LYS A O 1
ATOM 3816 N N . ILE A 1 463 ? -9.208 -7.459 -19.339 1.00 90.12 463 ILE A N 1
ATOM 3817 C CA . ILE A 1 463 ? -8.313 -8.101 -18.364 1.00 90.12 463 ILE A CA 1
ATOM 3818 C C . ILE A 1 463 ? -7.226 -7.123 -17.908 1.00 90.12 463 ILE A C 1
ATOM 3820 O O . ILE A 1 463 ? -7.049 -6.966 -16.701 1.00 90.12 463 ILE A O 1
ATOM 3824 N N . LEU A 1 464 ? -6.577 -6.403 -18.835 1.00 90.00 464 LEU A N 1
ATOM 3825 C CA . LEU A 1 464 ? -5.565 -5.394 -18.495 1.00 90.00 464 LEU A CA 1
ATOM 3826 C C . LEU A 1 464 ? -6.117 -4.332 -17.547 1.00 90.00 464 LEU A C 1
ATOM 3828 O O . LEU A 1 464 ? -5.574 -4.117 -16.466 1.00 90.00 464 LEU A O 1
ATOM 3832 N N . PHE A 1 465 ? -7.218 -3.683 -17.925 1.00 88.12 465 PHE A N 1
ATOM 3833 C CA . PHE A 1 465 ? -7.775 -2.604 -17.116 1.00 88.12 465 PHE A CA 1
ATOM 3834 C C . PHE A 1 465 ? -8.375 -3.093 -15.797 1.00 88.12 465 PHE A C 1
ATOM 3836 O O . PHE A 1 465 ? -8.257 -2.405 -14.783 1.00 88.12 465 PHE A O 1
ATOM 3843 N N . LYS A 1 466 ? -8.985 -4.285 -15.769 1.00 90.69 466 LYS A N 1
ATOM 3844 C CA . LYS A 1 466 ? -9.473 -4.883 -14.522 1.00 90.69 466 LYS A CA 1
ATOM 3845 C C . LYS A 1 466 ? -8.311 -5.218 -13.587 1.00 90.69 466 LYS A C 1
ATOM 3847 O O . LYS A 1 466 ? -8.377 -4.873 -12.410 1.00 90.69 466 LYS A O 1
ATOM 3852 N N . GLY A 1 467 ? -7.251 -5.842 -14.103 1.00 92.94 467 GLY A N 1
ATOM 3853 C CA . GLY A 1 467 ? -6.042 -6.137 -13.338 1.00 92.94 467 GLY A CA 1
ATOM 3854 C C . GLY A 1 467 ? -5.398 -4.862 -12.797 1.00 92.94 467 GLY A C 1
ATOM 3855 O O . GLY A 1 467 ? -5.134 -4.764 -11.601 1.00 92.94 467 GLY A O 1
ATOM 3856 N N . LEU A 1 468 ? -5.269 -3.833 -13.636 1.00 91.25 468 LEU A N 1
ATOM 3857 C CA . LEU A 1 468 ? -4.776 -2.523 -13.225 1.00 91.25 468 LEU A CA 1
ATOM 3858 C C . LEU A 1 468 ? -5.651 -1.879 -12.143 1.00 91.25 468 LEU A C 1
ATOM 3860 O O . LEU A 1 468 ? -5.126 -1.344 -11.174 1.00 91.25 468 LEU A O 1
ATOM 3864 N N . SER A 1 469 ? -6.976 -1.947 -12.276 1.00 89.88 469 SER A N 1
ATOM 3865 C CA . SER A 1 469 ? -7.912 -1.417 -11.280 1.00 89.88 469 SER A CA 1
ATOM 3866 C C . SER A 1 469 ? -7.745 -2.100 -9.919 1.00 89.88 469 SER A C 1
ATOM 3868 O O . SER A 1 469 ? -7.731 -1.422 -8.889 1.00 89.88 469 SER A O 1
ATOM 3870 N N . ILE A 1 470 ? -7.553 -3.426 -9.916 1.00 93.12 470 ILE A N 1
ATOM 3871 C CA . ILE A 1 470 ? -7.278 -4.216 -8.710 1.00 93.12 470 ILE A CA 1
ATOM 3872 C C . ILE A 1 470 ? -5.941 -3.794 -8.097 1.00 93.12 470 ILE A C 1
ATOM 3874 O O . ILE A 1 470 ? -5.906 -3.429 -6.924 1.00 93.12 470 ILE A O 1
ATOM 3878 N N . LEU A 1 471 ? -4.856 -3.770 -8.872 1.00 94.19 471 LEU A N 1
ATOM 3879 C CA . LEU A 1 471 ? -3.527 -3.415 -8.361 1.00 94.19 471 LEU A CA 1
ATOM 3880 C C . LEU A 1 471 ? -3.459 -1.960 -7.876 1.00 94.19 471 LEU A C 1
ATOM 3882 O O . LEU A 1 471 ? -2.872 -1.678 -6.833 1.00 94.19 471 LEU A O 1
ATOM 3886 N N . ASN A 1 472 ? -4.150 -1.037 -8.550 1.00 92.44 472 ASN A N 1
ATOM 3887 C CA . ASN A 1 472 ? -4.204 0.370 -8.155 1.00 92.44 472 ASN A CA 1
ATOM 3888 C C . ASN A 1 472 ? -4.896 0.593 -6.801 1.00 92.44 472 ASN A C 1
ATOM 3890 O O . ASN A 1 472 ? -4.798 1.679 -6.229 1.00 92.44 472 ASN A O 1
ATOM 3894 N N . THR A 1 473 ? -5.579 -0.412 -6.242 1.00 92.00 473 THR A N 1
ATOM 3895 C CA . THR A 1 473 ? -6.128 -0.300 -4.884 1.00 92.00 473 THR A CA 1
ATOM 3896 C C . THR A 1 473 ? -5.051 -0.039 -3.826 1.00 92.00 473 THR A C 1
ATOM 3898 O O . THR A 1 473 ? -5.354 0.635 -2.837 1.00 92.00 473 THR A O 1
ATOM 3901 N N . LEU A 1 474 ? -3.803 -0.462 -4.074 1.00 91.69 474 LEU A N 1
ATOM 3902 C CA . LEU A 1 474 ? -2.624 -0.162 -3.250 1.00 91.69 474 LEU A CA 1
ATOM 3903 C C . LEU A 1 474 ? -2.341 1.339 -3.131 1.00 91.69 474 LEU A C 1
ATOM 3905 O O . LEU A 1 474 ? -1.828 1.774 -2.109 1.00 91.69 474 LEU A O 1
ATOM 3909 N N . ARG A 1 475 ? -2.708 2.126 -4.150 1.00 91.31 475 ARG A N 1
ATOM 3910 C CA . ARG A 1 475 ? -2.398 3.559 -4.268 1.00 91.31 475 ARG A CA 1
ATOM 3911 C C . ARG A 1 475 ? -3.546 4.477 -3.860 1.00 91.31 475 ARG A C 1
ATOM 3913 O O . ARG A 1 475 ? -3.363 5.681 -3.898 1.00 91.31 475 ARG A O 1
ATOM 3920 N N . ILE A 1 476 ? -4.752 3.969 -3.565 1.00 89.81 476 ILE A N 1
ATOM 3921 C CA . ILE A 1 476 ? -5.950 4.841 -3.483 1.00 89.81 476 ILE A CA 1
ATOM 3922 C C . ILE A 1 476 ? -6.809 4.708 -2.225 1.00 89.81 476 ILE A C 1
ATOM 3924 O O . ILE A 1 476 ? -7.559 5.640 -1.931 1.00 89.81 476 ILE A O 1
ATOM 3928 N N . HIS A 1 477 ? -6.765 3.580 -1.513 1.00 91.00 477 HIS A N 1
ATOM 3929 C CA . HIS A 1 477 ? -7.635 3.353 -0.352 1.00 91.00 477 HIS A CA 1
ATOM 3930 C C . HIS A 1 477 ? -6.833 3.401 0.944 1.00 91.00 477 HIS A C 1
ATOM 3932 O O . HIS A 1 477 ? -5.944 2.581 1.105 1.00 91.00 477 HIS A O 1
ATOM 3938 N N . GLY A 1 478 ? -7.174 4.272 1.885 1.00 91.75 478 GLY A N 1
ATOM 3939 C CA . GLY A 1 478 ? -6.544 4.330 3.203 1.00 91.75 478 GLY A CA 1
ATOM 3940 C C . GLY A 1 478 ? -7.177 3.361 4.207 1.00 91.75 478 GLY A C 1
ATOM 3941 O O . GLY A 1 478 ? -7.629 2.267 3.845 1.00 91.75 478 GLY A O 1
ATOM 3942 N N . ILE A 1 479 ? -7.237 3.793 5.465 1.00 92.38 479 ILE A N 1
ATOM 3943 C CA . ILE A 1 479 ? -7.826 3.068 6.596 1.00 92.38 479 ILE A CA 1
ATOM 3944 C C . ILE A 1 479 ? -9.301 2.752 6.301 1.00 92.38 479 ILE A C 1
ATOM 3946 O O . ILE A 1 479 ? -10.022 3.526 5.665 1.00 92.38 479 ILE A O 1
ATOM 3950 N N . GLY A 1 480 ? -9.753 1.560 6.703 1.00 89.06 480 GLY A N 1
ATOM 3951 C CA . GLY A 1 480 ? -11.120 1.089 6.443 1.00 89.06 480 GLY A CA 1
ATOM 3952 C C . GLY A 1 480 ? -11.450 0.923 4.953 1.00 89.06 480 GLY A C 1
ATOM 3953 O O . GLY A 1 480 ? -12.617 0.796 4.562 1.00 89.06 480 GLY A O 1
ATOM 3954 N N . GLY A 1 481 ? -10.446 0.977 4.079 1.00 89.12 481 GLY A N 1
ATOM 3955 C CA . GLY A 1 481 ? -10.668 0.871 2.652 1.00 89.12 481 GLY A CA 1
ATOM 3956 C C . GLY A 1 481 ? -11.344 2.087 2.036 1.00 89.12 481 GLY A C 1
ATOM 3957 O O . GLY A 1 481 ? -12.103 1.941 1.074 1.00 89.12 481 GLY A O 1
ATOM 3958 N N . SER A 1 482 ? -11.188 3.271 2.629 1.00 89.00 482 SER A N 1
ATOM 3959 C CA . SER A 1 482 ? -11.813 4.499 2.134 1.00 89.00 482 SER A CA 1
ATOM 3960 C C . SER A 1 482 ? -10.915 5.243 1.144 1.00 89.00 482 SER A C 1
ATOM 3962 O O . SER A 1 482 ? -9.716 5.379 1.367 1.00 89.00 482 SER A O 1
ATOM 3964 N N . LYS A 1 483 ? -11.493 5.755 0.048 1.00 89.25 483 LYS A N 1
ATOM 3965 C CA . LYS A 1 483 ? -10.813 6.736 -0.829 1.00 89.25 483 LYS A CA 1
ATOM 3966 C C . LYS A 1 483 ? -10.880 8.157 -0.255 1.00 89.25 483 LYS A C 1
ATOM 3968 O O . LYS A 1 483 ? -10.070 9.016 -0.624 1.00 89.25 483 LYS A O 1
ATOM 3973 N N . ASP A 1 484 ? -11.862 8.383 0.614 1.00 91.31 484 ASP A N 1
ATOM 3974 C CA . ASP A 1 484 ? -12.029 9.594 1.399 1.00 91.31 484 ASP A CA 1
ATOM 3975 C C . ASP A 1 484 ? -11.374 9.389 2.767 1.00 91.31 484 ASP A C 1
ATOM 3977 O O . ASP A 1 484 ? -11.888 8.658 3.613 1.00 91.31 484 ASP A O 1
ATOM 3981 N N . PHE A 1 485 ? -10.193 9.978 2.940 1.00 93.12 485 PHE A N 1
ATOM 3982 C CA . PHE A 1 485 ? -9.359 9.787 4.128 1.00 93.12 485 PHE A CA 1
ATOM 3983 C C . PHE A 1 485 ? -9.927 10.489 5.363 1.00 93.12 485 PHE A C 1
ATOM 3985 O O . PHE A 1 485 ? -9.514 10.177 6.474 1.00 93.12 485 PHE A O 1
ATOM 3992 N N . LEU A 1 486 ? -10.860 11.422 5.169 1.00 93.06 486 LEU A N 1
ATOM 3993 C CA . LEU A 1 486 ? -11.444 12.238 6.231 1.00 93.06 486 LEU A CA 1
ATOM 3994 C C . LEU A 1 486 ? -12.815 11.719 6.683 1.00 93.06 486 LEU A C 1
ATOM 3996 O O . LEU A 1 486 ? -13.409 12.266 7.610 1.00 93.06 486 LEU A O 1
ATOM 4000 N N . HIS A 1 487 ? -13.300 10.648 6.051 1.00 93.44 487 HIS A N 1
ATOM 4001 C CA . HIS A 1 487 ? -14.543 9.990 6.413 1.00 93.44 487 HIS A CA 1
ATOM 4002 C C . HIS A 1 487 ? -14.292 8.698 7.200 1.00 93.44 487 HIS A C 1
ATOM 4004 O O . HIS A 1 487 ? -13.611 7.780 6.731 1.00 93.44 487 HIS A O 1
ATOM 4010 N N . ILE A 1 488 ? -14.899 8.596 8.382 1.00 91.88 488 ILE A N 1
ATOM 4011 C CA . ILE A 1 488 ? -14.849 7.404 9.227 1.00 91.88 488 ILE A CA 1
ATOM 4012 C C . ILE A 1 488 ? -15.934 6.420 8.787 1.00 91.88 488 ILE A C 1
ATOM 4014 O O . ILE A 1 488 ? -17.120 6.647 9.004 1.00 91.88 488 ILE A O 1
ATOM 4018 N N . LYS A 1 489 ? -15.515 5.273 8.242 1.00 91.19 489 LYS A N 1
ATOM 4019 C CA . LYS A 1 489 ? -16.430 4.157 7.952 1.00 91.19 489 LYS A CA 1
ATOM 4020 C C . LYS A 1 489 ? -16.805 3.349 9.193 1.00 91.19 489 LYS A C 1
ATOM 4022 O O . LYS A 1 489 ? -17.967 3.007 9.363 1.00 91.19 489 LYS A O 1
ATOM 4027 N N . CYS A 1 490 ? -15.813 3.005 10.012 1.00 92.94 490 CYS A N 1
ATOM 4028 C CA . CYS A 1 490 ? -16.001 2.333 11.294 1.00 92.94 490 CYS A CA 1
ATOM 4029 C C . CYS A 1 490 ? -14.826 2.617 12.239 1.00 92.94 490 CYS A C 1
ATOM 4031 O O . CYS A 1 490 ? -13.713 2.966 11.820 1.00 92.94 490 CYS A O 1
ATOM 4033 N N . LEU A 1 491 ? -15.079 2.471 13.533 1.00 94.25 491 LEU A N 1
ATOM 4034 C CA . LEU A 1 491 ? -14.116 2.679 14.604 1.00 94.25 491 LEU A CA 1
ATOM 4035 C C . LEU A 1 491 ? -13.214 1.453 14.795 1.00 94.25 491 LEU A C 1
ATOM 4037 O O . LEU A 1 491 ? -12.044 1.624 15.140 1.00 94.25 491 LEU A O 1
ATOM 4041 N N . HIS A 1 492 ? -13.681 0.236 14.470 1.00 94.19 492 HIS A N 1
ATOM 4042 C CA . HIS A 1 492 ? -12.867 -0.989 14.578 1.00 94.19 492 HIS A CA 1
ATOM 4043 C C . HIS A 1 492 ? -11.564 -0.899 13.789 1.00 94.19 492 HIS A C 1
ATOM 4045 O O . HIS A 1 492 ? -10.521 -1.301 14.293 1.00 94.19 492 HIS A O 1
ATOM 4051 N N . THR A 1 493 ? -11.595 -0.365 12.563 1.00 93.88 493 THR A N 1
ATOM 4052 C CA . THR A 1 493 ? -10.391 -0.294 11.718 1.00 93.88 493 THR A CA 1
ATOM 4053 C C . THR A 1 493 ? -9.419 0.781 12.169 1.00 93.88 493 THR A C 1
ATOM 4055 O O . THR A 1 493 ? -8.216 0.620 11.987 1.00 93.88 493 THR A O 1
ATOM 4058 N N . ASN A 1 494 ? -9.932 1.858 12.766 1.00 92.69 494 ASN A N 1
ATOM 4059 C CA . ASN A 1 494 ? -9.099 2.901 13.351 1.00 92.69 494 ASN A CA 1
ATOM 4060 C C . ASN A 1 494 ? -8.412 2.381 14.619 1.00 92.69 494 ASN A C 1
ATOM 4062 O O . ASN A 1 494 ? -7.197 2.503 14.738 1.00 92.69 494 ASN A O 1
ATOM 4066 N N . LEU A 1 495 ? -9.145 1.707 15.512 1.00 92.62 495 LEU A N 1
ATOM 4067 C CA . LEU A 1 495 ? -8.537 1.088 16.691 1.00 92.62 495 LEU A CA 1
ATOM 4068 C C . LEU A 1 495 ? -7.547 -0.023 16.316 1.00 92.62 495 LEU A C 1
ATOM 4070 O O . LEU A 1 495 ? -6.457 -0.082 16.873 1.00 92.62 495 LEU A O 1
ATOM 4074 N N . ALA A 1 496 ? -7.895 -0.894 15.366 1.00 93.75 496 ALA A N 1
ATOM 4075 C CA . ALA A 1 496 ? -6.991 -1.951 14.918 1.00 93.75 496 ALA A CA 1
ATOM 4076 C C . ALA A 1 496 ? -5.678 -1.373 14.368 1.00 93.75 496 ALA A C 1
ATOM 4078 O O . ALA A 1 496 ? -4.604 -1.928 14.610 1.00 93.75 496 ALA A O 1
ATOM 4079 N N . TYR A 1 497 ? -5.754 -0.241 13.661 1.00 91.81 497 TYR A N 1
ATOM 4080 C CA . TYR A 1 497 ? -4.563 0.438 13.176 1.00 91.81 497 TYR A CA 1
ATOM 4081 C C . TYR A 1 497 ? -3.774 1.127 14.300 1.00 91.81 497 TYR A C 1
ATOM 4083 O O . TYR A 1 497 ? -2.554 0.989 14.323 1.00 91.81 497 TYR A O 1
ATOM 4091 N N . GLU A 1 498 ? -4.437 1.754 15.283 1.00 89.25 498 GLU A N 1
ATOM 4092 C CA . GLU A 1 498 ? -3.779 2.284 16.496 1.00 89.25 498 GLU A CA 1
ATOM 4093 C C . GLU A 1 498 ? -3.000 1.206 17.251 1.00 89.25 498 GLU A C 1
ATOM 4095 O O . GLU A 1 498 ? -1.832 1.393 17.580 1.00 89.25 498 GLU A O 1
ATOM 4100 N N . ILE A 1 499 ? -3.618 0.044 17.474 1.00 89.00 499 ILE A N 1
ATOM 4101 C CA . ILE A 1 499 ? -2.970 -1.080 18.157 1.00 89.00 499 ILE A CA 1
ATOM 4102 C C . ILE A 1 499 ? -1.742 -1.560 17.373 1.00 89.00 499 ILE A C 1
ATOM 4104 O O . ILE A 1 499 ? -0.759 -1.968 17.989 1.00 89.00 499 ILE A O 1
ATOM 4108 N N . SER A 1 500 ? -1.781 -1.512 16.040 1.00 89.31 500 SER A N 1
ATOM 4109 C CA . SER A 1 500 ? -0.741 -2.088 15.179 1.00 89.31 500 SER A CA 1
ATOM 4110 C C . SER A 1 500 ? 0.429 -1.141 14.921 1.00 89.31 500 SER A C 1
ATOM 4112 O O . SER A 1 500 ? 1.582 -1.516 15.127 1.00 89.31 500 SER A O 1
ATOM 4114 N N . GLU A 1 501 ? 0.149 0.074 14.465 1.00 84.69 501 GLU A N 1
ATOM 4115 C CA . GLU A 1 501 ? 1.172 1.047 14.061 1.00 84.69 501 GLU A CA 1
ATOM 4116 C C . GLU A 1 501 ? 0.926 2.438 14.645 1.00 84.69 501 GLU A C 1
ATOM 4118 O O . GLU A 1 501 ? 1.849 3.238 14.713 1.00 84.69 501 GLU A O 1
ATOM 4123 N N . GLY A 1 502 ? -0.290 2.735 15.095 1.00 83.31 502 GLY A N 1
ATOM 4124 C CA . GLY A 1 502 ? -0.652 4.065 15.556 1.00 83.31 502 GLY A CA 1
ATOM 4125 C C . GLY A 1 502 ? -1.460 4.830 14.510 1.00 83.31 502 GLY A C 1
ATOM 4126 O O . GLY A 1 502 ? -1.126 4.863 13.326 1.00 83.31 502 GLY A O 1
ATOM 4127 N N . SER A 1 503 ? -2.533 5.474 14.949 1.00 85.06 503 SER A N 1
ATOM 4128 C CA . SER A 1 503 ? -3.325 6.402 14.152 1.00 85.06 503 SER A CA 1
ATOM 4129 C C . SER A 1 503 ? -3.925 7.473 15.046 1.00 85.06 503 SER A C 1
ATOM 4131 O O . SER A 1 503 ? -4.392 7.202 16.144 1.00 85.06 503 SER A O 1
ATOM 4133 N N . TYR A 1 504 ? -3.969 8.690 14.539 1.00 82.81 504 TYR A N 1
ATOM 4134 C CA . TYR A 1 504 ? -4.563 9.855 15.161 1.00 82.81 504 TYR A CA 1
ATOM 4135 C C . TYR A 1 504 ? -5.983 9.530 15.654 1.00 82.81 504 TYR A C 1
ATOM 4137 O O . TYR A 1 504 ? -6.239 9.546 16.858 1.00 82.81 504 TYR A O 1
ATOM 4145 N N . ILE A 1 505 ? -6.897 9.137 14.754 1.00 86.94 505 ILE A N 1
ATOM 4146 C CA . ILE A 1 505 ? -8.292 8.814 15.119 1.00 86.94 505 ILE A CA 1
ATOM 4147 C C . ILE A 1 505 ? -8.375 7.594 16.039 1.00 86.94 505 ILE A C 1
ATOM 4149 O O . ILE A 1 505 ? -9.140 7.603 17.003 1.00 86.94 505 ILE A O 1
ATOM 4153 N N . GLY A 1 506 ? -7.599 6.543 15.771 1.00 88.56 506 GLY A N 1
ATOM 4154 C CA . GLY A 1 506 ? -7.609 5.346 16.604 1.00 88.56 506 GLY A CA 1
ATOM 4155 C C . GLY A 1 506 ? -7.107 5.604 18.024 1.00 88.56 506 GLY A C 1
ATOM 4156 O O . GLY A 1 506 ? -7.654 5.023 18.956 1.00 88.56 506 GLY A O 1
ATOM 4157 N N . SER A 1 507 ? -6.160 6.525 18.219 1.00 82.12 507 SER A N 1
ATOM 4158 C CA . SER A 1 507 ? -5.677 6.918 19.544 1.00 82.12 507 SER A CA 1
ATOM 4159 C C . SER A 1 507 ? -6.778 7.565 20.380 1.00 82.12 507 SER A C 1
ATOM 4161 O O . SER A 1 507 ? -6.956 7.240 21.555 1.00 82.12 507 SER A O 1
ATOM 4163 N N . PHE A 1 508 ? -7.595 8.418 19.760 1.00 81.38 508 PHE A N 1
ATOM 4164 C CA . PHE A 1 508 ? -8.786 8.968 20.403 1.00 81.38 508 PHE A CA 1
ATOM 4165 C C . PHE A 1 508 ? -9.810 7.889 20.733 1.00 81.38 508 PHE A C 1
ATOM 4167 O O . PHE A 1 508 ? -10.266 7.807 21.870 1.00 81.38 508 PHE A O 1
ATOM 4174 N N . VAL A 1 509 ? -10.118 7.025 19.765 1.00 86.31 509 VAL A N 1
ATOM 4175 C CA . VAL A 1 509 ? -11.033 5.899 19.971 1.00 86.31 509 VAL A CA 1
ATOM 4176 C C . VAL A 1 509 ? -10.550 5.009 21.118 1.00 86.31 509 VAL A C 1
ATOM 4178 O O . VAL A 1 509 ? -11.365 4.580 21.926 1.00 86.31 509 VAL A O 1
ATOM 4181 N N . SER A 1 510 ? -9.239 4.792 21.248 1.00 83.38 510 SER A N 1
ATOM 4182 C CA . SER A 1 510 ? -8.664 3.971 22.314 1.00 83.38 510 SER A CA 1
ATOM 4183 C C . SER A 1 510 ? -8.909 4.541 23.717 1.00 83.38 510 SER A C 1
ATOM 4185 O O . SER A 1 510 ? -9.027 3.771 24.657 1.00 83.38 510 SER A O 1
ATOM 4187 N N . LYS A 1 511 ? -9.036 5.870 23.868 1.00 79.00 511 LYS A N 1
ATOM 4188 C CA . LYS A 1 511 ? -9.341 6.532 25.153 1.00 79.00 511 LYS A CA 1
ATOM 4189 C C . LYS A 1 511 ? -10.810 6.419 25.568 1.00 79.00 511 LYS A C 1
ATOM 4191 O O . LYS A 1 511 ? -11.133 6.728 26.713 1.00 79.00 511 LYS A O 1
ATOM 4196 N N . LEU A 1 512 ? -11.700 6.060 24.641 1.00 79.00 512 LEU A N 1
ATOM 4197 C CA . LEU A 1 512 ? -13.139 5.949 24.897 1.00 79.00 512 LEU A CA 1
ATOM 4198 C C . LEU A 1 512 ? -13.567 4.554 25.376 1.00 79.00 512 LEU A C 1
ATOM 4200 O O . LEU A 1 512 ? -14.731 4.383 25.740 1.00 79.00 512 LEU A O 1
ATOM 4204 N N . ILE A 1 513 ? -12.666 3.571 25.337 1.00 76.31 513 ILE A N 1
ATOM 4205 C CA . ILE A 1 513 ? -12.931 2.153 25.625 1.00 76.31 513 ILE A CA 1
ATOM 4206 C C . ILE A 1 513 ? -12.006 1.608 26.706 1.00 76.31 513 ILE A C 1
ATOM 4208 O O . ILE A 1 513 ? -12.334 0.499 27.199 1.00 76.31 513 ILE A O 1
#

Sequence (513 aa):
MNSHPLNITKSNEFYTHTKILKETLHFKFVKYLDIFCIIWLILNKRLKVFNYRSYKALIDRLNVVCNNKIENSETSRDLILDYINNSSFHEVIAAFISNIESKFNFNKRKQSRLESLSYEDFELCNLVLGRDPFGLYSVVKKCMCAFNSTNQKGVDVKSELKNLSEKWREYRVLECTNCLNTEDRDSLVGVVVPFVLSNHRDYLYEHSDVQKKRKISDNVSKDYRPFELNQKLYSSTLKYPLEHLMGGPERWYDGRDENQSGHLSDLVFELVSLMLDQKGDNVISEEIHSLASIIKGNISGENLEDYSKDGSSDYCMFYTDAMSKLLDEYGKMLEQVVKFKPFPTTYWLINKNLITRMSKLESDGMIKVIQNSIDEQIKEYDKQGKGGNNEKFVRNIIEDNLSYLIRRYKLTHPTLIEVLYNIIFNSNLFTTTMEEGSLNRRIQYVRLDESRGKRKKTQQNKILFKGLSILNTLRIHGIGGSKDFLHIKCLHTNLAYEISEGSYIGSFVSKLI